Protein AF-0000000080180628 (afdb_homodimer)

Organism: NCBI:txid722731

Secondary structure (DSSP, 8-state):
----EEEEEEEEEETTEEEEEEEEEEE-TT-EEEEE--TTSSHHHHHHHHTTSS--SEEEEEETTEETTTS-HHHHHHHHTTEEEE-TTTT--TTS-HHHHHHHHHHHH----HHHHHHHHHHHHHHTT-TT-TT--GGGS-HHHHHHHHHHHHHTT--SEEEEESTTTT--HHHHHHHHHHHHHHHHHH--EEEEE---HHHHHHS-SEEEEEETTEEEEEEEHHHHHT---HHHHHHHHT-SSSSB-SSSBPPHHHHHHHHHHHHTT-----S----S-PPPP-PPTTSPP-HHHHHHHHHHHHHGGGS-HHHHHHHHHHHHT---S-------/----EEEEEEEEEETTEEEEEEEEEEE-TT-EEEEE--TTSSHHHHHHHHTTSS--SEEEEEETTEETTTS-HHHHHHHHTTEEEE-TTTT--TTS-HHHHHHHHHHHH----HHHHHHHHHHHHHHTT-TT-TT--GGGS-HHHHHHHHHHHHHTT--SEEEEESTTTT--HHHHHHHHHHHHHHHHHH--EEEEE---HHHHHHS-SEEEEEETTEEEEEEEHHHHHT---HHHHHHHHT-SSSSB-SSSBPPHHHHHHHHHHHHTT---S-SS---S-PPPP-PPTTSPP-HHHHHHHHHHHHHGGGS-HHHHHHHHHHHHT-----------

Solvent-accessible surface area (backbone atoms only — not comparable to full-atom values): 34977 Å² total; per-residue (Å²): 107,27,48,40,40,40,36,42,43,30,23,35,60,60,87,90,45,71,41,36,49,58,34,63,52,70,48,58,53,20,24,37,31,32,43,32,40,56,79,88,46,41,62,68,57,51,55,36,38,75,69,63,77,39,83,59,82,40,59,45,40,33,46,84,86,39,44,66,85,75,51,51,72,68,56,44,52,58,54,45,54,34,48,12,58,28,44,53,78,18,73,69,55,67,93,33,30,47,47,54,50,28,36,42,61,51,67,72,73,47,88,69,51,69,70,57,47,49,53,53,41,53,51,34,30,42,72,55,70,42,63,90,47,42,78,41,35,60,85,75,49,53,70,60,52,38,41,32,50,18,42,25,34,22,45,63,70,64,33,23,30,37,39,30,39,30,71,52,61,90,50,31,46,33,39,36,27,48,50,53,47,48,53,44,37,50,33,21,69,53,28,24,11,32,43,36,32,40,55,54,50,65,53,67,53,25,63,42,47,23,38,28,34,37,53,94,32,27,62,75,47,71,44,49,33,61,57,62,53,50,40,81,50,53,60,57,45,16,50,69,31,15,22,44,50,40,51,60,40,70,89,44,72,40,52,72,64,59,35,51,52,44,47,50,39,39,75,69,65,43,67,47,42,44,66,74,54,70,30,37,57,64,74,61,59,62,58,56,88,89,56,53,75,49,63,34,58,57,55,45,50,53,51,49,65,72,46,41,83,79,46,56,68,70,40,38,54,34,42,50,26,45,78,71,67,64,61,70,61,55,45,50,75,80,77,121,107,26,48,40,39,40,35,41,42,30,24,35,62,62,86,91,46,71,41,35,48,58,32,62,52,70,46,57,53,20,24,39,32,32,40,32,40,54,78,88,47,40,62,68,58,52,55,35,35,75,70,62,78,39,82,59,82,41,57,45,40,34,45,86,86,38,44,65,85,76,51,51,71,67,55,44,52,57,55,48,54,33,48,12,58,27,44,54,78,18,75,67,56,67,93,34,29,46,46,54,49,28,36,43,62,50,66,72,73,47,87,70,53,69,70,59,47,49,53,52,40,51,50,35,30,42,73,55,70,42,64,88,46,42,80,42,36,60,86,76,50,52,70,60,51,38,42,33,50,19,44,24,35,23,45,64,71,64,32,24,30,37,39,30,39,30,69,51,60,92,50,30,47,35,40,35,27,48,50,53,46,49,53,44,36,48,33,22,67,53,29,23,12,30,42,35,32,43,55,53,50,65,53,67,52,25,63,41,46,24,37,27,32,36,52,94,30,27,62,76,48,73,43,50,32,62,59,63,54,50,39,82,49,52,58,57,45,15,50,71,30,16,20,44,51,40,51,59,40,68,87,46,71,41,51,71,65,58,34,52,52,44,47,49,39,40,74,70,66,43,66,48,42,46,67,74,51,72,29,38,56,65,72,62,6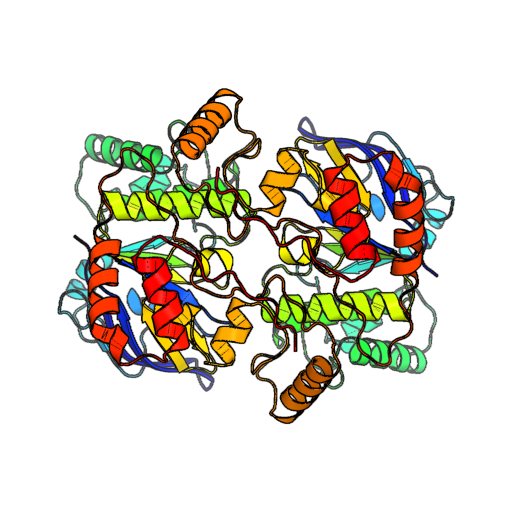0,62,57,56,90,88,55,55,74,50,62,34,59,57,55,45,52,53,52,49,64,71,46,41,85,79,46,57,69,68,40,37,53,31,42,51,27,45,76,69,67,64,60,71,60,55,46,51,75,82,78,120

pLDDT: mean 87.11, std 14.62, range [21.44, 98.49]

Sequence (672 aa):
MGVAIEVNGLTKSFGSSRIWEDVTLDIPQGEVSVLLGPSGTGKSVFLKSLIGLLRPERGSIIIDGTDILECSAKELYEIRTLFGVLFQDGALFGSMNLFDNTAFPLREHTKKKEGEIRDIVMEKLEMVGLGGDEKKFPGEISGGMRKRAGLARALVLDPQIILCDEPDSGLDPVRTAYLSQLILDINAQIDATILIVTHNINIARTVPDNIGMLFRKHLVMFGPREVLLTSDEPVVRQFLNGRRIGPIGMSEEKDEATMAEEQALLDAGHHAGGTEEVEGVPPQITATPGMPERKGVARRQARVREMLHTLPKEAQAAILDDLEGTHKFQSHEFGGMGVAIEVNGLTKSFGSSRIWEDVTLDIPQGEVSVLLGPSGTGKSVFLKSLIGLLRPERGSIIIDGTDILECSAKELYEIRTLFGVLFQDGALFGSMNLFDNTAFPLREHTKKKEGEIRDIVMEKLEMVGLGGDEKKFPGEISGGMRKRAGLARALVLDPQIILCDEPDSGLDPVRTAYLSQLILDINAQIDATILIVTHNINIARTVPDNIGMLFRKHLVMFGPREVLLTSDEPVVRQFLNGRRIGPIGMSEEKDEATMAEEQALLDAGHHAGGTEEVEGVPPQITATPGMPERKGVARRQARVREMLHTLPKEAQAAILDDLEGTHKFQSHEFGG

Radius of gyration: 25.45 Å; Cα contacts (8 Å, |Δi|>4): 1369; chains: 2; bounding box: 55×71×63 Å

Structure (mmCIF, N/CA/C/O backbone):
data_AF-0000000080180628-model_v1
#
loop_
_entity.id
_entity.type
_entity.pdbx_description
1 polymer 'Probable ribonucleotide transport ATP-binding protein mkl'
#
loop_
_atom_site.group_PDB
_atom_site.id
_atom_site.type_symbol
_atom_site.label_atom_id
_atom_site.label_alt_id
_atom_site.label_comp_id
_atom_site.label_asym_id
_atom_site.label_entity_id
_atom_site.label_seq_id
_atom_site.pdbx_PDB_ins_code
_atom_site.Cartn_x
_atom_site.Cartn_y
_atom_site.Cartn_z
_atom_site.occupancy
_atom_site.B_iso_or_equiv
_atom_site.auth_seq_id
_atom_site.auth_comp_id
_atom_site.auth_asym_id
_atom_site.auth_atom_id
_atom_site.pdbx_PDB_model_num
ATOM 1 N N . MET A 1 1 ? 3.029 28.995 13.776 1 80.92 1 MET A N 1
ATOM 2 C CA . MET A 1 1 ? 2.112 28.179 14.567 1 80.92 1 MET A CA 1
ATOM 3 C C . MET A 1 1 ? 0.947 27.689 13.714 1 80.92 1 MET A C 1
ATOM 5 O O . MET A 1 1 ? 0.492 28.394 12.812 1 80.92 1 MET A O 1
ATOM 9 N N . GLY A 1 2 ? 0.592 26.471 13.811 1 85.74 2 GLY A N 1
ATOM 10 C CA . GLY A 1 2 ? -0.47 25.865 13.022 1 85.74 2 GLY A CA 1
ATOM 11 C C . GLY A 1 2 ? -1.831 26.483 13.28 1 85.74 2 GLY A C 1
ATOM 12 O O . GLY A 1 2 ? -1.996 27.264 14.219 1 85.74 2 GLY A O 1
ATOM 13 N N . VAL A 1 3 ? -2.739 26.346 12.365 1 90.37 3 VAL A N 1
ATOM 14 C CA . VAL A 1 3 ? -4.106 26.848 12.456 1 90.37 3 VAL A CA 1
ATOM 15 C C . VAL A 1 3 ? -5.084 25.677 12.505 1 90.37 3 VAL A C 1
ATOM 17 O O . VAL A 1 3 ? -4.86 24.645 11.868 1 90.37 3 VAL A O 1
ATOM 20 N N . ALA A 1 4 ? -6.113 25.903 13.297 1 94.65 4 ALA A N 1
ATOM 21 C CA . ALA A 1 4 ? -7.15 24.878 13.386 1 94.65 4 ALA A CA 1
ATOM 22 C C . ALA A 1 4 ? -8.095 24.949 12.191 1 94.65 4 ALA A C 1
ATOM 24 O O . ALA A 1 4 ? -8.243 26.005 11.57 1 94.65 4 ALA A O 1
ATOM 25 N N . ILE A 1 5 ? -8.666 23.884 11.857 1 97.24 5 ILE A N 1
ATOM 26 C CA . ILE A 1 5 ? -9.688 23.795 10.82 1 97.24 5 ILE A CA 1
ATOM 27 C C . ILE A 1 5 ? -10.991 23.277 11.423 1 97.24 5 ILE A C 1
ATOM 29 O O . ILE A 1 5 ? -11.014 22.214 12.048 1 97.24 5 ILE A O 1
ATOM 33 N N . GLU A 1 6 ? -12.024 24.046 11.261 1 97.69 6 GLU A N 1
ATOM 34 C CA . GLU A 1 6 ? -13.342 23.637 11.74 1 97.69 6 GLU A CA 1
ATOM 35 C C . GLU A 1 6 ? -14.269 23.292 10.579 1 97.69 6 GLU A C 1
ATOM 37 O O . GLU A 1 6 ? -14.506 24.123 9.699 1 97.69 6 GLU A O 1
ATOM 42 N N . VAL A 1 7 ? -14.732 22.104 10.569 1 97.53 7 VAL A N 1
ATOM 43 C CA . VAL A 1 7 ? -15.667 21.633 9.553 1 97.53 7 VAL A CA 1
ATOM 44 C C . VAL A 1 7 ? -17.022 21.339 10.193 1 97.53 7 VAL A C 1
ATOM 46 O O . VAL A 1 7 ? -17.109 20.564 11.148 1 97.53 7 VAL A O 1
ATOM 49 N N . ASN A 1 8 ? -18.082 21.958 9.653 1 97.08 8 ASN A N 1
ATOM 50 C CA . ASN A 1 8 ? -19.406 21.81 10.248 1 97.08 8 ASN A CA 1
ATOM 51 C C . ASN A 1 8 ? -20.439 21.369 9.215 1 97.08 8 ASN A C 1
ATOM 53 O O . ASN A 1 8 ? -20.787 22.133 8.313 1 97.08 8 ASN A O 1
ATOM 57 N N . GLY A 1 9 ? -20.944 20.161 9.393 1 96.71 9 GLY A N 1
ATOM 58 C CA . GLY A 1 9 ? -22.066 19.659 8.616 1 96.71 9 GLY A CA 1
ATOM 59 C C . GLY A 1 9 ? -21.805 19.66 7.122 1 96.71 9 GLY A C 1
ATOM 60 O O . GLY A 1 9 ? -22.661 20.074 6.337 1 96.71 9 GLY A O 1
ATOM 61 N N . LEU A 1 10 ? -20.727 19.29 6.697 1 95.88 10 LEU A N 1
ATOM 62 C CA . LEU A 1 10 ? -20.328 19.37 5.297 1 95.88 10 LEU A CA 1
ATOM 63 C C . LEU A 1 10 ? -20.984 18.262 4.48 1 95.88 10 LEU A C 1
ATOM 65 O O . LEU A 1 10 ? -20.956 17.094 4.876 1 95.88 10 LEU A O 1
ATOM 69 N N . THR A 1 11 ? -21.633 18.616 3.425 1 96.3 11 THR A N 1
ATOM 70 C CA . THR A 1 11 ? -22.268 17.673 2.511 1 96.3 11 THR A CA 1
ATOM 71 C C . THR A 1 11 ? -21.845 17.948 1.071 1 96.3 11 THR A C 1
ATOM 73 O O . THR A 1 11 ? -21.86 19.096 0.622 1 96.3 11 THR A O 1
ATOM 76 N N . LYS A 1 12 ? -21.343 16.947 0.371 1 95.09 12 LYS A N 1
ATOM 77 C CA . LYS A 1 12 ? -20.907 17.076 -1.016 1 95.09 12 LYS A CA 1
ATOM 78 C C . LYS A 1 12 ? -21.492 15.964 -1.882 1 95.09 12 LYS A C 1
ATOM 80 O O . LYS A 1 12 ? -21.559 14.809 -1.457 1 95.09 12 LYS A O 1
ATOM 85 N N . SER A 1 13 ? -21.909 16.298 -3.047 1 92.97 13 SER A N 1
ATOM 86 C CA . SER A 1 13 ? -22.422 15.364 -4.043 1 92.97 13 SER A CA 1
ATOM 87 C C . SER A 1 13 ? -21.89 15.692 -5.434 1 92.97 13 SER A C 1
ATOM 89 O O . SER A 1 13 ? -21.462 16.819 -5.691 1 92.97 13 SER A O 1
ATOM 91 N N . PHE A 1 14 ? -21.718 14.691 -6.262 1 88.73 14 PHE A N 1
ATOM 92 C CA . PHE A 1 14 ? -21.524 14.854 -7.698 1 88.73 14 PHE A CA 1
ATOM 93 C C . PHE A 1 14 ? -22.727 14.324 -8.47 1 88.73 14 PHE A C 1
ATOM 95 O O . PHE A 1 14 ? -22.923 13.111 -8.569 1 88.73 14 PHE A O 1
ATOM 102 N N . GLY A 1 15 ? -23.511 15.23 -9.036 1 85.54 15 GLY A N 1
ATOM 103 C CA . GLY A 1 15 ? -24.781 14.794 -9.594 1 85.54 15 GLY A CA 1
ATOM 104 C C . GLY A 1 15 ? -25.681 14.121 -8.574 1 85.54 15 GLY A C 1
ATOM 105 O O . GLY A 1 15 ? -25.968 14.691 -7.52 1 85.54 15 GLY A O 1
ATOM 106 N N . SER A 1 16 ? -26.028 12.898 -8.909 1 84.05 16 SER A N 1
ATOM 107 C CA . SER A 1 16 ? -26.917 12.164 -8.014 1 84.05 16 SER A CA 1
ATOM 108 C C . SER A 1 16 ? -26.128 11.36 -6.987 1 84.05 16 SER A C 1
ATOM 110 O O . SER A 1 16 ? -26.697 10.845 -6.023 1 84.05 16 SER A O 1
ATOM 112 N N . SER A 1 17 ? -24.843 11.395 -7.075 1 85.7 17 SER A N 1
ATOM 113 C CA . SER A 1 17 ? -24.028 10.569 -6.192 1 85.7 17 SER A CA 1
ATOM 114 C C . SER A 1 17 ? -23.519 11.371 -4.998 1 85.7 17 SER A C 1
ATOM 116 O O . SER A 1 17 ? -22.737 12.309 -5.162 1 85.7 17 SER A O 1
ATOM 118 N N . ARG A 1 18 ? -24.049 11.045 -3.839 1 88.85 18 ARG A N 1
ATOM 119 C CA . ARG A 1 18 ? -23.589 11.665 -2.6 1 88.85 18 ARG A CA 1
ATOM 120 C C . ARG A 1 18 ? -22.231 11.112 -2.183 1 88.85 18 ARG A C 1
ATOM 122 O O . ARG A 1 18 ? -22.032 9.896 -2.152 1 88.85 18 ARG A O 1
ATOM 129 N N . ILE A 1 19 ? -21.261 11.918 -1.966 1 90.46 19 ILE A N 1
ATOM 130 C CA . ILE A 1 19 ? -19.928 11.506 -1.539 1 90.46 19 ILE A CA 1
ATOM 131 C C . ILE A 1 19 ? -19.875 11.432 -0.015 1 90.46 19 ILE A C 1
ATOM 133 O O . ILE A 1 19 ? -19.539 10.388 0.551 1 90.46 19 ILE A O 1
ATOM 137 N N . TRP A 1 20 ? -20.155 12.435 0.746 1 90.73 20 TRP A N 1
ATOM 138 C CA . TRP A 1 20 ? -20.352 12.416 2.192 1 90.73 20 TRP A CA 1
ATOM 139 C C . TRP A 1 20 ? -21.47 13.368 2.602 1 90.73 20 TRP A C 1
ATOM 141 O O . TRP A 1 20 ? -21.829 14.276 1.848 1 90.73 20 TRP A O 1
ATOM 151 N N . GLU A 1 21 ? -22.007 13.057 3.74 1 94.06 21 GLU A N 1
ATOM 152 C CA . GLU A 1 21 ? -23.155 13.768 4.293 1 94.06 21 GLU A CA 1
ATOM 153 C C . GLU A 1 21 ? -22.918 14.149 5.752 1 94.06 21 GLU A C 1
ATOM 155 O O . GLU A 1 21 ? -22.578 13.296 6.574 1 94.06 21 GLU A O 1
ATOM 160 N N . ASP A 1 22 ? -23.055 15.481 5.968 1 95.69 22 ASP A N 1
ATOM 161 C CA . ASP A 1 22 ? -23.089 16.028 7.321 1 95.69 22 ASP A CA 1
ATOM 162 C C . ASP A 1 22 ? -21.82 15.67 8.09 1 95.69 22 ASP A C 1
ATOM 164 O O . ASP A 1 22 ? -21.889 15.135 9.198 1 95.69 22 ASP A O 1
ATOM 168 N N . VAL A 1 23 ? -20.712 15.898 7.479 1 96.5 23 VAL A N 1
ATOM 169 C CA . VAL A 1 23 ? -19.423 15.626 8.106 1 96.5 23 VAL A CA 1
ATOM 170 C C . VAL A 1 23 ? -19.024 16.799 8.999 1 96.5 23 VAL A C 1
ATOM 172 O O . VAL A 1 23 ? -18.95 17.94 8.539 1 96.5 23 VAL A O 1
ATOM 175 N N . THR A 1 24 ? -18.815 16.57 10.296 1 97.51 24 THR A N 1
ATOM 176 C CA . THR A 1 24 ? -18.387 17.573 11.264 1 97.51 24 THR A CA 1
ATOM 177 C C . THR A 1 24 ? -17.145 17.102 12.016 1 97.51 24 THR A C 1
ATOM 179 O O . THR A 1 24 ? -17.12 15.992 12.551 1 97.51 24 THR A O 1
ATOM 182 N N . LEU A 1 25 ? -16.112 17.831 11.947 1 96.6 25 LEU A N 1
ATOM 183 C CA . LEU A 1 25 ? -14.905 17.532 12.71 1 96.6 25 LEU A CA 1
ATOM 184 C C . LEU A 1 25 ? -14.051 18.782 12.889 1 96.6 25 LEU A C 1
ATOM 186 O O . LEU A 1 25 ? -14.216 19.762 12.158 1 96.6 25 LEU A O 1
ATOM 190 N N . ASP A 1 26 ? -13.179 18.766 13.868 1 96.7 26 ASP A N 1
ATOM 191 C CA . ASP A 1 26 ? -12.204 19.82 14.129 1 96.7 26 ASP A CA 1
ATOM 192 C C . ASP A 1 26 ? -10.777 19.28 14.051 1 96.7 26 ASP A C 1
ATOM 194 O O . ASP A 1 26 ? -10.41 18.372 14.799 1 96.7 26 ASP A O 1
ATOM 198 N N . ILE A 1 27 ? -10.046 19.809 13.18 1 97.57 27 ILE A N 1
ATOM 199 C CA . ILE A 1 27 ? -8.627 19.475 13.106 1 97.57 27 ILE A CA 1
ATOM 200 C C . ILE A 1 27 ? -7.832 20.396 14.029 1 97.57 27 ILE A C 1
ATOM 202 O O . ILE A 1 27 ? -7.749 21.603 13.791 1 97.57 27 ILE A O 1
ATOM 206 N N . PRO A 1 28 ? -7.266 19.825 15.05 1 97.08 28 PRO A N 1
ATOM 207 C CA . PRO A 1 28 ? -6.617 20.666 16.059 1 97.08 28 PRO A CA 1
ATOM 208 C C . PRO A 1 28 ? -5.368 21.367 15.529 1 97.08 28 PRO A C 1
ATOM 210 O O . PRO A 1 28 ? -4.61 20.782 14.751 1 97.08 28 PRO A O 1
ATOM 213 N N . GLN A 1 29 ? -5.183 22.523 16.068 1 96.56 29 GLN A N 1
ATOM 214 C CA . GLN A 1 29 ? -4.053 23.364 15.687 1 96.56 29 GLN A CA 1
ATOM 215 C C . GLN A 1 29 ? -2.727 22.703 16.053 1 96.56 29 GLN A C 1
ATOM 217 O O . GLN A 1 29 ? -2.547 22.246 17.184 1 96.56 29 GLN A O 1
ATOM 222 N N . GLY A 1 30 ? -1.862 22.59 15.023 1 97.22 30 GLY A N 1
ATOM 223 C CA . GLY A 1 30 ? -0.484 22.196 15.268 1 97.22 30 GLY A CA 1
ATOM 224 C C . GLY A 1 30 ? -0.317 20.7 15.458 1 97.22 30 GLY A C 1
ATOM 225 O O . GLY A 1 30 ? 0.761 20.233 15.831 1 97.22 30 GLY A O 1
ATOM 226 N N . GLU A 1 31 ? -1.339 19.902 15.217 1 97.81 31 GLU A N 1
ATOM 227 C CA . GLU A 1 31 ? -1.293 18.455 15.401 1 97.81 31 GLU A CA 1
ATOM 228 C C . GLU A 1 31 ? -1.37 17.726 14.062 1 97.81 31 GLU A C 1
ATOM 230 O O . GLU A 1 31 ? -1.755 18.315 13.05 1 97.81 31 GLU A O 1
ATOM 235 N N . VAL A 1 32 ? -0.925 16.491 14.101 1 98.18 32 VAL A N 1
ATOM 236 C CA . VAL A 1 32 ? -0.984 15.635 12.921 1 98.18 32 VAL A CA 1
ATOM 237 C C . VAL A 1 32 ? -2.242 14.772 12.97 1 98.18 32 VAL A C 1
ATOM 239 O O . VAL A 1 32 ? -2.43 13.989 13.905 1 98.18 32 VAL A O 1
ATOM 242 N N . SER A 1 33 ? -3.115 14.96 11.976 1 98.47 33 SER A N 1
ATOM 243 C CA . SER A 1 33 ? -4.339 14.174 11.873 1 98.47 33 SER A CA 1
ATOM 244 C C . SER A 1 33 ? -4.323 13.284 10.635 1 98.47 33 SER A C 1
ATOM 246 O O . SER A 1 33 ? -3.746 13.65 9.609 1 98.47 33 SER A O 1
ATOM 248 N N . VAL A 1 34 ? -4.929 12.125 10.758 1 97.93 34 VAL A N 1
ATOM 249 C CA . VAL A 1 34 ? -5.08 11.212 9.63 1 97.93 34 VAL A CA 1
ATOM 250 C C . VAL A 1 34 ? -6.56 10.923 9.393 1 97.93 34 VAL A C 1
ATOM 252 O O . VAL A 1 34 ? -7.317 10.711 10.343 1 97.93 34 VAL A O 1
ATOM 255 N N . LEU A 1 35 ? -6.967 11.045 8.215 1 96.9 35 LEU A N 1
ATOM 256 C CA . LEU A 1 35 ? -8.293 10.613 7.787 1 96.9 35 LEU A CA 1
ATOM 257 C C . LEU A 1 35 ? -8.212 9.309 7 1 96.9 35 LEU A C 1
ATOM 259 O O . LEU A 1 35 ? -7.652 9.276 5.902 1 96.9 35 LEU A O 1
ATOM 263 N N . LEU A 1 36 ? -8.819 8.276 7.563 1 94.41 36 LEU A N 1
ATOM 264 C CA . LEU A 1 36 ? -8.802 6.931 6.998 1 94.41 36 LEU A CA 1
ATOM 265 C C . LEU A 1 36 ? -10.113 6.625 6.283 1 94.41 36 LEU A C 1
ATOM 267 O O . LEU A 1 36 ? -11.125 7.288 6.522 1 94.41 36 LEU A O 1
ATOM 271 N N . GLY A 1 37 ? -10.075 5.564 5.503 1 89.55 37 GLY A N 1
ATOM 272 C CA . GLY A 1 37 ? -11.257 5.052 4.828 1 89.55 37 GLY A CA 1
ATOM 273 C C . GLY A 1 37 ? -10.931 4.204 3.614 1 89.55 37 GLY A C 1
ATOM 274 O O . GLY A 1 37 ? -9.835 4.302 3.057 1 89.55 37 GLY A O 1
ATOM 275 N N . PRO A 1 38 ? -11.861 3.407 3.254 1 87.24 38 PRO A N 1
ATOM 276 C CA . PRO A 1 38 ? -11.672 2.605 2.043 1 87.24 38 PRO A CA 1
ATOM 277 C C . PRO A 1 38 ? -11.535 3.461 0.785 1 87.24 38 PRO A C 1
ATOM 279 O O . PRO A 1 38 ? -11.831 4.658 0.813 1 87.24 38 PRO A O 1
ATOM 282 N N . SER A 1 39 ? -11.015 2.86 -0.203 1 83.19 39 SER A N 1
ATOM 283 C CA . SER A 1 39 ? -10.921 3.56 -1.48 1 83.19 39 SER A CA 1
ATOM 284 C C . SER A 1 39 ? -12.293 4.015 -1.964 1 83.19 39 SER A C 1
ATOM 286 O O . SER A 1 39 ? -13.281 3.294 -1.814 1 83.19 39 SER A O 1
ATOM 288 N N . GLY A 1 40 ? -12.424 5.227 -2.416 1 80.67 40 GLY A N 1
ATOM 289 C CA . GLY A 1 40 ? -13.659 5.731 -2.996 1 80.67 40 GLY A CA 1
ATOM 290 C C . GLY A 1 40 ? -14.564 6.404 -1.981 1 80.67 40 GLY A C 1
ATOM 291 O O . GLY A 1 40 ? -15.717 6.718 -2.282 1 80.67 40 GLY A O 1
ATOM 292 N N . THR A 1 41 ? -14.083 6.631 -0.816 1 86.43 41 THR A N 1
ATOM 293 C CA . THR A 1 41 ? -14.944 7.198 0.217 1 86.43 41 THR A CA 1
ATOM 294 C C . THR A 1 41 ? -14.899 8.723 0.182 1 86.43 41 THR A C 1
ATOM 296 O O . THR A 1 41 ? -15.534 9.387 1.004 1 86.43 41 THR A O 1
ATOM 299 N N . GLY A 1 42 ? -14.064 9.276 -0.659 1 90.45 42 GLY A N 1
ATOM 300 C CA . GLY A 1 42 ? -14.094 10.718 -0.843 1 90.45 42 GLY A CA 1
ATOM 301 C C . GLY A 1 42 ? -13.003 11.44 -0.074 1 90.45 42 GLY A C 1
ATOM 302 O O . GLY A 1 42 ? -13.088 12.65 0.147 1 90.45 42 GLY A O 1
ATOM 303 N N . LYS A 1 43 ? -12.019 10.809 0.391 1 93.63 43 LYS A N 1
ATOM 304 C CA . LYS A 1 43 ? -10.939 11.412 1.167 1 93.63 43 LYS A CA 1
ATOM 305 C C . LYS A 1 43 ? -10.266 12.539 0.389 1 93.63 43 LYS A C 1
ATOM 307 O O . LYS A 1 43 ? -10.026 13.618 0.933 1 93.63 43 LYS A O 1
ATOM 312 N N . SER A 1 44 ? -9.996 12.296 -0.92 1 91.68 44 SER A N 1
ATOM 313 C CA . SER A 1 44 ? -9.365 13.312 -1.756 1 91.68 44 SER A CA 1
ATOM 314 C C . SER A 1 44 ? -10.312 14.479 -2.018 1 91.68 44 SER A C 1
ATOM 316 O O . SER A 1 44 ? -9.881 15.632 -2.085 1 91.68 44 SER A O 1
ATOM 318 N N . VAL A 1 45 ? -11.58 14.201 -2.164 1 93.42 45 VAL A N 1
ATOM 319 C CA . VAL A 1 45 ? -12.594 15.235 -2.342 1 93.42 45 VAL A CA 1
ATOM 320 C C . VAL A 1 45 ? -12.649 16.124 -1.102 1 93.42 45 VAL A C 1
ATOM 322 O O . VAL A 1 45 ? -12.767 17.347 -1.212 1 93.42 45 VAL A O 1
ATOM 325 N N . PHE A 1 46 ? -12.517 15.508 0.003 1 95.31 46 PHE A N 1
ATOM 326 C CA . PHE A 1 46 ? -12.518 16.246 1.261 1 95.31 46 PHE A CA 1
ATOM 327 C C . PHE A 1 46 ? -11.334 17.202 1.329 1 95.31 46 PHE A C 1
ATOM 329 O O . PHE A 1 46 ? -11.496 18.378 1.663 1 95.31 46 PHE A O 1
ATOM 336 N N . LEU A 1 47 ? -10.147 16.718 0.993 1 94.78 47 LEU A N 1
ATOM 337 C CA . LEU A 1 47 ? -8.945 17.545 1.001 1 94.78 47 LEU A CA 1
ATOM 338 C C . LEU A 1 47 ? -9.095 18.732 0.055 1 94.78 47 LEU A C 1
ATOM 340 O O . LEU A 1 47 ? -8.755 19.862 0.412 1 94.78 47 LEU A O 1
ATOM 344 N N . LYS A 1 48 ? -9.613 18.512 -1.093 1 93.29 48 LYS A N 1
ATOM 345 C CA . LYS A 1 48 ? -9.793 19.562 -2.091 1 93.29 48 LYS A CA 1
ATOM 346 C C . LYS A 1 48 ? -10.81 20.599 -1.622 1 93.29 48 LYS A C 1
ATOM 348 O O . LYS A 1 48 ? -10.705 21.778 -1.965 1 93.29 48 LYS A O 1
ATOM 353 N N . SER A 1 49 ? -11.748 20.152 -0.856 1 94.84 49 SER A N 1
ATOM 354 C CA . SER A 1 49 ? -12.738 21.071 -0.306 1 94.84 49 SER A CA 1
ATOM 355 C C . SER A 1 49 ? -12.117 21.994 0.737 1 94.84 49 SER A C 1
ATOM 357 O O . SER A 1 49 ? -12.507 23.157 0.856 1 94.84 49 SER A O 1
ATOM 359 N N . LEU A 1 50 ? -11.163 21.474 1.469 1 94.79 50 LEU A N 1
ATOM 360 C CA . LEU A 1 50 ? -10.525 22.27 2.511 1 94.79 50 LEU A CA 1
ATOM 361 C C . LEU A 1 50 ? -9.73 23.422 1.905 1 94.79 50 LEU A C 1
ATOM 363 O O . LEU A 1 50 ? -9.586 24.478 2.526 1 94.79 50 LEU A O 1
ATOM 367 N N . ILE A 1 51 ? -9.245 23.22 0.682 1 91.76 51 ILE A N 1
ATOM 368 C CA . ILE A 1 51 ? -8.436 24.265 0.065 1 91.76 51 ILE A CA 1
ATOM 369 C C . ILE A 1 51 ? -9.296 25.083 -0.896 1 91.76 51 ILE A C 1
ATOM 371 O O . ILE A 1 51 ? -8.786 25.949 -1.611 1 91.76 51 ILE A O 1
ATOM 375 N N . GLY A 1 52 ? -10.532 24.742 -1.115 1 90.79 52 GLY A N 1
ATOM 376 C CA . GLY A 1 52 ? -11.474 25.533 -1.891 1 90.79 52 GLY A CA 1
ATOM 377 C C . GLY A 1 52 ? -11.477 25.18 -3.366 1 90.79 52 GLY A C 1
ATOM 378 O O . GLY A 1 52 ? -11.979 25.945 -4.192 1 90.79 52 GLY A O 1
ATOM 379 N N . LEU A 1 53 ? -10.852 24.082 -3.712 1 89.19 53 LEU A N 1
ATOM 380 C CA . LEU A 1 53 ? -10.877 23.632 -5.1 1 89.19 53 LEU A CA 1
ATOM 381 C C . LEU A 1 53 ? -12.232 23.026 -5.451 1 89.19 53 LEU A C 1
ATOM 383 O O . LEU A 1 53 ? -12.626 23.011 -6.619 1 89.19 53 LEU A O 1
ATOM 387 N N . LEU A 1 54 ? -12.922 22.496 -4.457 1 91.57 54 LEU A N 1
ATOM 388 C CA . LEU A 1 54 ? -14.268 21.954 -4.608 1 91.57 54 LEU A CA 1
ATOM 389 C C . LEU A 1 54 ? -15.219 22.568 -3.585 1 91.57 54 LEU A C 1
ATOM 391 O O . LEU A 1 54 ? -14.878 22.686 -2.406 1 91.57 54 LEU A O 1
ATOM 395 N N . ARG A 1 55 ? -16.376 22.962 -4.054 1 92.44 55 ARG A N 1
ATOM 396 C CA . ARG A 1 55 ? -17.328 23.609 -3.158 1 92.44 55 ARG A CA 1
ATOM 397 C C . ARG A 1 55 ? -18.425 22.64 -2.731 1 92.44 55 ARG A C 1
ATOM 399 O O . ARG A 1 55 ? -19.205 22.172 -3.563 1 92.44 55 ARG A O 1
ATOM 406 N N . PRO A 1 56 ? -18.518 22.377 -1.482 1 94.11 56 PRO A N 1
ATOM 407 C CA . PRO A 1 56 ? -19.636 21.574 -0.982 1 94.11 56 PRO A CA 1
ATOM 408 C C . PRO A 1 56 ? -20.974 22.304 -1.075 1 94.11 56 PRO A C 1
ATOM 410 O O . PRO A 1 56 ? -21.007 23.535 -1.143 1 94.11 56 PRO A O 1
ATOM 413 N N . GLU A 1 57 ? -22.074 21.591 -1.06 1 93.47 57 GLU A N 1
ATOM 414 C CA . GLU A 1 57 ? -23.412 22.164 -1.176 1 93.47 57 GLU A CA 1
ATOM 415 C C . GLU A 1 57 ? -23.898 22.708 0.164 1 93.47 57 GLU A C 1
ATOM 417 O O . GLU A 1 57 ? -24.68 23.66 0.207 1 93.47 57 GLU A O 1
ATOM 422 N N . ARG A 1 58 ? -23.48 22.027 1.204 1 94.87 58 ARG A N 1
ATOM 423 C CA . ARG A 1 58 ? -23.923 22.425 2.536 1 94.87 58 ARG A CA 1
ATOM 424 C C . ARG A 1 58 ? -22.768 22.391 3.53 1 94.87 58 ARG A C 1
ATOM 426 O O . ARG A 1 58 ? -21.764 21.714 3.3 1 94.87 58 ARG A O 1
ATOM 433 N N . GLY A 1 59 ? -22.924 23.175 4.555 1 95.99 59 GLY A N 1
ATOM 434 C CA . GLY A 1 59 ? -21.962 23.184 5.646 1 95.99 59 GLY A CA 1
ATOM 435 C C . GLY A 1 59 ? -21.015 24.368 5.598 1 95.99 59 GLY A C 1
ATOM 436 O O . GLY A 1 59 ? -21.263 25.339 4.881 1 95.99 59 GLY A O 1
ATOM 437 N N . SER A 1 60 ? -19.975 24.305 6.448 1 96.8 60 SER A N 1
ATOM 438 C CA . SER A 1 60 ? -19 25.389 6.503 1 96.8 60 SER A CA 1
ATOM 439 C C . SER A 1 60 ? -17.613 24.868 6.867 1 96.8 60 SER A C 1
ATOM 441 O O . SER A 1 60 ? -17.486 23.819 7.503 1 96.8 60 SER A O 1
ATOM 443 N N . ILE A 1 61 ? -16.69 25.501 6.406 1 97.23 61 ILE A N 1
ATOM 444 C CA . ILE A 1 61 ? -15.285 25.294 6.739 1 97.23 61 ILE A CA 1
ATOM 445 C C . ILE A 1 61 ? -14.674 26.604 7.231 1 97.23 61 ILE A C 1
ATOM 447 O O . ILE A 1 61 ? -14.615 27.587 6.488 1 97.23 61 ILE A O 1
ATOM 451 N N . ILE A 1 62 ? -14.276 26.582 8.46 1 97.36 62 ILE A N 1
ATOM 452 C CA . ILE A 1 62 ? -13.714 27.791 9.052 1 97.36 62 ILE A CA 1
ATOM 453 C C . ILE A 1 62 ? -12.213 27.61 9.27 1 97.36 62 ILE A C 1
ATOM 455 O O . ILE A 1 62 ? -11.787 26.671 9.946 1 97.36 62 ILE A O 1
ATOM 459 N N . ILE A 1 63 ? -11.459 28.444 8.734 1 95.63 63 ILE A N 1
ATOM 460 C CA . ILE A 1 63 ? -10.006 28.466 8.865 1 95.63 63 ILE A CA 1
ATOM 461 C C . ILE A 1 63 ? -9.548 29.855 9.306 1 95.63 63 ILE A C 1
ATOM 463 O O . ILE A 1 63 ? -9.812 30.848 8.623 1 95.63 63 ILE A O 1
ATOM 467 N N . ASP A 1 64 ? -8.876 29.871 10.405 1 90.05 64 ASP A N 1
ATOM 468 C CA . ASP A 1 64 ? -8.406 31.142 10.948 1 90.05 64 ASP A CA 1
ATOM 469 C C . ASP A 1 64 ? -9.547 32.151 11.048 1 90.05 64 ASP A C 1
ATOM 471 O O . ASP A 1 64 ? -9.411 33.296 10.609 1 90.05 64 ASP A O 1
ATOM 475 N N . GLY A 1 65 ? -10.702 31.647 11.373 1 90 65 GLY A N 1
ATOM 476 C CA . GLY A 1 65 ? -11.857 32.493 11.627 1 90 65 GLY A CA 1
ATOM 477 C C . GLY A 1 65 ? -12.636 32.833 10.371 1 90 65 GLY A C 1
ATOM 478 O O . GLY A 1 65 ? -13.673 33.497 10.437 1 90 65 GLY A O 1
ATOM 479 N N . THR A 1 66 ? -12.223 32.41 9.243 1 93.9 66 THR A N 1
ATOM 480 C CA . THR A 1 66 ? -12.872 32.733 7.977 1 93.9 66 THR A CA 1
ATOM 481 C C . THR A 1 66 ? -13.59 31.512 7.41 1 93.9 66 THR A C 1
ATOM 483 O O . THR A 1 66 ? -12.997 30.438 7.289 1 93.9 66 THR A O 1
ATOM 486 N N . ASP A 1 67 ? -14.803 31.7 7.078 1 96.23 67 ASP A N 1
ATOM 487 C CA . ASP A 1 67 ? -15.545 30.669 6.36 1 96.23 67 ASP A CA 1
ATOM 488 C C . ASP A 1 67 ? -15.201 30.68 4.872 1 96.23 67 ASP A C 1
ATOM 490 O O . ASP A 1 67 ? -15.622 31.578 4.14 1 96.23 67 ASP A O 1
ATOM 494 N N . ILE A 1 68 ? -14.564 29.65 4.394 1 94.45 68 ILE A N 1
ATOM 495 C CA . ILE A 1 68 ? -13.982 29.69 3.056 1 94.45 68 ILE A CA 1
ATOM 496 C C . ILE A 1 68 ? -15.077 29.49 2.011 1 94.45 68 ILE A C 1
ATOM 498 O O . ILE A 1 68 ? -14.862 29.739 0.823 1 94.45 68 ILE A O 1
ATOM 502 N N . LEU A 1 69 ? -16.259 29.043 2.393 1 93.15 69 LEU A N 1
ATOM 503 C CA . LEU A 1 69 ? -17.347 28.853 1.439 1 93.15 69 LEU A CA 1
ATOM 504 C C . LEU A 1 69 ? -18.118 30.151 1.229 1 93.15 69 LEU A C 1
ATOM 506 O O . LEU A 1 69 ? -18.901 30.267 0.283 1 93.15 69 LEU A O 1
ATOM 510 N N . GLU A 1 70 ? -17.892 31.166 2.066 1 93.51 70 GLU A N 1
ATOM 511 C CA . GLU A 1 70 ? -18.638 32.418 1.988 1 93.51 70 GLU A CA 1
ATOM 512 C C . GLU A 1 70 ? -17.7 33.61 1.818 1 93.51 70 GLU A C 1
ATOM 514 O O . GLU A 1 70 ? -18.154 34.745 1.654 1 93.51 70 GLU A O 1
ATOM 519 N N . CYS A 1 71 ? -16.507 33.379 1.772 1 91.6 71 CYS A N 1
ATOM 520 C CA . CYS A 1 71 ? -15.557 34.486 1.766 1 91.6 71 CYS A CA 1
ATOM 521 C C . CYS A 1 71 ? -15.33 35.002 0.35 1 91.6 71 CYS A C 1
ATOM 523 O O . CYS A 1 71 ? -15.77 34.381 -0.62 1 91.6 71 CYS A O 1
ATOM 525 N N . SER A 1 72 ? -14.718 36.141 0.263 1 93.62 72 SER A N 1
ATOM 526 C CA . SER A 1 72 ? -14.391 36.75 -1.022 1 93.62 72 SER A CA 1
ATOM 527 C C . SER A 1 72 ? -13.221 36.037 -1.691 1 93.62 72 SER A C 1
ATOM 529 O O . SER A 1 72 ? -12.51 35.262 -1.047 1 93.62 72 SER A O 1
ATOM 531 N N . ALA A 1 73 ? -13.062 36.278 -2.911 1 91.59 73 ALA A N 1
ATOM 532 C CA . ALA A 1 73 ? -11.952 35.697 -3.662 1 91.59 73 ALA A CA 1
ATOM 533 C C . ALA A 1 73 ? -10.61 36.116 -3.069 1 91.59 73 ALA A C 1
ATOM 535 O O . ALA A 1 73 ? -9.667 35.322 -3.029 1 91.59 73 ALA A O 1
ATOM 536 N N . LYS A 1 74 ? -10.598 37.332 -2.656 1 93.26 74 LYS A N 1
ATOM 537 C CA . LYS A 1 74 ? -9.374 37.853 -2.055 1 93.26 74 LYS A CA 1
ATOM 538 C C . LYS A 1 74 ? -9.056 37.136 -0.746 1 93.26 74 LYS A C 1
ATOM 540 O O . LYS A 1 74 ? -7.91 36.751 -0.504 1 93.26 74 LYS A O 1
ATOM 545 N N . GLU A 1 75 ? -10.068 36.966 0.052 1 93.05 75 GLU A N 1
ATOM 546 C CA . GLU A 1 75 ? -9.898 36.251 1.313 1 93.05 75 GLU A CA 1
ATOM 547 C C . GLU A 1 75 ? -9.497 34.798 1.074 1 93.05 75 GLU A C 1
ATOM 549 O O . GLU A 1 75 ? -8.644 34.259 1.783 1 93.05 75 GLU A O 1
ATOM 554 N N . LEU A 1 76 ? -10.118 34.224 0.121 1 92.35 76 LEU A N 1
ATOM 555 C CA . LEU A 1 76 ? -9.807 32.84 -0.218 1 92.35 76 LEU A CA 1
ATOM 556 C C .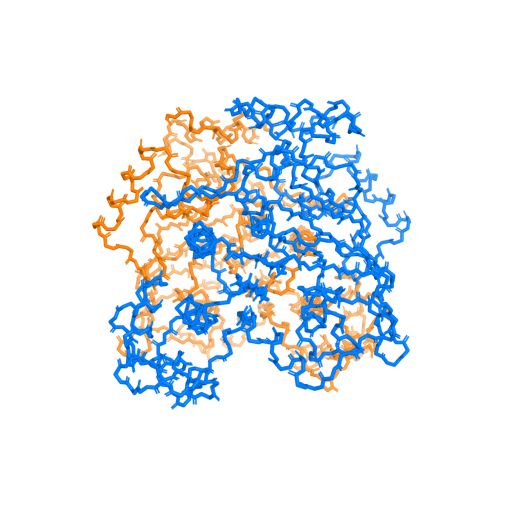 LEU A 1 76 ? -8.356 32.703 -0.669 1 92.35 76 LEU A C 1
ATOM 558 O O . LEU A 1 76 ? -7.683 31.73 -0.323 1 92.35 76 LEU A O 1
ATOM 562 N N . TYR A 1 77 ? -7.947 33.657 -1.414 1 90.75 77 TYR A N 1
ATOM 563 C CA . TYR A 1 77 ? -6.564 33.676 -1.877 1 90.75 77 TYR A CA 1
ATOM 564 C C . TYR A 1 77 ? -5.595 33.725 -0.701 1 90.75 77 TYR A C 1
ATOM 566 O O . TYR A 1 77 ? -4.602 32.994 -0.677 1 90.75 77 TYR A O 1
ATOM 574 N N . GLU A 1 78 ? -5.883 34.53 0.233 1 90.7 78 GLU A N 1
ATOM 575 C CA . GLU A 1 78 ? -5.038 34.662 1.416 1 90.7 78 GLU A CA 1
ATOM 576 C C . GLU A 1 78 ? -5.017 33.369 2.227 1 90.7 78 GLU A C 1
ATOM 578 O O . GLU A 1 78 ? -3.965 32.954 2.717 1 90.7 78 GLU A O 1
ATOM 583 N N . ILE A 1 79 ? -6.152 32.769 2.309 1 91.37 79 ILE A N 1
ATOM 584 C CA . ILE A 1 79 ? -6.262 31.518 3.051 1 91.37 79 ILE A CA 1
ATOM 585 C C . ILE A 1 79 ? -5.445 30.432 2.355 1 91.37 79 ILE A C 1
ATOM 587 O O . ILE A 1 79 ? -4.801 29.612 3.015 1 91.37 79 ILE A O 1
ATOM 591 N N . ARG A 1 80 ? -5.426 30.407 1.067 1 91.56 80 ARG A N 1
ATOM 592 C CA . ARG A 1 80 ? -4.723 29.387 0.296 1 91.56 80 ARG A CA 1
ATOM 593 C C . ARG A 1 80 ? -3.216 29.481 0.509 1 91.56 80 ARG A C 1
ATOM 595 O O . ARG A 1 80 ? -2.505 28.48 0.403 1 91.56 80 ARG A O 1
ATOM 602 N N . THR A 1 81 ? -2.742 30.628 0.846 1 90.88 81 THR A N 1
ATOM 603 C CA . THR A 1 81 ? -1.312 30.805 1.075 1 90.88 81 THR A CA 1
ATOM 604 C C . THR A 1 81 ? -0.893 30.17 2.397 1 90.88 81 THR A C 1
ATOM 606 O O . THR A 1 81 ? 0.297 29.968 2.645 1 90.88 81 THR A O 1
ATOM 609 N N . LEU A 1 82 ? -1.905 29.856 3.221 1 93.73 82 LEU A N 1
ATOM 610 C CA . LEU A 1 82 ? -1.624 29.198 4.492 1 93.73 82 LEU A CA 1
ATOM 611 C C . LEU A 1 82 ? -1.372 27.708 4.29 1 93.73 82 LEU A C 1
ATOM 613 O O . LEU A 1 82 ? -0.865 27.033 5.189 1 93.73 82 LEU A O 1
ATOM 617 N N . PHE A 1 83 ? -1.686 27.267 3.06 1 95.86 83 PHE A N 1
ATOM 618 C CA . PHE A 1 83 ? -1.658 25.826 2.838 1 95.86 83 PHE A CA 1
ATOM 619 C C . PHE A 1 83 ? -0.404 25.421 2.072 1 95.86 83 PHE A C 1
ATOM 621 O O . PHE A 1 83 ? 0.033 26.132 1.165 1 95.86 83 PHE A O 1
ATOM 628 N N . GLY A 1 84 ? 0.202 24.313 2.51 1 96.23 84 GLY A N 1
ATOM 629 C CA . GLY A 1 84 ? 1.049 23.466 1.685 1 96.23 84 GLY A CA 1
ATOM 630 C C . GLY A 1 84 ? 0.42 22.123 1.367 1 96.23 84 GLY A C 1
ATOM 631 O O . GLY A 1 84 ? -0.104 21.45 2.258 1 96.23 84 GLY A O 1
ATOM 632 N N . VAL A 1 85 ? 0.478 21.76 0.09 1 95.76 85 VAL A N 1
ATOM 633 C CA . VAL A 1 85 ? -0.219 20.535 -0.287 1 95.76 85 VAL A CA 1
ATOM 634 C C . VAL A 1 85 ? 0.756 19.573 -0.963 1 95.76 85 VAL A C 1
ATOM 636 O O . VAL A 1 85 ? 1.462 19.952 -1.9 1 95.76 85 VAL A O 1
ATOM 639 N N . LEU A 1 86 ? 0.809 18.39 -0.428 1 96.13 86 LEU A N 1
ATOM 640 C CA . LEU A 1 86 ? 1.484 17.28 -1.091 1 96.13 86 LEU A CA 1
ATOM 641 C C . LEU A 1 86 ? 0.479 16.378 -1.8 1 96.13 86 LEU A C 1
ATOM 643 O O . LEU A 1 86 ? -0.295 15.672 -1.151 1 96.13 86 LEU A O 1
ATOM 647 N N . PHE A 1 87 ? 0.579 16.333 -3.075 1 91.69 87 PHE A N 1
ATOM 648 C CA . PHE A 1 87 ? -0.329 15.515 -3.871 1 91.69 87 PHE A CA 1
ATOM 649 C C . PHE A 1 87 ? 0.195 14.089 -3.995 1 91.69 87 PHE A C 1
ATOM 651 O O . PHE A 1 87 ? 1.375 13.833 -3.748 1 91.69 87 PHE A O 1
ATOM 658 N N . GLN A 1 88 ? -0.621 13.153 -4.388 1 86.59 88 GLN A N 1
ATOM 659 C CA . GLN A 1 88 ? -0.347 11.721 -4.442 1 86.59 88 GLN A CA 1
ATOM 660 C C . GLN A 1 88 ? 0.884 11.428 -5.295 1 86.59 88 GLN A C 1
ATOM 662 O O . GLN A 1 88 ? 1.737 10.626 -4.909 1 86.59 88 GLN A O 1
ATOM 667 N N . ASP A 1 89 ? 1.123 11.971 -6.4 1 84.26 89 ASP A N 1
ATOM 668 C CA . ASP A 1 89 ? 2.269 11.702 -7.262 1 84.26 89 ASP A CA 1
ATOM 669 C C . ASP A 1 89 ? 3.293 12.832 -7.183 1 84.26 89 ASP A C 1
ATOM 671 O O . ASP A 1 89 ? 4.198 12.916 -8.016 1 84.26 89 ASP A O 1
ATOM 675 N N . GLY A 1 90 ? 3.132 13.602 -6.162 1 86.12 90 GLY A N 1
ATOM 676 C CA . GLY A 1 90 ? 3.991 14.769 -6.033 1 86.12 90 GLY A CA 1
ATOM 677 C C . GLY A 1 90 ? 3.583 15.914 -6.941 1 86.12 90 GLY A C 1
ATOM 678 O O . GLY A 1 90 ? 3.782 17.082 -6.603 1 86.12 90 GLY A O 1
ATOM 679 N N . ALA A 1 91 ? 3.006 15.499 -8.059 1 88.92 91 ALA A N 1
ATOM 680 C CA . ALA A 1 91 ? 2.478 16.455 -9.029 1 88.92 91 ALA A CA 1
ATOM 681 C C . ALA A 1 91 ? 3.53 17.495 -9.403 1 88.92 91 ALA A C 1
ATOM 683 O O . ALA A 1 91 ? 3.253 18.696 -9.401 1 88.92 91 ALA A O 1
ATOM 684 N N . LEU A 1 92 ? 4.759 17.07 -9.652 1 94.2 92 LEU A N 1
ATOM 685 C CA . LEU A 1 92 ? 5.832 17.961 -10.079 1 94.2 92 LEU A CA 1
ATOM 686 C C . LEU A 1 92 ? 5.715 18.28 -11.566 1 94.2 92 LEU A C 1
ATOM 688 O O . LEU A 1 92 ? 5.242 17.451 -12.347 1 94.2 92 LEU A O 1
ATOM 692 N N . PHE A 1 93 ? 6.141 19.497 -11.86 1 93.92 93 PHE A N 1
ATOM 693 C CA . PHE A 1 93 ? 6.24 19.844 -13.273 1 93.92 93 PHE A CA 1
ATOM 694 C C . PHE A 1 93 ? 7.399 19.106 -13.932 1 93.92 93 PHE A C 1
ATOM 696 O O . PHE A 1 93 ? 8.561 19.328 -13.585 1 93.92 93 PHE A O 1
ATOM 703 N N . GLY A 1 94 ? 7.147 18.306 -14.88 1 92.39 94 GLY A N 1
ATOM 704 C CA . GLY A 1 94 ? 8.154 17.475 -15.522 1 92.39 94 GLY A CA 1
ATOM 705 C C . GLY A 1 94 ? 9.18 18.276 -16.3 1 92.39 94 GLY A C 1
ATOM 706 O O . GLY A 1 94 ? 10.294 17.804 -16.537 1 92.39 94 GLY A O 1
ATOM 707 N N . SER A 1 95 ? 8.839 19.51 -16.726 1 93.79 95 SER A N 1
ATOM 708 C CA . SER A 1 95 ? 9.696 20.332 -17.575 1 93.79 95 SER A CA 1
ATOM 709 C C . SER A 1 95 ? 10.626 21.206 -16.74 1 93.79 95 SER A C 1
ATOM 711 O O . SER A 1 95 ? 11.416 21.979 -17.285 1 93.79 95 SER A O 1
ATOM 713 N N . MET A 1 96 ? 10.504 21.102 -15.442 1 96.17 96 MET A N 1
ATOM 714 C CA . MET A 1 96 ? 11.324 21.893 -14.528 1 96.17 96 MET A CA 1
ATOM 715 C C . MET A 1 96 ? 12.151 20.989 -13.62 1 96.17 96 MET A C 1
ATOM 717 O O . MET A 1 96 ? 11.733 19.877 -13.295 1 96.17 96 MET A O 1
ATOM 721 N N . ASN A 1 97 ? 13.266 21.496 -13.312 1 97.45 97 ASN A N 1
ATOM 722 C CA . ASN A 1 97 ? 14.063 20.752 -12.342 1 97.45 97 ASN A CA 1
ATOM 723 C C . ASN A 1 97 ? 13.524 20.925 -10.924 1 97.45 97 ASN A C 1
ATOM 725 O O . ASN A 1 97 ? 12.544 21.64 -10.711 1 97.45 97 ASN A O 1
ATOM 729 N N . LEU A 1 98 ? 14.137 20.263 -10.006 1 97.65 98 LEU A N 1
ATOM 730 C CA . LEU A 1 98 ? 13.64 20.256 -8.635 1 97.65 98 LEU A CA 1
ATOM 731 C C . LEU A 1 98 ? 13.705 21.652 -8.025 1 97.65 98 LEU A C 1
ATOM 733 O O . LEU A 1 98 ? 12.808 22.051 -7.279 1 97.65 98 LEU A O 1
ATOM 737 N N . PHE A 1 99 ? 14.764 22.428 -8.361 1 98.08 99 PHE A N 1
ATOM 738 C CA . PHE A 1 99 ? 14.879 23.793 -7.863 1 98.08 99 PHE A CA 1
ATOM 739 C C . PHE A 1 99 ? 13.716 24.648 -8.351 1 98.08 99 PHE A C 1
ATOM 741 O O . PHE A 1 99 ? 13.041 25.301 -7.553 1 98.08 99 PHE A O 1
ATOM 748 N N . ASP A 1 100 ? 13.471 24.614 -9.574 1 98.03 100 ASP A N 1
ATOM 749 C CA . ASP A 1 100 ? 12.442 25.457 -10.175 1 98.03 100 ASP A CA 1
ATOM 750 C C . ASP A 1 100 ? 11.048 25.031 -9.721 1 98.03 100 ASP A C 1
ATOM 752 O O . ASP A 1 100 ? 10.167 25.872 -9.531 1 98.03 100 ASP A O 1
ATOM 756 N N . ASN A 1 101 ? 10.844 23.735 -9.634 1 97.86 101 ASN A N 1
ATOM 757 C CA . ASN A 1 101 ? 9.584 23.238 -9.093 1 97.86 101 ASN A CA 1
ATOM 758 C C . ASN A 1 101 ? 9.296 23.823 -7.713 1 97.86 101 ASN A C 1
ATOM 760 O O . ASN A 1 101 ? 8.183 24.28 -7.448 1 97.86 101 ASN A O 1
ATOM 764 N N . THR A 1 102 ? 10.319 23.806 -6.864 1 97.56 102 THR A N 1
ATOM 765 C CA . THR A 1 102 ? 10.185 24.241 -5.478 1 97.56 102 THR A CA 1
ATOM 766 C C . THR A 1 102 ? 10.076 25.761 -5.396 1 97.56 102 THR A C 1
ATOM 768 O O . THR A 1 102 ? 9.393 26.293 -4.519 1 97.56 102 THR A O 1
ATOM 771 N N . ALA A 1 103 ? 10.681 26.47 -6.347 1 97.97 103 ALA A N 1
ATOM 772 C CA . ALA A 1 103 ? 10.706 27.931 -6.355 1 97.97 103 ALA A CA 1
ATOM 773 C C . ALA A 1 103 ? 9.402 28.499 -6.907 1 97.97 103 ALA A C 1
ATOM 775 O O . ALA A 1 103 ? 9.092 29.675 -6.698 1 97.97 103 ALA A O 1
ATOM 776 N N . PHE A 1 104 ? 8.685 27.72 -7.559 1 96.25 104 PHE A N 1
ATOM 777 C CA . PHE A 1 104 ? 7.543 28.158 -8.352 1 96.25 104 PHE A CA 1
ATOM 778 C C . PHE A 1 104 ? 6.561 28.949 -7.496 1 96.25 104 PHE A C 1
ATOM 780 O O . PHE A 1 104 ? 6.157 30.053 -7.865 1 96.25 104 PHE A O 1
ATOM 787 N N . PRO A 1 105 ? 6.155 28.401 -6.295 1 95.24 105 PRO A N 1
ATOM 788 C CA . PRO A 1 105 ? 5.195 29.152 -5.484 1 95.24 105 PRO A CA 1
ATOM 789 C C . PRO A 1 105 ? 5.743 30.497 -5.015 1 95.24 105 PRO A C 1
ATOM 791 O O . PRO A 1 105 ? 4.992 31.47 -4.903 1 95.24 105 PRO A O 1
ATOM 794 N N . LEU A 1 106 ? 7.033 30.572 -4.716 1 96.63 106 LEU A N 1
ATOM 795 C CA . LEU A 1 106 ? 7.639 31.827 -4.284 1 96.63 106 LEU A CA 1
ATOM 796 C C . LEU A 1 106 ? 7.604 32.862 -5.404 1 96.63 106 LEU A C 1
ATOM 798 O O . LEU A 1 106 ? 7.257 34.022 -5.171 1 96.63 106 LEU A O 1
ATOM 802 N N . ARG A 1 107 ? 7.91 32.385 -6.602 1 95.9 107 ARG A N 1
ATOM 803 C CA . ARG A 1 107 ? 7.941 33.276 -7.757 1 95.9 107 ARG A CA 1
ATOM 804 C C . ARG A 1 107 ? 6.541 33.766 -8.109 1 95.9 107 ARG A C 1
ATOM 806 O O . ARG A 1 107 ? 6.369 34.903 -8.554 1 95.9 107 ARG A O 1
ATOM 813 N N . GLU A 1 108 ? 5.566 32.969 -7.808 1 91.81 108 GLU A N 1
ATOM 814 C CA . GLU A 1 108 ? 4.193 33.284 -8.191 1 91.81 108 GLU A CA 1
ATOM 815 C C . GLU A 1 108 ? 3.5 34.123 -7.121 1 91.81 108 GLU A C 1
ATOM 817 O O . GLU A 1 108 ? 2.649 34.958 -7.435 1 91.81 108 GLU A O 1
ATOM 822 N N . HIS A 1 109 ? 3.883 33.957 -5.88 1 91.25 109 HIS A N 1
ATOM 823 C CA . HIS A 1 109 ? 3.04 34.509 -4.826 1 91.25 109 HIS A CA 1
ATOM 824 C C . HIS A 1 109 ? 3.8 35.533 -3.99 1 91.25 109 HIS A C 1
ATOM 826 O O . HIS A 1 109 ? 3.235 36.138 -3.077 1 91.25 109 HIS A O 1
ATOM 832 N N . THR A 1 110 ? 5.073 35.68 -4.258 1 92.59 110 THR A N 1
ATOM 833 C CA . THR A 1 110 ? 5.852 36.651 -3.498 1 92.59 110 THR A CA 1
ATOM 834 C C . THR A 1 110 ? 6.648 37.556 -4.433 1 92.59 110 THR A C 1
ATOM 836 O O . THR A 1 110 ? 6.732 37.296 -5.635 1 92.59 110 THR A O 1
ATOM 839 N N . LYS A 1 111 ? 7.18 38.641 -3.881 1 94.33 111 LYS A N 1
ATOM 840 C CA . LYS A 1 111 ? 8.026 39.567 -4.629 1 94.33 111 LYS A CA 1
ATOM 841 C C . LYS A 1 111 ? 9.483 39.458 -4.188 1 94.33 111 LYS A C 1
ATOM 843 O O . LYS A 1 111 ? 10.229 40.438 -4.246 1 94.33 111 LYS A O 1
ATOM 848 N N . LYS A 1 112 ? 9.788 38.357 -3.758 1 95.74 112 LYS A N 1
ATOM 849 C CA . LYS A 1 112 ? 11.152 38.141 -3.284 1 95.74 112 LYS A CA 1
ATOM 850 C C . LYS A 1 112 ? 12.141 38.129 -4.446 1 95.74 112 LYS A C 1
ATOM 852 O O . LYS A 1 112 ? 11.797 37.723 -5.558 1 95.74 112 LYS A O 1
ATOM 857 N N . LYS A 1 113 ? 13.375 38.552 -4.22 1 96.86 113 LYS A N 1
ATOM 858 C CA . LYS A 1 113 ? 14.446 38.51 -5.211 1 96.86 113 LYS A CA 1
ATOM 859 C C . LYS A 1 113 ? 14.963 37.087 -5.4 1 96.86 113 LYS A C 1
ATOM 861 O O . LYS A 1 113 ? 14.853 36.255 -4.497 1 96.86 113 LYS A O 1
ATOM 866 N N . GLU A 1 114 ? 15.539 36.833 -6.475 1 96.85 114 GLU A N 1
ATOM 867 C CA . GLU A 1 114 ? 15.992 35.492 -6.831 1 96.85 114 GLU A CA 1
ATOM 868 C C . GLU A 1 114 ? 17.01 34.967 -5.823 1 96.85 114 GLU A C 1
ATOM 870 O O . GLU A 1 114 ? 17.057 33.766 -5.549 1 96.85 114 GLU A O 1
ATOM 875 N N . GLY A 1 115 ? 17.828 35.82 -5.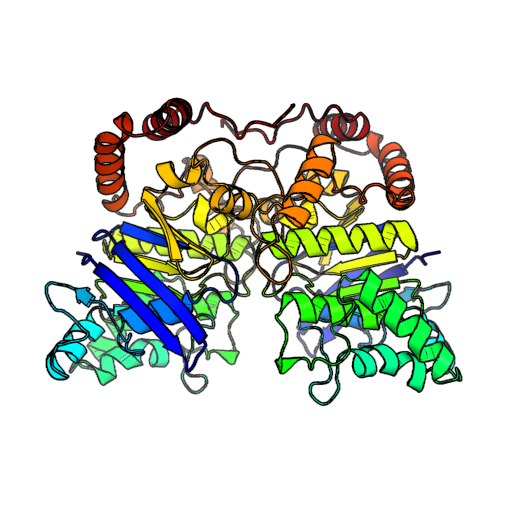305 1 97.14 115 GLY A N 1
ATOM 876 C CA . GLY A 1 115 ? 18.772 35.4 -4.281 1 97.14 115 GLY A CA 1
ATOM 877 C C . GLY A 1 115 ? 18.098 34.867 -3.031 1 97.14 115 GLY A C 1
ATOM 878 O O . GLY A 1 115 ? 18.51 33.84 -2.488 1 97.14 115 GLY A O 1
ATOM 879 N N . GLU A 1 116 ? 17.112 35.597 -2.614 1 97.45 116 GLU A N 1
ATOM 880 C CA . GLU A 1 116 ? 16.336 35.167 -1.455 1 97.45 116 GLU A CA 1
ATOM 881 C C . GLU A 1 116 ? 15.591 33.866 -1.741 1 97.45 116 GLU A C 1
ATOM 883 O O . GLU A 1 116 ? 15.53 32.979 -0.887 1 97.45 116 GLU A O 1
ATOM 888 N N . ILE A 1 117 ? 15.036 33.807 -2.896 1 97.73 117 ILE A N 1
ATOM 889 C CA . ILE A 1 117 ? 14.317 32.609 -3.317 1 97.73 117 ILE A CA 1
ATOM 890 C C . ILE A 1 117 ? 15.256 31.405 -3.283 1 97.73 117 ILE A C 1
ATOM 892 O O . ILE A 1 117 ? 14.889 30.338 -2.785 1 97.73 117 ILE A O 1
ATOM 896 N N . ARG A 1 118 ? 16.441 31.578 -3.77 1 97.68 118 ARG A N 1
ATOM 897 C CA . ARG A 1 118 ? 17.424 30.5 -3.785 1 97.68 118 ARG A CA 1
ATOM 898 C C . ARG A 1 118 ? 17.715 30.004 -2.373 1 97.68 118 ARG A C 1
ATOM 900 O O . ARG A 1 118 ? 17.76 28.796 -2.131 1 97.68 118 ARG A O 1
ATOM 907 N N . ASP A 1 119 ? 17.861 30.88 -1.514 1 97.87 119 ASP A N 1
ATOM 908 C CA . ASP A 1 119 ? 18.176 30.515 -0.137 1 97.87 119 ASP A CA 1
ATOM 909 C C . ASP A 1 119 ? 17.048 29.696 0.486 1 97.87 119 ASP A C 1
ATOM 911 O O . ASP A 1 119 ? 17.297 28.666 1.117 1 97.87 119 ASP A O 1
ATOM 915 N N . ILE A 1 120 ? 15.837 30.151 0.335 1 97.49 120 ILE A N 1
ATOM 916 C CA . ILE A 1 120 ? 14.675 29.48 0.905 1 97.49 120 ILE A CA 1
ATOM 917 C C . ILE A 1 120 ? 14.532 28.087 0.295 1 97.49 120 ILE A C 1
ATOM 919 O O . ILE A 1 120 ? 14.348 27.103 1.015 1 97.49 120 ILE A O 1
ATOM 923 N N . VAL A 1 121 ? 14.657 28.023 -1.037 1 97.98 121 VAL A N 1
ATOM 924 C CA . VAL A 1 121 ? 14.478 26.77 -1.763 1 97.98 121 VAL A CA 1
ATOM 925 C C . VAL A 1 121 ? 15.537 25.761 -1.323 1 97.98 121 VAL A C 1
ATOM 927 O O . VAL A 1 121 ? 15.221 24.602 -1.043 1 97.98 121 VAL A O 1
ATOM 930 N N . MET A 1 122 ? 16.766 26.201 -1.245 1 97.7 122 MET A N 1
ATOM 931 C CA . MET A 1 122 ? 17.853 25.305 -0.862 1 97.7 122 MET A CA 1
ATOM 932 C C . MET A 1 122 ? 17.665 24.801 0.565 1 97.7 122 MET A C 1
ATOM 934 O O . MET A 1 122 ? 17.941 23.636 0.858 1 97.7 122 MET A O 1
ATOM 938 N N . GLU A 1 123 ? 17.222 25.629 1.377 1 96.87 123 GLU A N 1
ATOM 939 C CA . GLU A 1 123 ? 16.941 25.239 2.755 1 96.87 123 GLU A CA 1
ATOM 940 C C . GLU A 1 123 ? 15.881 24.143 2.813 1 96.87 123 GLU A C 1
ATOM 942 O O . GLU A 1 123 ? 16.044 23.152 3.528 1 96.87 123 GLU A O 1
ATOM 947 N N . LYS A 1 124 ? 14.792 24.316 2.077 1 97.08 124 LYS A N 1
ATOM 948 C CA . LYS A 1 124 ? 13.698 23.35 2.109 1 97.08 124 LYS A CA 1
ATOM 949 C C . LYS A 1 124 ? 14.108 22.033 1.456 1 97.08 124 LYS A C 1
ATOM 951 O O . LYS A 1 124 ? 13.722 20.958 1.92 1 97.08 124 LYS A O 1
ATOM 956 N N . LEU A 1 125 ? 14.891 22.12 0.389 1 96.68 125 LEU A N 1
ATOM 957 C CA . LEU A 1 125 ? 15.385 20.903 -0.246 1 96.68 125 LEU A CA 1
ATOM 958 C C . LEU A 1 125 ? 16.282 20.119 0.706 1 96.68 125 LEU A C 1
ATOM 960 O O . LEU A 1 125 ? 16.206 18.889 0.766 1 96.68 125 LEU A O 1
ATOM 964 N N . GLU A 1 126 ? 17.049 20.8 1.449 1 94.63 126 GLU A N 1
ATOM 965 C CA . GLU A 1 126 ? 17.893 20.156 2.451 1 94.63 126 GLU A CA 1
ATOM 966 C C . GLU A 1 126 ? 17.053 19.529 3.56 1 94.63 126 GLU A C 1
ATOM 968 O O . GLU A 1 126 ? 17.351 18.428 4.025 1 94.63 126 GLU A O 1
ATOM 973 N N . MET A 1 127 ? 16.036 20.172 3.93 1 91.84 127 MET A N 1
ATOM 974 C CA . MET A 1 127 ? 15.147 19.715 4.994 1 91.84 127 MET A CA 1
ATOM 975 C C . MET A 1 127 ? 14.517 18.373 4.636 1 91.84 127 MET A C 1
ATOM 977 O O . MET A 1 127 ? 14.285 17.538 5.513 1 91.84 127 MET A O 1
ATOM 981 N N . VAL A 1 128 ? 14.269 18.195 3.337 1 93.43 128 VAL A N 1
ATOM 982 C CA . VAL A 1 128 ? 13.608 16.957 2.937 1 93.43 128 VAL A CA 1
ATOM 983 C C . VAL A 1 128 ? 14.647 15.951 2.446 1 93.43 128 VAL A C 1
ATOM 985 O O . VAL A 1 128 ? 14.297 14.927 1.856 1 93.43 128 VAL A O 1
ATOM 988 N N . GLY A 1 129 ? 15.94 16.243 2.531 1 89.92 129 GLY A N 1
ATOM 989 C CA . GLY A 1 129 ? 17.016 15.319 2.21 1 89.92 129 GLY A CA 1
ATOM 990 C C . GLY A 1 129 ? 17.362 15.296 0.733 1 89.92 129 GLY A C 1
ATOM 991 O O . GLY A 1 129 ? 17.826 14.278 0.215 1 89.92 129 GLY A O 1
ATOM 992 N N . LEU A 1 130 ? 17.101 16.381 0.034 1 92.99 130 LEU A N 1
ATOM 993 C CA . LEU A 1 130 ? 17.359 16.42 -1.401 1 92.99 130 LEU A CA 1
ATOM 994 C C . LEU A 1 130 ? 18.443 17.441 -1.731 1 92.99 130 LEU A C 1
ATOM 996 O O . LEU A 1 130 ? 18.52 17.928 -2.861 1 92.99 130 LEU A O 1
ATOM 1000 N N . GLY A 1 131 ? 19.233 17.776 -0.707 1 92.08 131 GLY A N 1
ATOM 1001 C CA . GLY A 1 131 ? 20.364 18.647 -0.978 1 92.08 131 GLY A CA 1
ATOM 1002 C C . GLY A 1 131 ? 21.306 18.093 -2.031 1 92.08 131 GLY A C 1
ATOM 1003 O O . GLY A 1 131 ? 21.705 16.928 -1.963 1 92.08 131 GLY A O 1
ATOM 1004 N N . GLY A 1 132 ? 21.615 18.848 -3.026 1 91.85 132 GLY A N 1
ATOM 1005 C CA . GLY A 1 132 ? 22.516 18.397 -4.075 1 91.85 132 GLY A CA 1
ATOM 1006 C C . GLY A 1 132 ? 21.791 17.856 -5.292 1 91.85 132 GLY A C 1
ATOM 1007 O O . GLY A 1 132 ? 22.41 17.593 -6.325 1 91.85 132 GLY A O 1
ATOM 1008 N N . ASP A 1 133 ? 20.551 17.745 -5.189 1 93.49 133 ASP A N 1
ATOM 1009 C CA . ASP A 1 133 ? 19.777 17.17 -6.285 1 93.49 133 ASP A CA 1
ATOM 1010 C C . ASP A 1 133 ? 18.92 18.233 -6.969 1 93.49 133 ASP A C 1
ATOM 1012 O O . ASP A 1 133 ? 17.992 17.906 -7.712 1 93.49 133 ASP A O 1
ATOM 1016 N N . GLU A 1 134 ? 19.18 19.432 -6.691 1 95.18 134 GLU A N 1
ATOM 1017 C CA . GLU A 1 134 ? 18.301 20.521 -7.106 1 95.18 134 GLU A CA 1
ATOM 1018 C C . GLU A 1 134 ? 18.209 20.608 -8.626 1 95.18 134 GLU A C 1
ATOM 1020 O O . GLU A 1 134 ? 17.211 21.09 -9.167 1 95.18 134 GLU A O 1
ATOM 1025 N N . LYS A 1 135 ? 19.193 20.077 -9.329 1 96.27 135 LYS A N 1
ATOM 1026 C CA . LYS A 1 135 ? 19.234 20.225 -10.781 1 96.27 135 LYS A CA 1
ATOM 1027 C C . LYS A 1 135 ? 18.563 19.042 -11.473 1 96.27 135 LYS A C 1
ATOM 1029 O O . LYS A 1 135 ? 18.329 19.075 -12.683 1 96.27 135 LYS A O 1
ATOM 1034 N N . LYS A 1 136 ? 18.184 18.067 -10.763 1 95.98 136 LYS A N 1
ATOM 1035 C CA . LYS A 1 136 ? 17.557 16.885 -11.346 1 95.98 136 LYS A CA 1
ATOM 1036 C C . LYS A 1 136 ? 16.116 17.173 -11.758 1 95.98 136 LYS A C 1
ATOM 1038 O O . LYS A 1 136 ? 15.457 18.033 -11.169 1 95.98 136 LYS A O 1
ATOM 1043 N N . PHE A 1 137 ? 15.675 16.44 -12.728 1 95.69 137 PHE A N 1
ATOM 1044 C CA . PHE A 1 137 ? 14.295 16.524 -13.189 1 95.69 137 PHE A CA 1
ATOM 1045 C C . PHE A 1 137 ? 13.457 15.398 -12.595 1 95.69 137 PHE A C 1
ATOM 1047 O O . PHE A 1 137 ? 13.992 14.359 -12.203 1 95.69 137 PHE A O 1
ATOM 1054 N N . PRO A 1 138 ? 12.148 15.558 -12.537 1 93.16 138 PRO A N 1
ATOM 1055 C CA . PRO A 1 138 ? 11.268 14.542 -11.956 1 93.16 138 PRO A CA 1
ATOM 1056 C C . PRO A 1 138 ? 11.41 13.181 -12.633 1 93.16 138 PRO A C 1
ATOM 1058 O O . PRO A 1 138 ? 11.26 12.144 -11.981 1 93.16 138 PRO A O 1
ATOM 1061 N N . GLY A 1 139 ? 11.71 13.193 -13.859 1 89.83 139 GLY A N 1
ATOM 1062 C CA . GLY A 1 139 ? 11.877 11.941 -14.57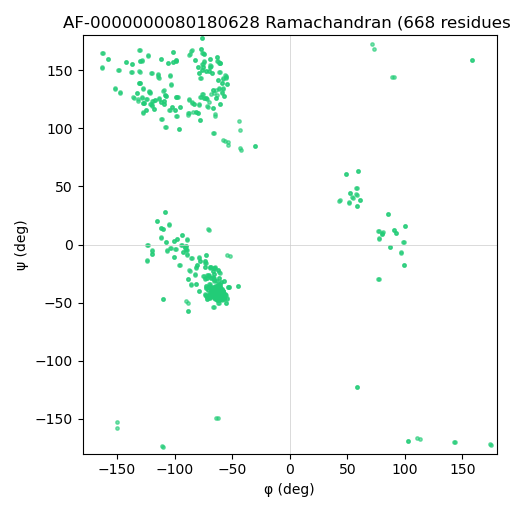9 1 89.83 139 GLY A CA 1
ATOM 1063 C C . GLY A 1 139 ? 13.152 11.206 -14.21 1 89.83 139 GLY A C 1
ATOM 1064 O O . GLY A 1 139 ? 13.301 10.02 -14.515 1 89.83 139 GLY A O 1
ATOM 1065 N N . GLU A 1 140 ? 14.052 11.816 -13.458 1 90.69 140 GLU A N 1
ATOM 1066 C CA . GLU A 1 140 ? 15.369 11.265 -13.153 1 90.69 140 GLU A CA 1
ATOM 1067 C C . GLU A 1 140 ? 15.447 10.791 -11.704 1 90.69 140 GLU A C 1
ATOM 1069 O O . GLU A 1 140 ? 16.51 10.377 -11.238 1 90.69 140 GLU A O 1
ATOM 1074 N N . ILE A 1 141 ? 14.38 10.909 -11.051 1 87.88 141 ILE A N 1
ATOM 1075 C CA . ILE A 1 141 ? 14.456 10.607 -9.626 1 87.88 141 ILE A CA 1
ATOM 1076 C C . ILE A 1 141 ? 13.447 9.515 -9.275 1 87.88 141 ILE A C 1
ATOM 1078 O O . ILE A 1 141 ? 12.514 9.255 -10.039 1 87.88 141 ILE A O 1
ATOM 1082 N N . SER A 1 142 ? 13.639 8.89 -8.13 1 83.76 142 SER A N 1
ATOM 1083 C CA . SER A 1 142 ? 12.769 7.816 -7.661 1 83.76 142 SER A CA 1
ATOM 1084 C C . SER A 1 142 ? 11.444 8.365 -7.141 1 83.76 142 SER A C 1
ATOM 1086 O O . SER A 1 142 ? 11.303 9.574 -6.941 1 83.76 142 SER A O 1
ATOM 1088 N N . GLY A 1 143 ? 10.482 7.501 -6.99 1 83.53 143 GLY A N 1
ATOM 1089 C CA . GLY A 1 143 ? 9.193 7.887 -6.438 1 83.53 143 GLY A CA 1
ATOM 1090 C C . GLY A 1 143 ? 9.299 8.539 -5.073 1 83.53 143 GLY A C 1
ATOM 1091 O O . GLY A 1 143 ? 8.619 9.53 -4.798 1 83.53 143 GLY A O 1
ATOM 1092 N N . GLY A 1 144 ? 10.146 7.987 -4.221 1 86.89 144 GLY A N 1
ATOM 1093 C CA . GLY A 1 144 ? 10.359 8.564 -2.903 1 86.89 144 GLY A CA 1
ATOM 1094 C C . GLY A 1 144 ? 10.941 9.964 -2.951 1 86.89 144 GLY A C 1
ATOM 1095 O O . GLY A 1 144 ? 10.535 10.837 -2.181 1 86.89 144 GLY A O 1
ATOM 1096 N N . MET A 1 145 ? 11.854 10.156 -3.849 1 90.23 145 MET A N 1
ATOM 1097 C CA . MET A 1 145 ? 12.446 11.48 -4.019 1 90.23 145 MET A CA 1
ATOM 1098 C C . MET A 1 145 ? 11.414 12.475 -4.537 1 90.23 145 MET A C 1
ATOM 1100 O O . MET A 1 145 ? 11.41 13.639 -4.133 1 90.23 145 MET A O 1
ATOM 1104 N N . ARG A 1 146 ? 10.605 11.997 -5.383 1 92.58 146 ARG A N 1
ATOM 1105 C CA . ARG A 1 146 ? 9.563 12.853 -5.939 1 92.58 146 ARG A CA 1
ATOM 1106 C C . ARG A 1 146 ? 8.621 13.349 -4.847 1 92.58 146 ARG A C 1
ATOM 1108 O O . ARG A 1 146 ? 8.207 14.511 -4.858 1 92.58 146 ARG A O 1
ATOM 1115 N N . LYS A 1 147 ? 8.267 12.462 -3.931 1 93.68 147 LYS A N 1
ATOM 1116 C CA . LYS A 1 147 ? 7.405 12.842 -2.817 1 93.68 147 LYS A CA 1
ATOM 1117 C C . LYS A 1 147 ? 8.086 13.873 -1.921 1 93.68 147 LYS A C 1
ATOM 1119 O O . LYS A 1 147 ? 7.447 14.819 -1.457 1 93.68 147 LYS A O 1
ATOM 1124 N N . ARG A 1 148 ? 9.305 13.703 -1.724 1 94.35 148 ARG A N 1
ATOM 1125 C CA . ARG A 1 148 ? 10.057 14.639 -0.894 1 94.35 148 ARG A CA 1
ATOM 1126 C C . ARG A 1 148 ? 10.163 16.004 -1.567 1 94.35 148 ARG A C 1
ATOM 1128 O O . ARG A 1 148 ? 10.04 17.038 -0.907 1 94.35 148 ARG A O 1
ATOM 1135 N N . ALA A 1 149 ? 10.402 15.947 -2.858 1 95.71 149 ALA A N 1
ATOM 1136 C CA . ALA A 1 149 ? 10.44 17.201 -3.607 1 95.71 149 ALA A CA 1
ATOM 1137 C C . ALA A 1 149 ? 9.095 17.92 -3.54 1 95.71 149 ALA A C 1
ATOM 1139 O O . ALA A 1 149 ? 9.045 19.144 -3.4 1 95.71 149 ALA A O 1
ATOM 1140 N N . GLY A 1 150 ? 8.046 17.124 -3.688 1 96.46 150 GLY A N 1
ATOM 1141 C CA . GLY A 1 150 ? 6.717 17.692 -3.526 1 96.46 150 GLY A CA 1
ATOM 1142 C C . GLY A 1 150 ? 6.502 18.327 -2.166 1 96.46 150 GLY A C 1
ATOM 1143 O O . GLY A 1 150 ? 5.856 19.372 -2.058 1 96.46 150 GLY A O 1
ATOM 1144 N N . LEU A 1 151 ? 7.022 17.68 -1.155 1 96.55 151 LEU A N 1
ATOM 1145 C CA . LEU A 1 151 ? 6.924 18.215 0.199 1 96.55 151 LEU A CA 1
ATOM 1146 C C . LEU A 1 151 ? 7.709 19.516 0.328 1 96.55 151 LEU A C 1
ATOM 1148 O O . LEU A 1 151 ? 7.238 20.471 0.95 1 96.55 151 LEU A O 1
ATOM 1152 N N . ALA A 1 152 ? 8.882 19.584 -0.255 1 97.27 152 ALA A N 1
ATOM 1153 C CA . ALA A 1 152 ? 9.668 20.815 -0.243 1 97.27 152 ALA A CA 1
ATOM 1154 C C . ALA A 1 152 ? 8.884 21.973 -0.855 1 97.27 152 ALA A C 1
ATOM 1156 O O . ALA A 1 152 ? 8.86 23.075 -0.303 1 97.27 152 ALA A O 1
ATOM 1157 N N . ARG A 1 153 ? 8.309 21.707 -1.944 1 97.35 153 ARG A N 1
ATOM 1158 C CA . ARG A 1 153 ? 7.505 22.726 -2.612 1 97.35 153 ARG A CA 1
ATOM 1159 C C . ARG A 1 153 ? 6.348 23.177 -1.726 1 97.35 153 ARG A C 1
ATOM 1161 O O . ARG A 1 153 ? 6.015 24.363 -1.688 1 97.35 153 ARG A O 1
ATOM 1168 N N . ALA A 1 154 ? 5.754 22.225 -1.032 1 96.48 154 ALA A N 1
ATOM 1169 C CA . ALA A 1 154 ? 4.639 22.526 -0.138 1 96.48 154 ALA A CA 1
ATOM 1170 C C . ALA A 1 154 ? 5.094 23.393 1.033 1 96.48 154 ALA A C 1
ATOM 1172 O O . ALA A 1 154 ? 4.292 24.118 1.626 1 96.48 154 ALA A O 1
ATOM 1173 N N . LEU A 1 155 ? 6.366 23.432 1.347 1 97.17 155 LEU A N 1
ATOM 1174 C CA . LEU A 1 155 ? 6.871 24.038 2.574 1 97.17 155 LEU A CA 1
ATOM 1175 C C . LEU A 1 155 ? 7.436 25.428 2.3 1 97.17 155 LEU A C 1
ATOM 1177 O O . LEU A 1 155 ? 7.669 26.202 3.231 1 97.17 155 LEU A O 1
ATOM 1181 N N . VAL A 1 156 ? 7.616 25.845 1.101 1 96 156 VAL A N 1
ATOM 1182 C CA . VAL A 1 156 ? 8.452 26.99 0.752 1 96 156 VAL A CA 1
ATOM 1183 C C . VAL A 1 156 ? 7.765 28.283 1.187 1 96 156 VAL A C 1
ATOM 1185 O O . VAL A 1 156 ? 8.43 29.291 1.439 1 96 156 VAL A O 1
ATOM 1188 N N . LEU A 1 157 ? 6.466 28.285 1.285 1 94.39 157 LEU A N 1
ATOM 1189 C CA . LEU A 1 157 ? 5.756 29.498 1.675 1 94.39 157 LEU A CA 1
ATOM 1190 C C . LEU A 1 157 ? 5.514 29.527 3.18 1 94.39 157 LEU A C 1
ATOM 1192 O O . LEU A 1 157 ? 4.711 30.325 3.669 1 94.39 157 LEU A O 1
ATOM 1196 N N . ASP A 1 158 ? 6.127 28.554 3.879 1 94.17 158 ASP A N 1
ATOM 1197 C CA . ASP A 1 158 ? 5.978 28.459 5.328 1 94.17 158 ASP A CA 1
ATOM 1198 C C . ASP A 1 158 ? 4.511 28.29 5.719 1 94.17 158 ASP A C 1
ATOM 1200 O O . ASP A 1 158 ? 3.966 29.103 6.469 1 94.17 158 ASP A O 1
ATOM 1204 N N . PRO A 1 159 ? 3.964 27.225 5.309 1 96.48 159 PRO A N 1
ATOM 1205 C CA . PRO A 1 159 ? 2.533 27 5.528 1 96.48 159 PRO A CA 1
ATOM 1206 C C . PRO A 1 159 ? 2.19 26.774 6.999 1 96.48 159 PRO A C 1
ATOM 1208 O O . PRO A 1 159 ? 3.038 26.324 7.772 1 96.48 159 PRO A O 1
ATOM 1211 N N . GLN A 1 160 ? 0.951 27.117 7.358 1 97.47 160 GLN A N 1
ATOM 1212 C CA . GLN A 1 160 ? 0.428 26.841 8.692 1 97.47 160 GLN A CA 1
ATOM 1213 C C . GLN A 1 160 ? -0.369 25.54 8.712 1 97.47 160 GLN A C 1
ATOM 1215 O O . GLN A 1 160 ? -0.642 24.989 9.781 1 97.47 160 GLN A O 1
ATOM 1220 N N . ILE A 1 161 ? -0.754 25.113 7.523 1 97.92 161 ILE A N 1
ATOM 1221 C CA . ILE A 1 161 ? -1.478 23.861 7.336 1 97.92 161 ILE A CA 1
ATOM 1222 C C . ILE A 1 161 ? -0.846 23.064 6.197 1 97.92 161 ILE A C 1
ATOM 1224 O O . ILE A 1 161 ? -0.57 23.612 5.127 1 97.92 161 ILE A O 1
ATOM 1228 N N . ILE A 1 162 ? -0.569 21.828 6.431 1 97.87 162 ILE A N 1
ATOM 1229 C CA . ILE A 1 162 ? -0.035 20.948 5.398 1 97.87 162 ILE A CA 1
ATOM 1230 C C . ILE A 1 162 ? -1.016 19.808 5.135 1 97.87 162 ILE A C 1
ATOM 1232 O O . ILE A 1 162 ? -1.431 19.111 6.064 1 97.87 162 ILE A O 1
ATOM 1236 N N . LEU A 1 163 ? -1.42 19.66 3.899 1 97.84 163 LEU A N 1
ATOM 1237 C CA . LEU A 1 163 ? -2.299 18.574 3.478 1 97.84 163 LEU A CA 1
ATOM 1238 C C . LEU A 1 163 ? -1.533 17.543 2.657 1 97.84 163 LEU A C 1
ATOM 1240 O O . LEU A 1 163 ? -0.829 17.897 1.708 1 97.84 163 LEU A O 1
ATOM 1244 N N . CYS A 1 164 ? -1.637 16.301 3.032 1 97.46 164 CYS A N 1
ATOM 1245 C CA . CYS A 1 164 ? -0.975 15.215 2.317 1 97.46 164 CYS A CA 1
ATOM 1246 C C . CYS A 1 164 ? -1.994 14.234 1.751 1 97.46 164 CYS A C 1
ATOM 1248 O O . CYS A 1 164 ? -2.691 13.552 2.505 1 97.46 164 CYS A O 1
ATOM 1250 N N . ASP A 1 165 ? -2.034 14.128 0.502 1 95.64 165 ASP A N 1
ATOM 1251 C CA . ASP A 1 165 ? -2.94 13.205 -0.175 1 95.64 165 ASP A CA 1
ATOM 1252 C C . ASP A 1 165 ? -2.233 11.896 -0.52 1 95.64 165 ASP A C 1
ATOM 1254 O O . ASP A 1 165 ? -1.542 11.807 -1.537 1 95.64 165 ASP A O 1
ATOM 1258 N N . GLU A 1 166 ? -2.439 10.901 0.287 1 93.89 166 GLU A N 1
ATOM 1259 C CA . GLU A 1 166 ? -1.851 9.574 0.126 1 93.89 166 GLU A CA 1
ATOM 1260 C C . GLU A 1 166 ? -0.348 9.663 -0.123 1 93.89 166 GLU A C 1
ATOM 1262 O O . GLU A 1 166 ? 0.155 9.128 -1.114 1 93.89 166 GLU A O 1
ATOM 1267 N N . PRO A 1 167 ? 0.34 10.194 0.78 1 94.15 167 PRO A N 1
ATOM 1268 C CA . PRO A 1 167 ? 1.771 10.437 0.583 1 94.15 167 PRO A CA 1
ATOM 1269 C C . PRO A 1 167 ? 2.575 9.146 0.444 1 94.15 167 PRO A C 1
ATOM 1271 O O . PRO A 1 167 ? 3.693 9.165 -0.077 1 94.15 167 PRO A O 1
ATOM 1274 N N . ASP A 1 168 ? 2.059 8.064 0.875 1 90.7 168 ASP A N 1
ATOM 1275 C CA . ASP A 1 168 ? 2.796 6.804 0.871 1 90.7 168 ASP A CA 1
ATOM 1276 C C . ASP A 1 168 ? 2.498 5.998 -0.391 1 90.7 168 ASP A C 1
ATOM 1278 O O . ASP A 1 168 ? 3.078 4.932 -0.604 1 90.7 168 ASP A O 1
ATOM 1282 N N . SER A 1 169 ? 1.68 6.493 -1.253 1 87.84 169 SER A N 1
ATOM 1283 C CA . SER A 1 169 ? 1.322 5.764 -2.465 1 87.84 169 SER A CA 1
ATOM 1284 C C . SER A 1 169 ? 2.556 5.447 -3.304 1 87.84 169 SER A C 1
ATOM 1286 O O . SER A 1 169 ? 3.388 6.323 -3.549 1 87.84 169 SER A O 1
ATOM 1288 N N . GLY A 1 170 ? 2.645 4.152 -3.699 1 83.17 170 GLY A N 1
ATOM 1289 C CA . GLY A 1 170 ? 3.741 3.744 -4.563 1 83.17 170 GLY A CA 1
ATOM 1290 C C . GLY A 1 170 ? 5.053 3.572 -3.822 1 83.17 170 GLY A C 1
ATOM 1291 O O . GLY A 1 170 ? 6.093 3.326 -4.437 1 83.17 170 GLY A O 1
ATOM 1292 N N . LEU A 1 171 ? 5.019 3.697 -2.538 1 89.26 171 LEU A N 1
ATOM 1293 C CA . LEU A 1 171 ? 6.24 3.554 -1.752 1 89.26 171 LEU A CA 1
ATOM 1294 C C . LEU A 1 171 ? 6.28 2.199 -1.053 1 89.26 171 LEU A C 1
ATOM 1296 O O . LEU A 1 171 ? 5.24 1.67 -0.655 1 89.26 171 LEU A O 1
ATOM 1300 N N . ASP A 1 172 ? 7.491 1.675 -0.947 1 89.88 172 ASP A N 1
ATOM 1301 C CA . ASP A 1 172 ? 7.674 0.461 -0.157 1 89.88 172 ASP A CA 1
ATOM 1302 C C . ASP A 1 172 ? 7.659 0.772 1.338 1 89.88 172 ASP A C 1
ATOM 1304 O O . ASP A 1 172 ? 7.715 1.938 1.736 1 89.88 172 ASP A O 1
ATOM 1308 N N . PRO A 1 173 ? 7.58 -0.213 2.197 1 88.62 173 PRO A N 1
ATOM 1309 C CA . PRO A 1 173 ? 7.393 0.004 3.633 1 88.62 173 PRO A CA 1
ATOM 1310 C C . PRO A 1 173 ? 8.544 0.783 4.267 1 88.62 173 PRO A C 1
ATOM 1312 O O . PRO A 1 173 ? 8.326 1.567 5.194 1 88.62 173 PRO A O 1
ATOM 1315 N N . VAL A 1 174 ? 9.73 0.581 3.83 1 88.9 174 VAL A N 1
ATOM 1316 C CA . VAL A 1 174 ? 10.885 1.26 4.408 1 88.9 174 VAL A CA 1
ATOM 1317 C C . VAL A 1 174 ? 10.841 2.745 4.055 1 88.9 174 VAL A C 1
ATOM 1319 O O . VAL A 1 174 ? 11.016 3.602 4.925 1 88.9 174 VAL A O 1
ATOM 1322 N N . ARG A 1 175 ? 10.56 3.057 2.845 1 89.24 175 ARG A N 1
ATOM 1323 C CA . ARG A 1 175 ? 10.459 4.446 2.41 1 89.24 175 ARG A CA 1
ATOM 1324 C C . ARG A 1 175 ? 9.271 5.141 3.068 1 89.24 175 ARG A C 1
ATOM 1326 O O . ARG A 1 175 ? 9.333 6.334 3.371 1 89.24 175 ARG A O 1
ATOM 1333 N N . THR A 1 176 ? 8.237 4.417 3.221 1 90.79 176 THR A N 1
ATOM 1334 C CA . THR A 1 176 ? 7.089 4.95 3.947 1 90.79 176 THR A CA 1
ATOM 1335 C C . THR A 1 176 ? 7.487 5.361 5.361 1 90.79 176 THR A C 1
ATOM 1337 O O . THR A 1 176 ? 7.07 6.413 5.849 1 90.79 176 THR A O 1
ATOM 1340 N N . ALA A 1 177 ? 8.267 4.537 5.981 1 89.79 177 ALA A N 1
ATOM 1341 C CA . ALA A 1 177 ? 8.732 4.842 7.331 1 89.79 177 ALA A CA 1
ATOM 1342 C C . ALA A 1 177 ? 9.581 6.11 7.345 1 89.79 177 ALA A C 1
ATOM 1344 O O . ALA A 1 177 ? 9.462 6.935 8.253 1 89.79 177 ALA A O 1
ATOM 1345 N N . TYR A 1 178 ? 10.381 6.269 6.334 1 89.36 178 TYR A N 1
ATOM 1346 C CA . TYR A 1 178 ? 11.204 7.467 6.223 1 89.36 178 TYR A CA 1
ATOM 1347 C C . TYR A 1 178 ? 10.339 8.708 6.037 1 89.36 178 TYR A C 1
ATOM 1349 O O . TYR A 1 178 ? 10.592 9.747 6.651 1 89.36 178 TYR A O 1
ATOM 1357 N N . LEU A 1 179 ? 9.437 8.584 5.189 1 91.67 179 LEU A N 1
ATOM 1358 C CA . LEU A 1 179 ? 8.549 9.714 4.94 1 91.67 179 LEU A CA 1
ATOM 1359 C C . LEU A 1 179 ? 7.762 10.075 6.195 1 91.67 179 LEU A C 1
ATOM 1361 O O . LEU A 1 179 ? 7.567 11.255 6.493 1 91.67 179 LEU A O 1
ATOM 1365 N N . SER A 1 180 ? 7.267 9.094 6.92 1 93.86 180 SER A N 1
ATOM 1366 C CA . SER A 1 180 ? 6.556 9.311 8.175 1 93.86 180 SER A CA 1
ATOM 1367 C C . SER A 1 180 ? 7.418 10.074 9.175 1 93.86 180 SER A C 1
ATOM 1369 O O . SER A 1 180 ? 6.952 11.023 9.807 1 93.86 180 SER A O 1
ATOM 1371 N N . GLN A 1 181 ? 8.664 9.668 9.244 1 92.65 181 GLN A N 1
ATOM 1372 C CA . GLN A 1 181 ? 9.607 10.354 10.121 1 92.65 181 GLN A CA 1
ATOM 1373 C C . GLN A 1 181 ? 9.781 11.813 9.707 1 92.65 181 GLN A C 1
ATOM 1375 O O . GLN A 1 181 ? 9.788 12.708 10.555 1 92.65 181 GLN A O 1
ATOM 1380 N N . LEU A 1 182 ? 9.923 11.928 8.456 1 93.03 182 LEU A N 1
ATOM 1381 C CA . LEU A 1 182 ? 10.121 13.273 7.925 1 93.03 182 LEU A CA 1
ATOM 1382 C C . LEU A 1 182 ? 8.935 14.17 8.263 1 93.03 182 LEU A C 1
ATOM 1384 O O . LEU A 1 182 ? 9.118 15.32 8.671 1 93.03 182 LEU A O 1
ATOM 1388 N N . ILE A 1 183 ? 7.758 13.731 8.11 1 95.2 183 ILE A N 1
ATOM 1389 C CA . ILE A 1 183 ? 6.549 14.496 8.397 1 95.2 183 ILE A CA 1
ATOM 1390 C C . ILE A 1 183 ? 6.526 14.89 9.872 1 95.2 183 ILE A C 1
ATOM 1392 O O . ILE A 1 183 ? 6.207 16.033 10.21 1 95.2 183 ILE A O 1
ATOM 1396 N N . LEU A 1 184 ? 6.891 14.023 10.742 1 95.74 184 LEU A N 1
ATOM 1397 C CA . LEU A 1 184 ? 6.897 14.314 12.171 1 95.74 184 LEU A CA 1
ATOM 1398 C C . LEU A 1 184 ? 7.981 15.331 12.514 1 95.74 184 LEU A C 1
ATOM 1400 O O . LEU A 1 184 ? 7.773 16.204 13.359 1 95.74 184 LEU A O 1
ATOM 1404 N N . ASP A 1 185 ? 9.125 15.13 11.887 1 94.72 185 ASP A N 1
ATOM 1405 C CA . ASP A 1 185 ? 10.2 16.094 12.099 1 94.72 185 ASP A CA 1
ATOM 1406 C C . ASP A 1 185 ? 9.777 17.494 11.66 1 94.72 185 ASP A C 1
ATOM 1408 O O . ASP A 1 185 ? 10.084 18.481 12.332 1 94.72 185 ASP A O 1
ATOM 1412 N N . ILE A 1 186 ? 9.123 17.525 10.572 1 95.08 186 ILE A N 1
ATOM 1413 C CA . ILE A 1 186 ? 8.635 18.804 10.069 1 95.08 186 ILE A CA 1
ATOM 1414 C C . ILE A 1 186 ? 7.628 19.395 11.054 1 95.08 186 ILE A C 1
ATOM 1416 O O . ILE A 1 186 ? 7.683 20.586 11.368 1 95.08 186 ILE A O 1
ATOM 1420 N N . ASN A 1 187 ? 6.695 18.608 11.542 1 96.61 187 ASN A N 1
ATOM 1421 C CA . ASN A 1 187 ? 5.73 19.074 12.533 1 96.61 187 ASN A CA 1
ATOM 1422 C C . ASN A 1 187 ? 6.423 19.592 13.79 1 96.61 187 ASN A C 1
ATOM 1424 O O . ASN A 1 187 ? 6.004 20.598 14.365 1 96.61 187 ASN A O 1
ATOM 1428 N N . ALA A 1 188 ? 7.454 18.914 14.2 1 95.49 188 ALA A N 1
ATOM 1429 C CA . ALA A 1 188 ? 8.211 19.34 15.374 1 95.49 188 ALA A CA 1
ATOM 1430 C C . ALA A 1 188 ? 8.873 20.695 15.139 1 95.49 188 ALA A C 1
ATOM 1432 O O . ALA A 1 188 ? 8.91 21.538 16.038 1 95.49 188 ALA A O 1
ATOM 1433 N N . GLN A 1 189 ? 9.307 20.888 13.969 1 94.26 189 GLN A N 1
ATOM 1434 C CA . GLN A 1 189 ? 10.082 22.08 13.641 1 94.26 189 GLN A CA 1
ATOM 1435 C C . GLN A 1 189 ? 9.174 23.292 13.453 1 94.26 189 GLN A C 1
ATOM 1437 O O . GLN A 1 189 ? 9.498 24.393 13.903 1 94.26 189 GLN A O 1
ATOM 1442 N N . ILE A 1 190 ? 8.051 23.106 12.831 1 94.11 190 ILE A N 1
ATOM 1443 C CA . ILE A 1 190 ? 7.339 24.315 12.433 1 94.11 190 ILE A CA 1
ATOM 1444 C C . ILE A 1 190 ? 5.965 24.347 13.099 1 94.11 190 ILE A C 1
ATOM 1446 O O . ILE A 1 190 ? 5.232 25.332 12.979 1 94.11 190 ILE A O 1
ATOM 1450 N N . ASP A 1 191 ? 5.546 23.285 13.771 1 96.64 191 ASP A N 1
ATOM 1451 C CA . ASP A 1 191 ? 4.309 23.198 14.541 1 96.64 191 ASP A CA 1
ATOM 1452 C C . ASP A 1 191 ? 3.093 23.479 13.661 1 96.64 191 ASP A C 1
ATOM 1454 O O . ASP A 1 191 ? 2.129 24.104 14.108 1 96.64 191 ASP A O 1
ATOM 1458 N N . ALA A 1 192 ? 3.22 23.07 12.419 1 96.97 192 ALA A N 1
ATOM 1459 C CA . ALA A 1 192 ? 2.112 23.229 11.48 1 96.97 192 ALA A CA 1
ATOM 1460 C C . ALA A 1 192 ? 1.024 22.189 11.734 1 96.97 192 ALA A C 1
ATOM 1462 O O . ALA A 1 192 ? 1.303 21.104 12.25 1 96.97 192 ALA A O 1
ATOM 1463 N N . THR A 1 193 ? -0.254 22.583 11.409 1 98.26 193 THR A N 1
ATOM 1464 C CA . THR A 1 193 ? -1.348 21.619 11.371 1 98.26 193 THR A CA 1
ATOM 1465 C C . THR A 1 193 ? -1.223 20.706 10.156 1 98.26 193 THR A C 1
ATOM 1467 O O . THR A 1 193 ? -1.051 21.18 9.031 1 98.26 193 THR A O 1
ATOM 1470 N N . ILE A 1 194 ? -1.238 19.378 10.385 1 98.19 194 ILE A N 1
ATOM 1471 C CA . ILE A 1 194 ? -1.044 18.455 9.273 1 98.19 194 ILE A CA 1
ATOM 1472 C C . ILE A 1 194 ? -2.242 17.514 9.168 1 98.19 194 ILE A C 1
ATOM 1474 O O . ILE A 1 194 ? -2.714 16.986 10.178 1 98.19 194 ILE A O 1
ATOM 1478 N N . LEU A 1 195 ? -2.768 17.371 7.978 1 98.37 195 LEU A N 1
ATOM 1479 C CA . LEU A 1 195 ? -3.801 16.384 7.684 1 98.37 195 LEU A CA 1
ATOM 1480 C C . LEU A 1 195 ? -3.338 15.421 6.596 1 98.37 195 LEU A C 1
ATOM 1482 O O . LEU A 1 195 ? -2.972 15.847 5.498 1 98.37 195 LEU A O 1
ATOM 1486 N N . ILE A 1 196 ? -3.314 14.152 6.929 1 98.02 196 ILE A N 1
ATOM 1487 C CA . ILE A 1 196 ? -2.928 13.102 5.992 1 98.02 196 ILE A CA 1
ATOM 1488 C C . ILE A 1 196 ? -4.144 12.243 5.652 1 98.02 196 ILE A C 1
ATOM 1490 O O . ILE A 1 196 ? -4.835 11.752 6.547 1 98.02 196 ILE A O 1
ATOM 1494 N N . VAL A 1 197 ? -4.449 12.158 4.424 1 96.78 197 VAL A N 1
ATOM 1495 C CA . VAL A 1 197 ? -5.46 11.202 3.985 1 96.78 197 VAL A CA 1
ATOM 1496 C C . VAL A 1 197 ? -4.783 9.949 3.435 1 96.78 197 VAL A C 1
ATOM 1498 O O . VAL A 1 197 ? -3.912 10.037 2.566 1 96.78 197 VAL A O 1
ATOM 1501 N N . THR A 1 198 ? -5.171 8.814 3.938 1 94.22 198 THR A N 1
ATOM 1502 C CA . THR A 1 198 ? -4.504 7.584 3.524 1 94.22 198 THR A CA 1
ATOM 1503 C C . THR A 1 198 ? -5.347 6.364 3.884 1 94.22 198 THR A C 1
ATOM 1505 O O . THR A 1 198 ? -6.319 6.475 4.635 1 94.22 198 THR A O 1
ATOM 1508 N N . HIS A 1 199 ? -5.048 5.264 3.338 1 92.1 199 HIS A N 1
ATOM 1509 C CA . HIS A 1 199 ? -5.609 3.982 3.749 1 92.1 199 HIS A CA 1
ATOM 1510 C C . HIS A 1 199 ? -4.545 3.092 4.382 1 92.1 199 HIS A C 1
ATOM 1512 O O . HIS A 1 199 ? -4.805 1.925 4.683 1 92.1 199 HIS A O 1
ATOM 1518 N N . ASN A 1 200 ? -3.403 3.628 4.566 1 91.02 200 ASN A N 1
ATOM 1519 C CA . ASN A 1 200 ? -2.283 2.864 5.106 1 91.02 200 ASN A CA 1
ATOM 1520 C C . ASN A 1 200 ? -2.389 2.709 6.62 1 91.02 200 ASN A C 1
ATOM 1522 O O . ASN A 1 200 ? -2.253 3.685 7.36 1 91.02 200 ASN A O 1
ATOM 1526 N N . ILE A 1 201 ? -2.443 1.525 7.057 1 88.05 201 ILE A N 1
ATOM 1527 C CA . ILE A 1 201 ? -2.682 1.225 8.464 1 88.05 201 ILE A CA 1
ATOM 1528 C C . ILE A 1 201 ? -1.433 1.551 9.281 1 88.05 201 ILE A C 1
ATOM 1530 O O . ILE A 1 201 ? -1.531 2.011 10.421 1 88.05 201 ILE A O 1
ATOM 1534 N N . ASN A 1 202 ? -0.304 1.321 8.715 1 86.81 202 ASN A N 1
ATOM 1535 C CA . ASN A 1 202 ? 0.931 1.587 9.445 1 86.81 202 ASN A CA 1
ATOM 1536 C C . ASN A 1 202 ? 1.074 3.069 9.783 1 86.81 202 ASN A C 1
ATOM 1538 O O . ASN A 1 202 ? 1.477 3.42 10.893 1 86.81 202 ASN A O 1
ATOM 1542 N N . ILE A 1 203 ? 0.751 3.858 8.826 1 92.53 203 ILE A N 1
ATOM 1543 C CA . ILE A 1 203 ? 0.781 5.295 9.081 1 92.53 203 ILE A CA 1
ATOM 1544 C C . ILE A 1 203 ? -0.237 5.649 10.161 1 92.53 203 ILE A C 1
ATOM 1546 O O . ILE A 1 203 ? 0.084 6.358 11.118 1 92.53 203 ILE A O 1
ATOM 1550 N N . ALA A 1 204 ? -1.382 5.132 10.056 1 92.85 204 ALA A N 1
ATOM 1551 C CA . ALA A 1 204 ? -2.464 5.443 10.986 1 92.85 204 ALA A CA 1
ATOM 1552 C C . ALA A 1 204 ? -2.1 5.027 12.409 1 92.85 204 ALA A C 1
ATOM 1554 O O . ALA A 1 204 ? -2.502 5.68 13.375 1 92.85 204 ALA A O 1
ATOM 1555 N N . ARG A 1 205 ? -1.307 4.054 12.513 1 90.01 205 ARG A N 1
ATOM 1556 C CA . ARG A 1 205 ? -0.991 3.498 13.825 1 90.01 205 ARG A CA 1
ATOM 1557 C C . ARG A 1 205 ? 0.179 4.236 14.466 1 90.01 205 ARG A C 1
ATOM 1559 O O . ARG A 1 205 ? 0.29 4.289 15.692 1 90.01 205 ARG A O 1
ATOM 1566 N N . THR A 1 206 ? 1.007 4.899 13.687 1 90.53 206 THR A N 1
ATOM 1567 C CA . THR A 1 206 ? 2.287 5.29 14.266 1 90.53 206 THR A CA 1
ATOM 1568 C C . THR A 1 206 ? 2.491 6.799 14.16 1 90.53 206 THR A C 1
ATOM 1570 O O . THR A 1 206 ? 3.311 7.372 14.88 1 90.53 206 THR A O 1
ATOM 1573 N N . VAL A 1 207 ? 1.732 7.47 13.392 1 94.54 207 VAL A N 1
ATOM 1574 C CA . VAL A 1 207 ? 2.128 8.83 13.044 1 94.54 207 VAL A CA 1
ATOM 1575 C C . VAL A 1 207 ? 1.194 9.83 13.724 1 94.54 207 VAL A C 1
ATOM 1577 O O . VAL A 1 207 ? 1.652 10.774 14.372 1 94.54 207 VAL A O 1
ATOM 1580 N N . PRO A 1 208 ? -0.066 9.641 13.678 1 97.07 208 PRO A N 1
ATOM 1581 C CA . PRO A 1 208 ? -0.966 10.766 13.942 1 97.07 208 PRO A CA 1
ATOM 1582 C C . PRO A 1 208 ? -1.18 11.012 15.434 1 97.07 208 PRO A C 1
ATOM 1584 O O . PRO A 1 208 ? -0.938 10.12 16.251 1 97.07 208 PRO A O 1
ATOM 1587 N N . ASP A 1 209 ? -1.584 12.202 15.721 1 97.46 209 ASP A N 1
ATOM 1588 C CA . ASP A 1 209 ? -2.16 12.586 17.006 1 97.46 209 ASP A CA 1
ATOM 1589 C C . ASP A 1 209 ? -3.662 12.313 17.038 1 97.46 209 ASP A C 1
ATOM 1591 O O . ASP A 1 209 ? -4.222 12.015 18.095 1 97.46 209 ASP A O 1
ATOM 1595 N N . ASN A 1 210 ? -4.287 12.482 15.923 1 97.77 210 ASN A N 1
ATOM 1596 C CA . ASN A 1 210 ? -5.72 12.261 15.756 1 97.77 210 ASN A CA 1
ATOM 1597 C C . ASN A 1 210 ? -6.014 11.384 14.542 1 97.77 210 ASN A C 1
ATOM 1599 O O . ASN A 1 210 ? -5.291 11.433 13.546 1 97.77 210 ASN A O 1
ATOM 1603 N N . ILE A 1 211 ? -7.079 10.636 14.666 1 97.18 211 ILE A N 1
ATOM 1604 C CA . ILE A 1 211 ? -7.508 9.767 13.575 1 97.18 211 ILE A CA 1
ATOM 1605 C C . ILE A 1 211 ? -8.996 9.979 13.302 1 97.18 211 ILE A C 1
ATOM 1607 O O . ILE A 1 211 ? -9.782 10.173 14.231 1 97.18 211 ILE A O 1
ATOM 1611 N N . GLY A 1 212 ? -9.348 10.015 12.084 1 96.69 212 GLY A N 1
ATOM 1612 C CA . GLY A 1 212 ? -10.725 9.953 11.621 1 96.69 212 GLY A CA 1
ATOM 1613 C C . GLY A 1 212 ? -10.952 8.885 10.568 1 96.69 212 GLY A C 1
ATOM 1614 O O . GLY A 1 212 ? -10.01 8.452 9.902 1 96.69 212 GLY A O 1
ATOM 1615 N N . MET A 1 213 ? -12.226 8.479 10.466 1 95.18 213 MET A N 1
ATOM 1616 C CA . MET A 1 213 ? -12.562 7.465 9.471 1 95.18 213 MET A CA 1
ATOM 1617 C C . MET A 1 213 ? -13.829 7.846 8.712 1 95.18 213 MET A C 1
ATOM 1619 O O . MET A 1 213 ? -14.853 8.159 9.321 1 95.18 213 MET A O 1
ATOM 1623 N N . LEU A 1 214 ? -13.677 7.851 7.454 1 94.2 214 LEU A N 1
ATOM 1624 C CA . LEU A 1 214 ? -14.825 8.038 6.573 1 94.2 214 LEU A CA 1
ATOM 1625 C C . LEU A 1 214 ? -15.348 6.697 6.07 1 94.2 214 LEU A C 1
ATOM 1627 O O . LEU A 1 214 ? -14.578 5.873 5.571 1 94.2 214 LEU A O 1
ATOM 1631 N N . PHE A 1 215 ? -16.635 6.482 6.261 1 90.72 215 PHE A N 1
ATOM 1632 C CA . PHE A 1 215 ? -17.277 5.254 5.808 1 90.72 215 PHE A CA 1
ATOM 1633 C C . PHE A 1 215 ? -18.748 5.497 5.492 1 90.72 215 PHE A C 1
ATOM 1635 O O . PHE A 1 215 ? -19.445 6.18 6.246 1 90.72 215 PHE A O 1
ATOM 1642 N N . ARG A 1 216 ? -19.225 5.013 4.403 1 88.1 216 ARG A N 1
ATOM 1643 C CA . ARG A 1 216 ? -20.619 5.101 3.979 1 88.1 216 ARG A CA 1
ATOM 1644 C C . ARG A 1 216 ? -21.101 6.548 3.977 1 88.1 216 ARG A C 1
ATOM 1646 O O . ARG A 1 216 ? -22.146 6.86 4.55 1 88.1 216 ARG A O 1
ATOM 1653 N N . LYS A 1 217 ? -20.279 7.38 3.542 1 90.92 217 LYS A N 1
ATOM 1654 C CA . LYS A 1 217 ? -20.601 8.777 3.266 1 90.92 217 LYS A CA 1
ATOM 1655 C C . LYS A 1 217 ? -20.682 9.588 4.555 1 90.92 217 LYS A C 1
ATOM 1657 O O . LYS A 1 217 ? -21.148 10.73 4.549 1 90.92 217 LYS A O 1
ATOM 1662 N N . HIS A 1 218 ? -20.224 8.949 5.611 1 93.72 218 HIS A N 1
ATOM 1663 C CA . HIS A 1 218 ? -20.241 9.645 6.892 1 93.72 218 HIS A CA 1
ATOM 1664 C C . HIS A 1 218 ? -18.884 9.563 7.582 1 93.72 218 HIS A C 1
ATOM 1666 O O . HIS A 1 218 ? -18.078 8.682 7.273 1 93.72 218 HIS A O 1
ATOM 1672 N N . LEU A 1 219 ? -18.714 10.484 8.426 1 95.59 219 LEU A N 1
ATOM 1673 C CA . LEU A 1 219 ? -17.605 10.378 9.368 1 95.59 219 LEU A CA 1
ATOM 1674 C C . LEU A 1 219 ? -17.971 9.471 10.538 1 95.59 219 LEU A C 1
ATOM 1676 O O . LEU A 1 219 ? -18.818 9.825 11.361 1 95.59 219 LEU A O 1
ATOM 1680 N N . VAL A 1 220 ? -17.323 8.364 10.636 1 94 220 VAL A N 1
ATOM 1681 C CA . VAL A 1 220 ? -17.642 7.383 11.668 1 94 220 VAL A CA 1
ATOM 1682 C C . VAL A 1 220 ? -17.19 7.902 13.031 1 94 220 VAL A C 1
ATOM 1684 O O . VAL A 1 220 ? -17.922 7.793 14.018 1 94 220 VAL A O 1
ATOM 1687 N N . MET A 1 221 ? -15.967 8.384 13.01 1 93.61 221 MET A N 1
ATOM 1688 C CA . MET A 1 221 ? -15.381 8.916 14.237 1 93.61 221 MET A CA 1
ATOM 1689 C C . MET A 1 221 ? -14.167 9.785 13.928 1 93.61 221 MET A C 1
ATOM 1691 O O . MET A 1 221 ? -13.537 9.63 12.88 1 93.61 221 MET A O 1
ATOM 1695 N N . PHE A 1 222 ? -13.94 10.718 14.821 1 95.66 222 PHE A N 1
ATOM 1696 C CA . PHE A 1 222 ? -12.738 11.543 14.788 1 95.66 222 PHE A CA 1
ATOM 1697 C C . PHE A 1 222 ? -12.3 11.918 16.199 1 95.66 222 PHE A C 1
ATOM 1699 O O . PHE A 1 222 ? -13.126 12.3 17.031 1 95.66 222 PHE A O 1
ATOM 1706 N N . GLY A 1 223 ? -11.04 11.747 16.538 1 94.77 223 GLY A N 1
ATOM 1707 C CA . GLY A 1 223 ? -10.529 12.094 17.854 1 94.77 223 GLY A CA 1
ATOM 1708 C C . GLY A 1 223 ? -9.083 11.683 18.061 1 94.77 223 GLY A C 1
ATOM 1709 O O . GLY A 1 223 ? -8.395 11.312 17.107 1 94.77 223 GLY A O 1
ATOM 1710 N N . PRO A 1 224 ? -8.67 11.836 19.278 1 95.19 224 PRO A N 1
ATOM 1711 C CA . PRO A 1 224 ? -7.295 11.433 19.584 1 95.19 224 PRO A CA 1
ATOM 1712 C C . PRO A 1 224 ? -7.007 9.983 19.201 1 95.19 224 PRO A C 1
ATOM 1714 O O . PRO A 1 224 ? -7.886 9.125 19.311 1 95.19 224 PRO A O 1
ATOM 1717 N N . ARG A 1 225 ? -5.838 9.726 18.737 1 94.93 225 ARG A N 1
ATOM 1718 C CA . ARG A 1 225 ? -5.45 8.421 18.211 1 94.93 225 ARG A CA 1
ATOM 1719 C C . ARG A 1 225 ? -5.738 7.316 19.222 1 94.93 225 ARG A C 1
ATOM 1721 O O . ARG A 1 225 ? -6.172 6.224 18.849 1 94.93 225 ARG A O 1
ATOM 1728 N N . GLU A 1 226 ? -5.554 7.57 20.541 1 92.34 226 GLU A N 1
ATOM 1729 C CA . GLU A 1 226 ? -5.766 6.555 21.569 1 92.34 226 GLU A CA 1
ATOM 1730 C C . GLU A 1 226 ? -7.208 6.056 21.563 1 92.34 226 GLU A C 1
ATOM 1732 O O . GLU A 1 226 ? -7.458 4.86 21.732 1 92.34 226 GLU A O 1
ATOM 1737 N N . VAL A 1 227 ? -8.069 6.937 21.316 1 90.08 227 VAL A N 1
ATOM 1738 C CA . VAL A 1 227 ? -9.495 6.632 21.355 1 90.08 227 VAL A CA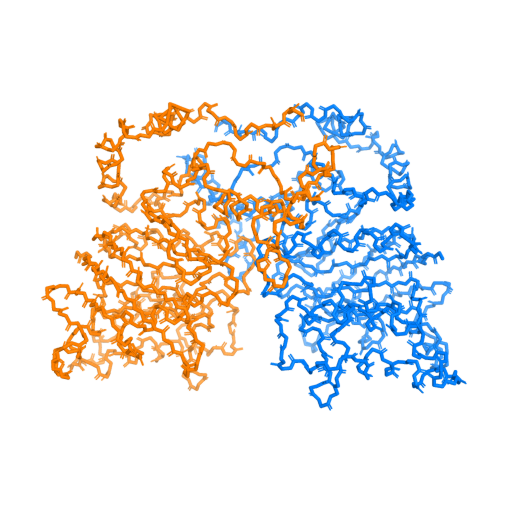 1
ATOM 1739 C C . VAL A 1 227 ? -9.866 5.745 20.169 1 90.08 227 VAL A C 1
ATOM 1741 O O . VAL A 1 227 ? -10.572 4.746 20.329 1 90.08 227 VAL A O 1
ATOM 1744 N N . LEU A 1 228 ? -9.381 6.036 18.986 1 91.34 228 LEU A N 1
ATOM 1745 C CA . LEU A 1 228 ? -9.711 5.259 17.797 1 91.34 228 LEU A CA 1
ATOM 1746 C C . LEU A 1 228 ? -9.008 3.906 17.819 1 91.34 228 LEU A C 1
ATOM 1748 O O . LEU A 1 228 ? -9.579 2.898 17.399 1 91.34 228 LEU A O 1
ATOM 1752 N N . LEU A 1 229 ? -7.811 3.925 18.3 1 90.7 229 LEU A N 1
ATOM 1753 C CA . LEU A 1 229 ? -7.016 2.702 18.297 1 90.7 229 LEU A CA 1
ATOM 1754 C C . LEU A 1 229 ? -7.578 1.687 19.288 1 90.7 229 LEU A C 1
ATOM 1756 O O . LEU A 1 229 ? -7.278 0.494 19.198 1 90.7 229 LEU A O 1
ATOM 1760 N N . THR A 1 230 ? -8.369 2.151 20.236 1 87.86 230 THR A N 1
ATOM 1761 C CA . THR A 1 230 ? -8.973 1.26 21.221 1 87.86 230 THR A CA 1
ATOM 1762 C C . THR A 1 230 ? -10.483 1.178 21.022 1 87.86 230 THR A C 1
ATOM 1764 O O . THR A 1 230 ? -11.206 0.699 21.898 1 87.86 230 THR A O 1
ATOM 1767 N N . SER A 1 231 ? -10.947 1.636 19.9 1 88.07 231 SER A N 1
ATOM 1768 C CA . SER A 1 231 ? -12.381 1.723 19.642 1 88.07 231 SER A CA 1
ATOM 1769 C C . SER A 1 231 ? -12.986 0.342 19.414 1 88.07 231 SER A C 1
ATOM 1771 O O . SER A 1 231 ? -12.366 -0.517 18.783 1 88.07 231 SER A O 1
ATOM 1773 N N . ASP A 1 232 ? -14.232 0.272 19.801 1 86.33 232 ASP A N 1
ATOM 1774 C CA . ASP A 1 232 ? -14.984 -0.954 19.549 1 86.33 232 ASP A CA 1
ATOM 1775 C C . ASP A 1 232 ? -15.892 -0.8 18.331 1 86.33 232 ASP A C 1
ATOM 1777 O O . ASP A 1 232 ? -16.669 -1.703 18.011 1 86.33 232 ASP A O 1
ATOM 1781 N N . GLU A 1 233 ? -15.758 0.332 17.768 1 88.69 233 GLU A N 1
ATOM 1782 C CA . GLU A 1 233 ? -16.528 0.522 16.542 1 88.69 233 GLU A CA 1
ATOM 1783 C C . GLU A 1 233 ? -16.134 -0.499 15.479 1 88.69 233 GLU A C 1
ATOM 1785 O O . GLU A 1 233 ? -14.978 -0.544 15.052 1 88.69 233 GLU A O 1
ATOM 1790 N N . PRO A 1 234 ? -17.039 -1.322 14.991 1 88.06 234 PRO A N 1
ATOM 1791 C CA . PRO A 1 234 ? -16.722 -2.462 14.127 1 88.06 234 PRO A CA 1
ATOM 1792 C C . PRO A 1 234 ? -15.957 -2.055 12.87 1 88.06 234 PRO A C 1
ATOM 1794 O O . PRO A 1 234 ? -14.997 -2.726 12.482 1 88.06 234 PRO A O 1
ATOM 1797 N N . VAL A 1 235 ? -16.399 -1.002 12.245 1 89.72 235 VAL A N 1
ATOM 1798 C CA . VAL A 1 235 ? -15.769 -0.592 10.994 1 89.72 235 VAL A CA 1
ATOM 1799 C C . VAL A 1 235 ? -14.336 -0.139 11.262 1 89.72 235 VAL A C 1
ATOM 1801 O O . VAL A 1 235 ? -13.433 -0.412 10.467 1 89.72 235 VAL A O 1
ATOM 1804 N N . VAL A 1 236 ? -14.082 0.515 12.365 1 90.74 236 VAL A N 1
ATOM 1805 C CA . VAL A 1 236 ? -12.755 0.998 12.729 1 90.74 236 VAL A CA 1
ATOM 1806 C C . VAL A 1 236 ? -11.84 -0.185 13.038 1 90.74 236 VAL A C 1
ATOM 1808 O O . VAL A 1 236 ? -10.73 -0.274 12.509 1 90.74 236 VAL A O 1
ATOM 1811 N N . ARG A 1 237 ? -12.357 -1.097 13.759 1 88.38 237 ARG A N 1
ATOM 1812 C CA . ARG A 1 237 ? -11.589 -2.282 14.129 1 88.38 237 ARG A CA 1
ATOM 1813 C C . ARG A 1 237 ? -11.237 -3.112 12.899 1 88.38 237 ARG A C 1
ATOM 1815 O O . ARG A 1 237 ? -10.105 -3.582 12.763 1 88.38 237 ARG A O 1
ATOM 1822 N N . GLN A 1 238 ? -12.211 -3.256 12.103 1 88.2 238 GLN A N 1
ATOM 1823 C CA . GLN A 1 238 ? -12.002 -4.026 10.882 1 88.2 238 GLN A CA 1
ATOM 1824 C C . GLN A 1 238 ? -10.894 -3.414 10.029 1 88.2 238 GLN A C 1
ATOM 1826 O O . GLN A 1 238 ? -9.993 -4.121 9.572 1 88.2 238 GLN A O 1
ATOM 1831 N N . PHE A 1 239 ? -10.982 -2.153 9.863 1 89.49 239 PHE A N 1
ATOM 1832 C CA . PHE A 1 239 ? -10.054 -1.465 8.974 1 89.49 239 PHE A CA 1
ATOM 1833 C C . PHE A 1 239 ? -8.648 -1.454 9.561 1 89.49 239 PHE A C 1
ATOM 1835 O O . PHE A 1 239 ? -7.681 -1.794 8.876 1 89.49 239 PHE A O 1
ATOM 1842 N N . LEU A 1 240 ? -8.519 -1.134 10.792 1 88.47 240 LEU A N 1
ATOM 1843 C CA . LEU A 1 240 ? -7.221 -0.977 11.44 1 88.47 240 LEU A CA 1
ATOM 1844 C C . LEU A 1 240 ? -6.512 -2.321 11.57 1 88.47 240 LEU A C 1
ATOM 1846 O O . LEU A 1 240 ? -5.287 -2.372 11.7 1 88.47 240 LEU A O 1
ATOM 1850 N N . ASN A 1 241 ? -7.309 -3.353 11.478 1 85.23 241 ASN A N 1
ATOM 1851 C CA . ASN A 1 241 ? -6.707 -4.677 11.587 1 85.23 241 ASN A CA 1
ATOM 1852 C C . ASN A 1 241 ? -6.652 -5.38 10.233 1 85.23 241 ASN A C 1
ATOM 1854 O O . ASN A 1 241 ? -6.111 -6.482 10.123 1 85.23 241 ASN A O 1
ATOM 1858 N N . GLY A 1 242 ? -7.236 -4.745 9.247 1 83.98 242 GLY A N 1
ATOM 1859 C CA . GLY A 1 242 ? -7.22 -5.309 7.907 1 83.98 242 GLY A CA 1
ATOM 1860 C C . GLY A 1 242 ? -7.897 -6.664 7.822 1 83.98 242 GLY A C 1
ATOM 1861 O O . GLY A 1 242 ? -7.401 -7.571 7.15 1 83.98 242 GLY A O 1
ATOM 1862 N N . ARG A 1 243 ? -8.903 -6.83 8.489 1 81.63 243 ARG A N 1
ATOM 1863 C CA . ARG A 1 243 ? -9.607 -8.108 8.527 1 81.63 243 ARG A CA 1
ATOM 1864 C C . ARG A 1 243 ? -10.806 -8.101 7.585 1 81.63 243 ARG A C 1
ATOM 1866 O O . ARG A 1 243 ? -11.331 -7.037 7.248 1 81.63 243 ARG A O 1
ATOM 1873 N N . ARG A 1 244 ? -11.193 -9.29 7.258 1 79.22 244 ARG A N 1
ATOM 1874 C CA . ARG A 1 244 ? -12.353 -9.424 6.383 1 79.22 244 ARG A CA 1
ATOM 1875 C C . ARG A 1 244 ? -13.652 -9.304 7.173 1 79.22 244 ARG A C 1
ATOM 1877 O O . ARG A 1 244 ? -14.698 -8.973 6.611 1 79.22 244 ARG A O 1
ATOM 1884 N N . ILE A 1 245 ? -13.48 -9.502 8.414 1 76.8 245 ILE A N 1
ATOM 1885 C CA . ILE A 1 245 ? -14.681 -9.566 9.24 1 76.8 245 ILE A CA 1
ATOM 1886 C C . ILE A 1 245 ? -15.099 -8.157 9.653 1 76.8 245 ILE A C 1
ATOM 1888 O O . ILE A 1 245 ? -14.34 -7.447 10.317 1 76.8 245 ILE A O 1
ATOM 1892 N N . GLY A 1 246 ? -16.296 -7.749 9.315 1 77.59 246 GLY A N 1
ATOM 1893 C CA . GLY A 1 246 ? -16.823 -6.428 9.616 1 77.59 246 GLY A CA 1
ATOM 1894 C C . GLY A 1 246 ? -17.705 -5.872 8.514 1 77.59 246 GLY A C 1
ATOM 1895 O O . GLY A 1 246 ? -18.101 -6.601 7.601 1 77.59 246 GLY A O 1
ATOM 1896 N N . PRO A 1 247 ? -18.027 -4.658 8.626 1 79.8 247 PRO A N 1
ATOM 1897 C CA . PRO A 1 247 ? -19.008 -4.048 7.725 1 79.8 247 PRO A CA 1
ATOM 1898 C C . PRO A 1 247 ? -18.453 -3.812 6.322 1 79.8 247 PRO A C 1
ATOM 1900 O O . PRO A 1 247 ? -19.221 -3.625 5.374 1 79.8 247 PRO A O 1
ATOM 1903 N N . ILE A 1 248 ? -17.153 -3.79 6.138 1 79.28 248 ILE A N 1
ATOM 1904 C CA . ILE A 1 248 ? -16.55 -3.501 4.841 1 79.28 248 ILE A CA 1
ATOM 1905 C C . ILE A 1 248 ? -16.406 -4.794 4.04 1 79.28 248 ILE A C 1
ATOM 1907 O O . ILE A 1 248 ? -15.893 -5.793 4.549 1 79.28 248 ILE A O 1
ATOM 1911 N N . GLY A 1 249 ? -16.96 -4.777 2.885 1 74.53 249 GLY A N 1
ATOM 1912 C CA . GLY A 1 249 ? -16.839 -5.931 2.008 1 74.53 249 GLY A CA 1
ATOM 1913 C C . GLY A 1 249 ? -15.961 -5.672 0.798 1 74.53 249 GLY A C 1
ATOM 1914 O O . GLY A 1 249 ? -15.291 -4.64 0.72 1 74.53 249 GLY A O 1
ATOM 1915 N N . MET A 1 250 ? -15.885 -6.58 -0.094 1 69.28 250 MET A N 1
ATOM 1916 C CA . MET A 1 250 ? -15.06 -6.464 -1.293 1 69.28 250 MET A CA 1
ATOM 1917 C C . MET A 1 250 ? -15.577 -5.357 -2.205 1 69.28 250 MET A C 1
ATOM 1919 O O . MET A 1 250 ? -14.79 -4.629 -2.812 1 69.28 250 MET A O 1
ATOM 1923 N N . SER A 1 251 ? -16.731 -5.327 -2.584 1 60.48 251 SER A N 1
ATOM 1924 C CA . SER A 1 251 ? -17.271 -4.31 -3.48 1 60.48 251 SER A CA 1
ATOM 1925 C C . SER A 1 251 ? -17.785 -3.104 -2.701 1 60.48 251 SER A C 1
ATOM 1927 O O . SER A 1 251 ? -17.708 -1.97 -3.179 1 60.48 251 SER A O 1
ATOM 1929 N N . GLU A 1 252 ? -18.496 -3.356 -1.828 1 62.1 252 GLU A N 1
ATOM 1930 C CA . GLU A 1 252 ? -19.118 -2.308 -1.024 1 62.1 252 GLU A CA 1
ATOM 1931 C C . GLU A 1 252 ? -19.374 -2.787 0.402 1 62.1 252 GLU A C 1
ATOM 1933 O O . GLU A 1 252 ? -18.682 -3.679 0.897 1 62.1 252 GLU A O 1
ATOM 1938 N N . GLU A 1 253 ? -20.306 -2.204 0.909 1 59.65 253 GLU A N 1
ATOM 1939 C CA . GLU A 1 253 ? -20.769 -2.603 2.235 1 59.65 253 GLU A CA 1
ATOM 1940 C C . GLU A 1 253 ? -21.409 -3.988 2.202 1 59.65 253 GLU A C 1
ATOM 1942 O O . GLU A 1 253 ? -22.023 -4.37 1.204 1 59.65 253 GLU A O 1
ATOM 1947 N N . LYS A 1 254 ? -20.871 -4.789 3.197 1 64.71 254 LYS A N 1
ATOM 1948 C CA . LYS A 1 254 ? -21.482 -6.106 3.353 1 64.71 254 LYS A CA 1
ATOM 1949 C C . LYS A 1 254 ? -22.918 -5.989 3.857 1 64.71 254 LYS A C 1
ATOM 1951 O O . LYS A 1 254 ? -23.243 -5.074 4.616 1 64.71 254 LYS A O 1
ATOM 1956 N N . ASP A 1 255 ? -23.723 -6.71 3.187 1 55.53 255 ASP A N 1
ATOM 1957 C CA . ASP A 1 255 ? -25.034 -6.841 3.815 1 55.53 255 ASP A CA 1
ATOM 1958 C C . ASP A 1 255 ? -24.949 -7.664 5.098 1 55.53 255 ASP A C 1
ATOM 1960 O O . ASP A 1 255 ? -23.925 -8.294 5.371 1 55.53 255 ASP A O 1
ATOM 1964 N N . GLU A 1 256 ? -25.868 -7.397 5.953 1 48.89 256 GLU A N 1
ATOM 1965 C CA . GLU A 1 256 ? -25.925 -8.049 7.258 1 48.89 256 GLU A CA 1
ATOM 1966 C C . GLU A 1 256 ? -25.684 -9.551 7.136 1 48.89 256 GLU A C 1
ATOM 1968 O O . GLU A 1 256 ? -25.038 -10.153 7.996 1 48.89 256 GLU A O 1
ATOM 1973 N N . ALA A 1 257 ? -26.18 -10.143 6.02 1 46.05 257 ALA A N 1
ATOM 1974 C CA . ALA A 1 257 ? -26.068 -11.589 5.849 1 46.05 257 ALA A CA 1
ATOM 1975 C C . ALA A 1 257 ? -24.621 -12.001 5.598 1 46.05 257 ALA A C 1
ATOM 1977 O O . ALA A 1 257 ? -24.138 -12.979 6.176 1 46.05 257 ALA A O 1
ATOM 1978 N N . THR A 1 258 ? -23.963 -11.288 4.775 1 57.49 258 THR A N 1
ATOM 1979 C CA . THR A 1 258 ? -22.563 -11.568 4.478 1 57.49 258 THR A CA 1
ATOM 1980 C C . THR A 1 258 ? -21.7 -11.392 5.724 1 57.49 258 THR A C 1
ATOM 1982 O O . THR A 1 258 ? -20.8 -12.195 5.981 1 57.49 258 THR A O 1
ATOM 1985 N N . MET A 1 259 ? -22.142 -10.512 6.499 1 55.67 259 MET A N 1
ATOM 1986 C CA . MET A 1 259 ? -21.419 -10.258 7.742 1 55.67 259 MET A CA 1
ATOM 1987 C C . MET A 1 259 ? -21.601 -11.412 8.722 1 55.67 259 MET A C 1
ATOM 1989 O O . MET A 1 259 ? -20.653 -11.809 9.402 1 55.67 259 MET A O 1
ATOM 1993 N N . ALA A 1 260 ? -22.846 -11.836 8.821 1 52.17 260 ALA A N 1
ATOM 1994 C CA . ALA A 1 260 ? -23.162 -12.945 9.717 1 52.17 260 ALA A CA 1
ATOM 1995 C C . ALA A 1 260 ? -22.424 -14.214 9.299 1 52.17 260 ALA A C 1
ATOM 1997 O O . ALA A 1 260 ? -21.927 -14.959 10.148 1 52.17 260 ALA A O 1
ATOM 1998 N N . GLU A 1 261 ? -22.297 -14.43 7.974 1 54.99 261 GLU A N 1
ATOM 1999 C CA . GLU A 1 261 ? -21.603 -15.61 7.467 1 54.99 261 GLU A CA 1
ATOM 2000 C C . GLU A 1 261 ? -20.11 -15.547 7.777 1 54.99 261 GLU A C 1
ATOM 2002 O O . GLU A 1 261 ? -19.507 -16.553 8.158 1 54.99 261 GLU A O 1
ATOM 2007 N N . GLU A 1 262 ? -19.591 -14.408 7.693 1 64.08 262 GLU A N 1
ATOM 2008 C CA . GLU A 1 262 ? -18.167 -14.229 7.962 1 64.08 262 GLU A CA 1
ATOM 2009 C C . GLU A 1 262 ? -17.861 -14.399 9.447 1 64.08 262 GLU A C 1
ATOM 2011 O O . GLU A 1 262 ? -16.842 -14.99 9.813 1 64.08 262 GLU A O 1
ATOM 2016 N N . GLN A 1 263 ? -18.821 -13.853 10.217 1 56.92 263 GLN A N 1
ATOM 2017 C CA . GLN A 1 263 ? -18.671 -14.028 11.657 1 56.92 263 GLN A CA 1
ATOM 2018 C C . GLN A 1 263 ? -18.758 -15.501 12.045 1 56.92 263 GLN A C 1
ATOM 2020 O O . GLN A 1 263 ? -18.015 -15.964 12.914 1 56.92 263 GLN A O 1
ATOM 2025 N N . ALA A 1 264 ? -19.636 -16.176 11.324 1 56.91 264 ALA A N 1
ATOM 2026 C CA . ALA A 1 264 ? -19.782 -17.605 11.588 1 56.91 264 ALA A CA 1
ATOM 2027 C C . ALA A 1 264 ? -18.499 -18.36 11.254 1 56.91 264 ALA A C 1
ATOM 2029 O O . ALA A 1 264 ? -18.112 -19.287 11.969 1 56.91 264 ALA A O 1
ATOM 2030 N N . LEU A 1 265 ? -17.892 -17.92 10.288 1 60.33 265 LEU A N 1
ATOM 2031 C CA . 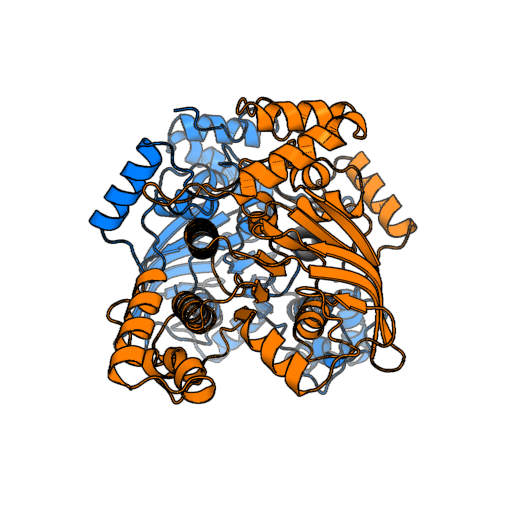LEU A 1 265 ? -16.642 -18.56 9.893 1 60.33 265 LEU A CA 1
ATOM 2032 C C . LEU A 1 265 ? -15.543 -18.283 10.914 1 60.33 265 LEU A C 1
ATOM 2034 O O . LEU A 1 265 ? -14.736 -19.165 11.218 1 60.33 265 LEU A O 1
ATOM 2038 N N . LEU A 1 266 ? -15.571 -17.123 11.435 1 56.96 266 LEU A N 1
ATOM 2039 C CA . LEU A 1 266 ? -14.621 -16.764 12.482 1 56.96 266 LEU A CA 1
ATOM 2040 C C . LEU A 1 266 ? -14.851 -17.602 13.735 1 56.96 266 LEU A C 1
ATOM 2042 O O . LEU A 1 266 ? -13.896 -18.077 14.354 1 56.96 266 LEU A O 1
ATOM 2046 N N . ASP A 1 267 ? -16.129 -17.602 13.976 1 54.58 267 ASP A N 1
ATOM 2047 C CA . ASP A 1 267 ? -16.491 -18.375 15.16 1 54.58 267 ASP A CA 1
ATOM 2048 C C . ASP A 1 267 ? -16.086 -19.839 15.006 1 54.58 267 ASP A C 1
ATOM 2050 O O . ASP A 1 267 ? -15.827 -20.525 15.997 1 54.58 267 ASP A O 1
ATOM 2054 N N . ALA A 1 268 ? -16.002 -20.171 13.716 1 53.77 268 ALA A N 1
ATOM 2055 C CA . ALA A 1 268 ? -15.621 -21.553 13.439 1 53.77 268 ALA A CA 1
ATOM 2056 C C . ALA A 1 268 ? -14.104 -21.694 13.343 1 53.77 268 ALA A C 1
ATOM 2058 O O . ALA A 1 268 ? -13.596 -22.746 12.946 1 53.77 268 ALA A O 1
ATOM 2059 N N . GLY A 1 269 ? -13.381 -20.568 13.609 1 53.12 269 GLY A N 1
ATOM 2060 C CA . GLY A 1 269 ? -11.932 -20.642 13.713 1 53.12 269 GLY A CA 1
ATOM 2061 C C . GLY A 1 269 ? -11.22 -20.199 12.448 1 53.12 269 GLY A C 1
ATOM 2062 O O . GLY A 1 269 ? -10.003 -20.355 12.328 1 53.12 269 GLY A O 1
ATOM 2063 N N . HIS A 1 270 ? -11.996 -19.82 11.604 1 58.53 270 HIS A N 1
ATOM 2064 C CA . HIS A 1 270 ? -11.378 -19.417 10.346 1 58.53 270 HIS A CA 1
ATOM 2065 C C . HIS A 1 270 ? -10.725 -18.044 10.468 1 58.53 270 HIS A C 1
ATOM 2067 O O . HIS A 1 270 ? -11.32 -17.116 11.02 1 58.53 270 HIS A O 1
ATOM 2073 N N . HIS A 1 271 ? -9.48 -18 10.038 1 57.07 271 HIS A N 1
ATOM 2074 C CA . HIS A 1 271 ? -8.683 -16.784 10.147 1 57.07 271 HIS A CA 1
ATOM 2075 C C . HIS A 1 271 ? -9.234 -15.681 9.25 1 57.07 271 HIS A C 1
ATOM 2077 O O . HIS A 1 271 ? -9.583 -15.932 8.094 1 57.07 271 HIS A O 1
ATOM 2083 N N . ALA A 1 272 ? -9.633 -14.668 9.799 1 52.65 272 ALA A N 1
ATOM 2084 C CA . ALA A 1 272 ? -10.258 -13.533 9.124 1 52.65 272 ALA A CA 1
ATOM 2085 C C . ALA A 1 272 ? -9.238 -12.758 8.296 1 52.65 272 ALA A C 1
ATOM 2087 O O . ALA A 1 272 ? -9.575 -11.753 7.666 1 52.65 272 ALA A O 1
ATOM 2088 N N . GLY A 1 273 ? -8.188 -13.416 8.161 1 54.59 273 GLY A N 1
ATOM 2089 C CA . GLY A 1 273 ? -7.177 -12.627 7.476 1 54.59 273 GLY A CA 1
ATOM 2090 C C . GLY A 1 273 ? -6.608 -11.512 8.332 1 54.59 273 GLY A C 1
ATOM 2091 O O . GLY A 1 273 ? -6.96 -11.382 9.506 1 54.59 273 GLY A O 1
ATOM 2092 N N . GLY A 1 274 ? -5.669 -10.834 7.975 1 55.24 274 GLY A N 1
ATOM 2093 C CA . GLY A 1 274 ? -5.07 -9.718 8.689 1 55.24 274 GLY A CA 1
ATOM 2094 C C . GLY A 1 274 ? -3.97 -10.143 9.644 1 55.24 274 GLY A C 1
ATOM 2095 O O . GLY A 1 274 ? -3.773 -11.336 9.881 1 55.24 274 GLY A O 1
ATOM 2096 N N . THR A 1 275 ? -3.028 -9.287 9.697 1 50.43 275 THR A N 1
ATOM 2097 C CA . THR A 1 275 ? -1.937 -9.613 10.61 1 50.43 275 THR A CA 1
ATOM 2098 C C . THR A 1 275 ? -2.44 -9.69 12.048 1 50.43 275 THR A C 1
ATOM 2100 O O . THR A 1 275 ? -3.641 -9.565 12.299 1 50.43 275 THR A O 1
ATOM 2103 N N . GLU A 1 276 ? -1.544 -9.341 13.056 1 50.7 276 GLU A N 1
ATOM 2104 C CA . GLU A 1 276 ? -1.679 -9.352 14.509 1 50.7 276 GLU A CA 1
ATOM 2105 C C . GLU A 1 276 ? -2.731 -8.348 14.973 1 50.7 276 GLU A C 1
ATOM 2107 O O . GLU A 1 276 ? -2.845 -7.257 14.412 1 50.7 276 GLU A O 1
ATOM 2112 N N . GLU A 1 277 ? -3.88 -8.934 15.493 1 53.54 277 GLU A N 1
ATOM 2113 C CA . GLU A 1 277 ? -4.767 -7.975 16.145 1 53.54 277 GLU A CA 1
ATOM 2114 C C . GLU A 1 277 ? -3.98 -7.003 17.021 1 53.54 277 GLU A C 1
ATOM 2116 O O . GLU A 1 277 ? -3.201 -7.424 17.878 1 53.54 277 GLU A O 1
ATOM 2121 N N . VAL A 1 278 ? -3.689 -5.847 16.573 1 52.76 278 VAL A N 1
ATOM 2122 C CA . VAL A 1 278 ? -3.057 -4.821 17.395 1 52.76 278 VAL A CA 1
ATOM 2123 C C . VAL A 1 278 ? -3.926 -4.53 18.617 1 52.76 278 VAL A C 1
ATOM 2125 O O . VAL A 1 278 ? -5.068 -4.082 18.482 1 52.76 278 VAL A O 1
ATOM 2128 N N . GLU A 1 279 ? -3.621 -5.333 19.733 1 60.48 279 GLU A N 1
ATOM 2129 C CA . GLU A 1 279 ? -4.25 -4.953 20.995 1 60.48 279 GLU A CA 1
ATOM 2130 C C . GLU A 1 279 ? -3.45 -3.864 21.704 1 60.48 279 GLU A C 1
ATOM 2132 O O . GLU A 1 279 ? -2.235 -3.987 21.869 1 60.48 279 GLU A O 1
ATOM 2137 N N . GLY A 1 280 ? -4.027 -2.67 21.823 1 71.31 280 GLY A N 1
ATOM 2138 C CA . GLY A 1 280 ? -3.438 -1.537 22.52 1 71.31 280 GLY A CA 1
ATOM 2139 C C . GLY A 1 280 ? -3.081 -0.388 21.596 1 71.31 280 GLY A C 1
ATOM 2140 O O . GLY A 1 280 ? -3.631 -0.274 20.498 1 71.31 280 GLY A O 1
ATOM 2141 N N . VAL A 1 281 ? -2.317 0.486 22.213 1 81.59 281 VAL A N 1
ATOM 2142 C CA . VAL A 1 281 ? -1.923 1.69 21.488 1 81.59 281 VAL A CA 1
ATOM 2143 C C . VAL A 1 281 ? -0.447 1.604 21.107 1 81.59 281 VAL A C 1
ATOM 2145 O O . VAL A 1 281 ? 0.43 1.738 21.963 1 81.59 281 VAL A O 1
ATOM 2148 N N . PRO A 1 282 ? -0.171 1.276 19.86 1 83.55 282 PRO A N 1
ATOM 2149 C CA . PRO A 1 282 ? 1.233 1.286 19.444 1 83.55 282 PRO A CA 1
ATOM 2150 C C . PRO A 1 282 ? 1.91 2.634 19.681 1 83.55 282 PRO A C 1
ATOM 2152 O O . PRO A 1 282 ? 1.262 3.68 19.582 1 83.55 282 PRO A O 1
ATOM 2155 N N . PRO A 1 283 ? 3.17 2.531 20.007 1 85.55 283 PRO A N 1
ATOM 2156 C CA . PRO A 1 283 ? 3.873 3.799 20.217 1 85.55 283 PRO A CA 1
ATOM 2157 C C . PRO A 1 283 ? 3.915 4.666 18.96 1 85.55 283 PRO A C 1
ATOM 2159 O O . PRO A 1 283 ? 4.059 4.145 17.851 1 85.55 283 PRO A O 1
ATOM 2162 N N . GLN A 1 284 ? 3.766 5.898 19.207 1 89.97 284 GLN A N 1
ATOM 2163 C CA . GLN A 1 284 ? 3.905 6.866 18.124 1 89.97 284 GLN A CA 1
ATOM 2164 C C . GLN A 1 284 ? 5.374 7.111 17.791 1 89.97 284 GLN A C 1
ATOM 2166 O O . GLN A 1 284 ? 6.222 7.144 18.686 1 89.97 284 GLN A O 1
ATOM 2171 N N . ILE A 1 285 ? 5.664 7.3 16.537 1 89.17 285 ILE A N 1
ATOM 2172 C CA . ILE A 1 285 ? 6.998 7.723 16.126 1 89.17 285 ILE A CA 1
ATOM 2173 C C . ILE A 1 285 ? 7.342 9.058 16.78 1 89.17 285 ILE A C 1
ATOM 2175 O O . ILE A 1 285 ? 6.491 9.946 16.879 1 89.17 285 ILE A O 1
ATOM 2179 N N . THR A 1 286 ? 8.544 9.186 17.216 1 90.44 286 THR A N 1
ATOM 2180 C CA . THR A 1 286 ? 9 10.428 17.831 1 90.44 286 THR A CA 1
ATOM 2181 C C . THR A 1 286 ? 9.911 11.199 16.881 1 90.44 286 THR A C 1
ATOM 2183 O O . THR A 1 286 ? 10.51 10.615 15.975 1 90.44 286 THR A O 1
ATOM 2186 N N . ALA A 1 287 ? 9.961 12.431 17.114 1 90.53 287 ALA A N 1
ATOM 2187 C CA . ALA A 1 287 ? 10.843 13.269 16.306 1 90.53 287 ALA A CA 1
ATOM 2188 C C . ALA A 1 287 ? 12.299 12.836 16.455 1 90.53 287 ALA A C 1
ATOM 2190 O O . ALA A 1 287 ? 12.699 12.335 17.509 1 90.53 287 ALA A O 1
ATOM 2191 N N . THR A 1 288 ? 13.07 13 15.41 1 88.08 288 THR A N 1
ATOM 2192 C CA . THR A 1 288 ? 14.492 12.677 15.417 1 88.08 288 THR A CA 1
ATOM 2193 C C . THR A 1 288 ? 15.218 13.454 16.512 1 88.08 288 THR A C 1
ATOM 2195 O O . THR A 1 288 ? 14.904 14.619 16.765 1 88.08 288 THR A O 1
ATOM 2198 N N . PRO A 1 289 ? 16.177 12.821 17.139 1 85.27 289 PRO A N 1
ATOM 2199 C CA . PRO A 1 289 ? 16.938 13.547 18.159 1 85.27 289 PRO A CA 1
ATOM 2200 C C . PRO A 1 289 ? 17.534 14.851 17.634 1 85.27 289 PRO A C 1
ATOM 2202 O O . PRO A 1 289 ? 18.054 14.89 16.515 1 85.27 289 PRO A O 1
ATOM 2205 N N . GLY A 1 290 ? 17.449 15.845 18.432 1 86.63 290 GLY A N 1
ATOM 2206 C CA . GLY A 1 290 ? 17.933 17.152 18.015 1 86.63 290 GLY A CA 1
ATOM 2207 C C . GLY A 1 290 ? 16.828 18.072 17.533 1 86.63 290 GLY A C 1
ATOM 2208 O O . GLY A 1 290 ? 17.007 19.29 17.478 1 86.63 290 GLY A O 1
ATOM 2209 N N . MET A 1 291 ? 15.754 17.494 17.228 1 88.5 291 MET A N 1
ATOM 2210 C CA . MET A 1 291 ? 14.593 18.287 16.835 1 88.5 291 MET A CA 1
ATOM 2211 C C . MET A 1 291 ? 13.94 18.935 18.051 1 88.5 291 MET A C 1
ATOM 2213 O O . MET A 1 291 ? 14.097 18.455 19.175 1 88.5 291 MET A O 1
ATOM 2217 N N . PRO A 1 292 ? 13.245 20.011 17.822 1 92.07 292 PRO A N 1
ATOM 2218 C CA . PRO A 1 292 ? 12.44 20.569 18.911 1 92.07 292 PRO A CA 1
ATOM 2219 C C . PRO A 1 292 ? 11.369 19.601 19.408 1 92.07 292 PRO A C 1
ATOM 2221 O O . PRO A 1 292 ? 11.009 18.656 18.701 1 92.07 292 PRO A O 1
ATOM 2224 N N . GLU A 1 293 ? 10.999 19.817 20.587 1 92.91 293 GLU A N 1
ATOM 2225 C CA . GLU A 1 293 ? 9.905 19.018 21.131 1 92.91 293 GLU A CA 1
ATOM 2226 C C . GLU A 1 293 ? 8.621 19.225 20.333 1 92.91 293 GLU A C 1
ATOM 2228 O O . GLU A 1 293 ? 8.266 20.357 20 1 92.91 293 GLU A O 1
ATOM 2233 N N . ARG A 1 294 ? 8.013 18.176 20.047 1 94.22 294 ARG A N 1
ATOM 2234 C CA . ARG A 1 294 ? 6.754 18.26 19.314 1 94.22 294 ARG A CA 1
ATOM 2235 C C . ARG A 1 294 ? 5.609 18.664 20.236 1 94.22 294 ARG A C 1
ATOM 2237 O O . ARG A 1 294 ? 5.083 17.834 20.981 1 94.22 294 ARG A O 1
ATOM 2244 N N . LYS A 1 295 ? 5.123 19.818 20.151 1 95.34 295 LYS A N 1
ATOM 2245 C CA . LYS A 1 295 ? 4.115 20.394 21.036 1 95.34 295 LYS A CA 1
ATOM 2246 C C . LYS A 1 295 ? 2.755 19.736 20.823 1 95.34 295 LYS A C 1
ATOM 2248 O O . LYS A 1 295 ? 1.937 19.677 21.743 1 95.34 295 LYS A O 1
ATOM 2253 N N . GLY A 1 296 ? 2.531 19.216 19.627 1 93.91 296 GLY A N 1
ATOM 2254 C CA . GLY A 1 296 ? 1.275 18.552 19.317 1 93.91 296 GLY A CA 1
ATOM 2255 C C . GLY A 1 296 ? 0.995 17.358 20.21 1 93.91 296 GLY A C 1
ATOM 2256 O O . GLY A 1 296 ? -0.158 17.091 20.555 1 93.91 296 GLY A O 1
ATOM 2257 N N . VAL A 1 297 ? 2.001 16.671 20.631 1 93.68 297 VAL A N 1
ATOM 2258 C CA . VAL A 1 297 ? 1.863 15.496 21.486 1 93.68 297 VAL A CA 1
ATOM 2259 C C . VAL A 1 297 ? 1.305 15.909 22.846 1 93.68 297 VAL A C 1
ATOM 2261 O O . VAL A 1 297 ? 0.389 15.269 23.369 1 93.68 297 VAL A O 1
ATOM 2264 N N . ALA A 1 298 ? 1.84 16.979 23.352 1 93.75 298 ALA A N 1
ATOM 2265 C CA . ALA A 1 298 ? 1.385 17.476 24.648 1 93.75 298 ALA A CA 1
ATOM 2266 C C . ALA A 1 298 ? -0.074 17.919 24.584 1 93.75 298 ALA A C 1
ATOM 2268 O O . ALA A 1 298 ? -0.856 17.639 25.496 1 93.75 298 ALA A O 1
ATOM 2269 N N . ARG A 1 299 ? -0.418 18.625 23.563 1 95.51 299 ARG A N 1
ATOM 2270 C CA . ARG A 1 299 ? -1.791 19.086 23.386 1 95.51 299 ARG A CA 1
ATOM 2271 C C . ARG A 1 299 ? -2.761 17.91 23.328 1 95.51 299 ARG A C 1
ATOM 2273 O O . ARG A 1 299 ? -3.801 17.923 23.99 1 95.51 299 ARG A O 1
ATOM 2280 N N . ARG A 1 300 ? -2.414 16.922 22.56 1 94.64 300 ARG A N 1
ATOM 2281 C CA . ARG A 1 300 ? -3.252 15.733 22.444 1 94.64 300 ARG A CA 1
ATOM 2282 C C . ARG A 1 300 ? -3.391 15.027 23.788 1 94.64 300 ARG A C 1
ATOM 2284 O O . ARG A 1 300 ? -4.495 14.65 24.186 1 94.64 300 ARG A O 1
ATOM 2291 N N . GLN A 1 301 ? -2.279 14.828 24.46 1 93.12 301 GLN A N 1
ATOM 2292 C CA . GLN A 1 301 ? -2.302 14.126 25.739 1 93.12 301 GLN A CA 1
ATOM 2293 C C . GLN A 1 301 ? -3.198 14.844 26.745 1 93.12 301 GLN A C 1
ATOM 2295 O O . GLN A 1 301 ? -3.908 14.202 27.521 1 93.12 301 GLN A O 1
ATOM 2300 N N . ALA A 1 302 ? -3.147 16.121 26.714 1 93.9 302 ALA A N 1
ATOM 2301 C CA . ALA A 1 302 ? -4.018 16.907 27.584 1 93.9 302 ALA A CA 1
ATOM 2302 C C . ALA A 1 302 ? -5.488 16.653 27.263 1 93.9 302 ALA A C 1
ATOM 2304 O O . ALA A 1 302 ? -6.306 16.477 28.168 1 93.9 302 ALA A O 1
ATOM 2305 N N . ARG A 1 303 ? -5.819 16.578 26.019 1 93.45 303 ARG A N 1
ATOM 2306 C CA . ARG A 1 303 ? -7.194 16.326 25.599 1 93.45 303 ARG A CA 1
ATOM 2307 C C . ARG A 1 303 ? -7.634 14.917 25.982 1 93.45 303 ARG A C 1
ATOM 2309 O O . ARG A 1 303 ? -8.771 14.711 26.411 1 93.45 303 ARG A O 1
ATOM 2316 N N . VAL A 1 304 ? -6.748 13.959 25.783 1 92.93 304 VAL A N 1
ATOM 2317 C CA . VAL A 1 304 ? -7.041 12.57 26.12 1 92.93 304 VAL A CA 1
ATOM 2318 C C . VAL A 1 304 ? -7.315 12.449 27.618 1 92.93 304 VAL A C 1
ATOM 2320 O O . VAL A 1 304 ? -8.252 11.762 28.03 1 92.93 304 VAL A O 1
ATOM 2323 N N . ARG A 1 305 ? -6.541 13.113 28.424 1 92.37 305 ARG A N 1
ATOM 2324 C CA . ARG A 1 305 ? -6.724 13.081 29.872 1 92.37 305 ARG A CA 1
ATOM 2325 C C . ARG A 1 305 ? -8.084 13.647 30.265 1 92.37 305 ARG A C 1
ATOM 2327 O O . ARG A 1 305 ? -8.731 13.14 31.183 1 92.37 305 ARG A O 1
ATOM 2334 N N . GLU A 1 306 ? -8.459 14.605 29.51 1 91.6 306 GLU A N 1
ATOM 2335 C CA . GLU A 1 306 ? -9.734 15.252 29.804 1 91.6 306 GLU A CA 1
ATOM 2336 C C . GLU A 1 306 ? -10.908 14.342 29.454 1 91.6 306 GLU A C 1
ATOM 2338 O O . GLU A 1 306 ? -11.958 14.399 30.097 1 91.6 306 GLU A O 1
ATOM 2343 N N . MET A 1 307 ? -10.705 13.489 28.489 1 90.35 307 MET A N 1
ATOM 2344 C CA . MET A 1 307 ? -11.838 12.695 28.023 1 90.35 307 MET A CA 1
ATOM 2345 C C . MET A 1 307 ? -11.758 11.268 28.554 1 90.35 307 MET A C 1
ATOM 2347 O O . MET A 1 307 ? -12.628 10.444 28.266 1 90.35 307 MET A O 1
ATOM 2351 N N . LEU A 1 308 ? -10.764 10.919 29.243 1 89.29 308 LEU A N 1
ATOM 2352 C CA . LEU A 1 308 ? -10.482 9.559 29.691 1 89.29 308 LEU A CA 1
ATOM 2353 C C . LEU A 1 308 ? -11.683 8.968 30.421 1 89.29 308 LEU A C 1
ATOM 2355 O O . LEU A 1 308 ? -12.02 7.798 30.225 1 89.29 308 LEU A O 1
ATOM 2359 N N . HIS A 1 309 ? -12.365 9.757 31.15 1 87.28 309 HIS A N 1
ATOM 2360 C CA . HIS A 1 309 ? -13.455 9.283 31.996 1 87.28 309 HIS A CA 1
ATOM 2361 C C . HIS A 1 309 ? -14.673 8.902 31.162 1 87.28 309 HIS A C 1
ATOM 2363 O O . HIS A 1 309 ? -15.555 8.182 31.636 1 87.28 309 HIS A O 1
ATOM 2369 N N . THR A 1 310 ? -14.666 9.356 29.907 1 86.83 310 THR A N 1
ATOM 2370 C CA . THR A 1 310 ? -15.822 9.093 29.057 1 86.83 310 THR A CA 1
ATOM 2371 C C . THR A 1 310 ? -15.637 7.793 28.28 1 86.83 310 THR A C 1
ATOM 2373 O O . THR A 1 310 ? -16.564 7.323 27.618 1 86.83 310 THR A O 1
ATOM 2376 N N . LEU A 1 311 ? -14.493 7.116 28.396 1 86.49 311 LEU A N 1
ATOM 2377 C CA . LEU A 1 311 ? -14.158 5.954 27.581 1 86.49 311 LEU A CA 1
ATOM 2378 C C . LEU A 1 311 ? -14.369 4.662 28.363 1 86.49 311 LEU A C 1
ATOM 2380 O O . LEU A 1 311 ? -14.378 4.672 29.596 1 86.49 311 LEU A O 1
ATOM 2384 N N . PRO A 1 312 ? -14.558 3.601 27.6 1 82.92 312 PRO A N 1
ATOM 2385 C CA . PRO A 1 312 ? -14.682 2.311 28.282 1 82.92 312 PRO A CA 1
ATOM 2386 C C . PRO A 1 312 ? -13.438 1.947 29.088 1 82.92 312 PRO A C 1
ATOM 2388 O O . PRO A 1 312 ? -12.335 2.393 28.763 1 82.92 312 PRO A O 1
ATOM 2391 N N . LYS A 1 313 ? -13.674 1.101 30.079 1 83.64 313 LYS A N 1
ATOM 2392 C CA . LYS A 1 313 ? -12.618 0.764 31.029 1 83.64 313 LYS A CA 1
ATOM 2393 C C . LYS A 1 313 ? -11.417 0.144 30.319 1 83.64 313 LYS A C 1
ATOM 2395 O O . LYS A 1 313 ? -10.27 0.465 30.634 1 83.64 313 LYS A O 1
ATOM 2400 N N . GLU A 1 314 ? -11.699 -0.704 29.453 1 77.78 314 GLU A N 1
ATOM 2401 C CA . GLU A 1 314 ? -10.605 -1.359 28.742 1 77.78 314 GLU A CA 1
ATOM 2402 C C . GLU A 1 314 ? -9.782 -0.351 27.946 1 77.78 314 GLU A C 1
ATOM 2404 O O . GLU A 1 314 ? -8.553 -0.438 27.905 1 77.78 314 GLU A O 1
ATOM 2409 N N . ALA A 1 315 ? -10.488 0.536 27.408 1 82.87 315 ALA A N 1
ATOM 2410 C CA . ALA A 1 315 ? -9.813 1.594 26.662 1 82.87 315 ALA A CA 1
ATOM 2411 C C . ALA A 1 315 ? -8.998 2.488 27.592 1 82.87 315 ALA A C 1
ATOM 2413 O O . ALA A 1 315 ? -7.875 2.876 27.264 1 82.87 315 ALA A O 1
ATOM 2414 N N . GLN A 1 316 ? -9.586 2.792 28.716 1 87.02 316 GLN A N 1
ATOM 2415 C CA . GLN A 1 316 ? -8.877 3.613 29.691 1 87.02 316 GLN A CA 1
ATOM 2416 C C . GLN A 1 316 ? -7.554 2.968 30.096 1 87.02 316 GLN A C 1
ATOM 2418 O O . GLN A 1 316 ? -6.517 3.633 30.124 1 87.02 316 GLN A O 1
ATOM 2423 N N . ALA A 1 317 ? -7.661 1.67 30.346 1 82.55 317 ALA A N 1
ATOM 2424 C CA . ALA A 1 317 ? -6.47 0.946 30.782 1 82.55 317 ALA A CA 1
ATOM 2425 C C . ALA A 1 317 ? -5.386 0.975 29.708 1 82.55 317 ALA A C 1
ATOM 2427 O O . ALA A 1 317 ? -4.215 1.224 30.006 1 82.55 317 ALA A O 1
ATOM 2428 N N . ALA A 1 318 ? -5.773 0.758 28.543 1 81.6 318 ALA A N 1
ATOM 2429 C CA . ALA A 1 318 ? -4.83 0.748 27.428 1 81.6 318 ALA A CA 1
ATOM 2430 C C . ALA A 1 318 ? -4.221 2.131 27.212 1 81.6 318 ALA A C 1
ATOM 2432 O O . ALA A 1 318 ? -3.024 2.254 26.942 1 81.6 318 ALA A O 1
ATOM 2433 N N . ILE A 1 319 ? -5.014 3.086 27.401 1 84.48 319 ILE A N 1
ATOM 2434 C CA . ILE A 1 319 ? -4.595 4.461 27.156 1 84.48 319 ILE A CA 1
ATOM 2435 C C . ILE A 1 319 ? -3.646 4.916 28.263 1 84.48 319 ILE A C 1
ATOM 2437 O O . ILE A 1 319 ? -2.629 5.558 27.992 1 84.48 319 ILE A O 1
ATOM 2441 N N . LEU A 1 320 ? -4.009 4.569 29.468 1 84.38 320 LEU A N 1
ATOM 2442 C CA . LEU A 1 320 ? -3.157 4.934 30.595 1 84.38 320 LEU A CA 1
ATOM 2443 C C . LEU A 1 320 ? -1.79 4.268 30.481 1 84.38 320 LEU A C 1
ATOM 2445 O O . LEU A 1 320 ? -0.768 4.88 30.796 1 84.38 320 LEU A O 1
ATOM 2449 N N . ASP A 1 321 ? -1.806 3.098 29.981 1 80.1 321 ASP A N 1
ATOM 2450 C CA . ASP A 1 321 ? -0.552 2.391 29.743 1 80.1 321 ASP A CA 1
ATOM 2451 C C . ASP A 1 321 ? 0.314 3.134 28.728 1 80.1 321 ASP A C 1
ATOM 2453 O O . ASP A 1 321 ? 1.533 3.222 28.889 1 80.1 321 ASP A O 1
ATOM 2457 N N . ASP A 1 322 ? -0.254 3.67 27.802 1 78.58 322 ASP A N 1
ATOM 2458 C CA . ASP A 1 322 ? 0.447 4.42 26.764 1 78.58 322 ASP A CA 1
ATOM 2459 C C . ASP A 1 322 ? 0.954 5.757 27.3 1 78.58 322 ASP A C 1
ATOM 2461 O O . ASP A 1 322 ? 2.108 6.127 27.07 1 78.58 322 ASP A O 1
ATOM 2465 N N . LEU A 1 323 ? 0.098 6.409 28.034 1 82.89 323 LEU A N 1
ATOM 2466 C CA . LEU A 1 323 ? 0.437 7.733 28.544 1 82.89 323 LEU A CA 1
ATOM 2467 C C . LEU A 1 323 ? 1.586 7.651 29.545 1 82.89 323 LEU A C 1
ATOM 2469 O O . LEU A 1 323 ? 2.394 8.577 29.646 1 82.89 323 LEU A O 1
ATOM 2473 N N . GLU A 1 324 ? 1.607 6.429 30.213 1 74.98 324 GLU A N 1
ATOM 2474 C CA . GLU A 1 324 ? 2.639 6.254 31.231 1 74.98 324 GLU A CA 1
ATOM 2475 C C . GLU A 1 324 ? 3.915 5.674 30.628 1 74.98 324 GLU A C 1
ATOM 2477 O O . GLU A 1 324 ? 4.95 5.612 31.295 1 74.98 324 GLU A O 1
ATOM 2482 N N . GLY A 1 325 ? 3.824 5.27 29.358 1 70.12 325 GLY A N 1
ATOM 2483 C CA . GLY A 1 325 ? 5.007 4.784 28.666 1 70.12 325 GLY A CA 1
ATOM 2484 C C . GLY A 1 325 ? 5.344 3.344 29.002 1 70.12 325 GLY A C 1
ATOM 2485 O O . GLY A 1 325 ? 6.462 2.888 28.752 1 70.12 325 GLY A O 1
ATOM 2486 N N . THR A 1 326 ? 4.355 2.672 29.732 1 57.5 326 THR A N 1
ATOM 2487 C CA . THR A 1 326 ? 4.638 1.311 30.176 1 57.5 326 THR A CA 1
ATOM 2488 C C . THR A 1 326 ? 4.368 0.31 29.055 1 57.5 326 THR A C 1
ATOM 2490 O O . THR A 1 326 ? 5.025 -0.729 28.973 1 57.5 326 THR A O 1
ATOM 2493 N N . HIS A 1 327 ? 3.495 0.653 28.128 1 54.79 327 HIS A N 1
ATOM 2494 C CA . HIS A 1 327 ? 3.109 -0.108 26.945 1 54.79 327 HIS A CA 1
ATOM 2495 C C . HIS A 1 327 ? 2.928 -1.586 27.275 1 54.79 327 HIS A C 1
ATOM 2497 O O . HIS A 1 327 ? 3.425 -2.453 26.553 1 54.79 327 HIS A O 1
ATOM 2503 N N . LYS A 1 328 ? 2.321 -1.988 28.568 1 50.61 328 LYS A N 1
ATOM 2504 C CA . LYS A 1 328 ? 2.047 -3.338 29.053 1 50.61 328 LYS A CA 1
ATOM 2505 C C . LYS A 1 328 ? 1.035 -4.049 28.159 1 50.61 328 LYS A C 1
ATOM 2507 O O . LYS A 1 328 ? 1.014 -5.28 28.092 1 50.61 328 LYS A O 1
ATOM 2512 N N . PHE A 1 329 ? -0.043 -3.445 27.761 1 44.32 329 PHE A N 1
ATOM 2513 C CA . PHE A 1 329 ? -1.099 -4.092 26.992 1 44.32 329 PHE A CA 1
ATOM 2514 C C . PHE A 1 329 ? -0.593 -4.504 25.616 1 44.32 329 PHE A C 1
ATOM 2516 O O . PHE A 1 329 ? -0.011 -3.692 24.893 1 44.32 329 PHE A O 1
ATOM 2523 N N . GLN A 1 330 ? -0.212 -5.67 25.531 1 42.57 330 GLN A N 1
ATOM 2524 C CA . GLN A 1 330 ? 0.278 -6.355 24.339 1 42.57 330 GLN A CA 1
ATOM 2525 C C . GLN A 1 330 ? -0.849 -6.591 23.338 1 42.57 330 GLN A C 1
ATOM 2527 O O . GLN A 1 330 ? -2.016 -6.693 23.721 1 42.57 330 GLN A O 1
ATOM 2532 N N . SER A 1 331 ? -0.791 -6.12 22.072 1 38.74 331 SER A N 1
ATOM 2533 C CA . SER A 1 331 ? -1.74 -6.559 21.054 1 38.74 331 SER A CA 1
ATOM 2534 C C . SER A 1 331 ? -2.212 -7.985 21.317 1 38.74 331 SER A C 1
ATOM 2536 O O . SER A 1 331 ? -1.401 -8.911 21.384 1 38.74 331 SER A O 1
ATOM 2538 N N . HIS A 1 332 ? -3.145 -8.272 22.088 1 31.48 332 HIS A N 1
ATOM 2539 C CA . HIS A 1 332 ? -3.648 -9.563 22.543 1 31.48 332 HIS A CA 1
ATOM 2540 C C . HIS A 1 332 ? -4.19 -10.385 21.378 1 31.48 332 HIS A C 1
ATOM 2542 O O . HIS A 1 332 ? -4.677 -9.826 20.392 1 31.48 332 HIS A O 1
ATOM 2548 N N . GLU A 1 333 ? -3.762 -11.657 21.222 1 29.52 333 GLU A N 1
ATOM 2549 C CA . GLU A 1 333 ? -4.23 -12.844 20.512 1 29.52 333 GLU A CA 1
ATOM 2550 C C . GLU A 1 333 ? -5.675 -13.172 20.878 1 29.52 333 GLU A C 1
ATOM 2552 O O . GLU A 1 333 ? -6.02 -13.245 22.06 1 29.52 333 GLU A O 1
ATOM 2557 N N . PHE A 1 334 ? -6.73 -12.684 20.341 1 26.38 334 PHE A N 1
ATOM 2558 C CA . PHE A 1 334 ? -7.999 -13.343 20.628 1 26.38 334 PHE A CA 1
ATOM 2559 C C . PHE A 1 334 ? -7.844 -14.859 20.584 1 26.38 334 PHE A C 1
ATOM 2561 O O . PHE A 1 334 ? -7.528 -15.425 19.535 1 26.38 334 PHE A O 1
ATOM 2568 N N . GLY A 1 335 ? -7.349 -15.448 21.679 1 23.2 335 GLY A N 1
ATOM 2569 C CA . GLY A 1 335 ? -7.558 -16.86 21.958 1 23.2 335 GLY A CA 1
ATOM 2570 C C . GLY A 1 335 ? -9.022 -17.257 21.964 1 23.2 335 GLY A C 1
ATOM 2571 O O . GLY A 1 335 ? -9.356 -18.413 22.229 1 23.2 335 GLY A O 1
ATOM 2572 N N . GLY A 1 336 ? -10.104 -16.374 21.909 1 21.56 336 GLY A N 1
ATOM 2573 C CA . GLY A 1 336 ? -11.293 -17.184 22.118 1 21.56 336 GLY A CA 1
ATOM 2574 C C . GLY A 1 336 ? -11.642 -18.051 20.924 1 21.56 336 GLY A C 1
ATOM 2575 O O . GLY A 1 336 ? -11.243 -17.753 19.796 1 21.56 336 GLY A O 1
ATOM 2576 N N . MET B 1 1 ? -2.613 -29.957 -11.783 1 80.93 1 MET B N 1
ATOM 2577 C CA . MET B 1 1 ? -1.51 -29.907 -10.829 1 80.93 1 MET B CA 1
ATOM 2578 C C . MET B 1 1 ? -0.483 -28.857 -11.238 1 80.93 1 MET B C 1
ATOM 2580 O O . MET B 1 1 ? -0.252 -28.64 -12.429 1 80.93 1 MET B O 1
ATOM 2584 N N . GLY B 1 2 ? -0.027 -28.064 -10.352 1 85.67 2 GLY B N 1
ATOM 2585 C CA . GLY B 1 2 ? 0.919 -26.993 -10.619 1 85.67 2 GLY B CA 1
ATOM 2586 C C . GLY B 1 2 ? 2.253 -27.491 -11.142 1 85.67 2 GLY B C 1
ATOM 2587 O O . GLY B 1 2 ? 2.528 -28.692 -11.111 1 85.67 2 GLY B O 1
ATOM 2588 N N . VAL B 1 3 ? 2.983 -26.664 -11.804 1 90.4 3 VAL B N 1
ATOM 2589 C CA . VAL B 1 3 ? 4.301 -26.963 -12.354 1 90.4 3 VAL B CA 1
ATOM 2590 C C . VAL B 1 3 ? 5.36 -26.122 -11.644 1 90.4 3 VAL B C 1
ATOM 2592 O O . VAL B 1 3 ? 5.104 -24.974 -11.273 1 90.4 3 VAL B O 1
ATOM 2595 N N . ALA B 1 4 ? 6.505 -26.768 -11.482 1 94.72 4 ALA B N 1
ATOM 2596 C CA . ALA B 1 4 ? 7.617 -26.053 -10.861 1 94.72 4 ALA B CA 1
ATOM 2597 C C . ALA B 1 4 ? 8.318 -25.148 -11.87 1 94.72 4 ALA B C 1
ATOM 2599 O O . ALA B 1 4 ? 8.264 -25.395 -13.077 1 94.72 4 ALA B O 1
ATOM 2600 N N . ILE B 1 5 ? 8.895 -24.139 -11.414 1 97.27 5 ILE B N 1
ATOM 2601 C CA . ILE B 1 5 ? 9.717 -23.239 -12.215 1 97.27 5 ILE B CA 1
ATOM 2602 C C . ILE B 1 5 ? 11.146 -23.229 -11.678 1 97.27 5 ILE B C 1
ATOM 2604 O O . ILE B 1 5 ? 11.369 -22.969 -10.493 1 97.27 5 ILE B O 1
ATOM 2608 N N . GLU B 1 6 ? 12.063 -23.541 -12.538 1 97.74 6 GLU B N 1
ATOM 2609 C CA . GLU B 1 6 ? 13.474 -23.512 -12.165 1 97.74 6 GLU B CA 1
ATOM 2610 C C . GLU B 1 6 ? 14.2 -22.352 -12.84 1 97.74 6 GLU B C 1
ATOM 2612 O O . GLU B 1 6 ? 14.209 -22.249 -14.069 1 97.74 6 GLU B O 1
ATOM 2617 N N . VAL B 1 7 ? 14.746 -21.51 -12.063 1 97.58 7 VAL B N 1
ATOM 2618 C CA . VAL B 1 7 ? 15.516 -20.37 -12.552 1 97.58 7 VAL B CA 1
ATOM 2619 C C . VAL B 1 7 ? 16.984 -20.534 -12.166 1 97.58 7 VAL B C 1
ATOM 2621 O O . VAL B 1 7 ? 17.307 -20.709 -10.989 1 97.58 7 VAL B O 1
ATOM 2624 N N . ASN B 1 8 ? 17.879 -20.463 -13.16 1 97.14 8 ASN B N 1
ATOM 2625 C CA . ASN B 1 8 ? 19.297 -20.694 -12.906 1 97.14 8 ASN B CA 1
ATOM 2626 C C . ASN B 1 8 ? 20.156 -19.554 -13.444 1 97.14 8 ASN B C 1
ATOM 2628 O O . ASN B 1 8 ? 20.27 -19.377 -14.659 1 97.14 8 ASN B O 1
ATOM 2632 N N . GLY B 1 9 ? 20.779 -18.838 -12.534 1 96.79 9 GLY B N 1
ATOM 2633 C CA . GLY B 1 9 ? 21.78 -17.84 -12.876 1 96.79 9 GLY B CA 1
ATOM 2634 C C . GLY B 1 9 ? 21.256 -16.764 -13.808 1 96.79 9 GLY B C 1
ATOM 2635 O O . GLY B 1 9 ? 21.921 -16.398 -14.779 1 96.79 9 GLY B O 1
ATOM 2636 N N . LEU B 1 10 ? 20.153 -16.281 -13.611 1 96.02 10 LEU B N 1
ATOM 2637 C CA . LEU B 1 10 ? 19.504 -15.337 -14.515 1 96.02 10 LEU B CA 1
ATOM 2638 C C . LEU B 1 10 ? 20.088 -13.938 -14.352 1 96.02 10 LEU B C 1
ATOM 2640 O O . LEU B 1 10 ? 20.225 -13.445 -13.23 1 96.02 10 LEU B O 1
ATOM 2644 N N . THR B 1 11 ? 20.504 -13.345 -15.426 1 96.45 11 THR B N 1
ATOM 2645 C CA . THR B 1 11 ? 21.033 -11.986 -15.444 1 96.45 11 THR B CA 1
ATOM 2646 C C . THR B 1 11 ? 20.332 -11.147 -16.509 1 96.45 11 THR B C 1
ATOM 2648 O O . THR B 1 11 ? 20.167 -11.592 -17.648 1 96.45 11 THR B O 1
ATOM 2651 N N . LYS B 1 12 ? 19.799 -10.007 -16.144 1 95.24 12 LYS B N 1
ATOM 2652 C CA . LYS B 1 12 ? 19.107 -9.109 -17.065 1 95.24 12 LYS B CA 1
ATOM 2653 C C . LYS B 1 12 ? 19.612 -7.677 -16.92 1 95.24 12 LYS B C 1
ATOM 2655 O O . LYS B 1 12 ? 19.849 -7.206 -15.806 1 95.24 12 LYS B O 1
ATOM 2660 N N . SER B 1 13 ? 19.787 -7.006 -17.997 1 93.19 13 SER B N 1
ATOM 2661 C CA . SER B 1 13 ? 20.183 -5.603 -18.057 1 93.19 13 SER B CA 1
ATOM 2662 C C . SER B 1 13 ? 19.381 -4.847 -19.111 1 93.19 13 SER B C 1
ATOM 2664 O O . SER B 1 13 ? 18.827 -5.453 -20.03 1 93.19 13 SER B O 1
ATOM 2666 N N . PHE B 1 14 ? 19.128 -3.586 -18.892 1 89.11 14 PHE B N 1
ATOM 2667 C CA . PHE B 1 14 ? 18.665 -2.657 -19.916 1 89.11 14 PHE B CA 1
ATOM 2668 C C . PHE B 1 14 ? 19.747 -1.639 -20.252 1 89.11 14 PHE B C 1
ATOM 2670 O O . PHE B 1 14 ? 20.021 -0.733 -19.463 1 89.11 14 PHE B O 1
ATOM 2677 N N . GLY B 1 15 ? 20.353 -1.763 -21.419 1 86.15 15 GLY B N 1
ATOM 2678 C CA . GLY B 1 15 ? 21.534 -0.961 -21.695 1 86.15 15 GLY B CA 1
ATOM 2679 C C . GLY B 1 15 ? 22.655 -1.185 -20.698 1 86.15 15 GLY B C 1
ATOM 2680 O O . GLY B 1 15 ? 23.078 -2.322 -20.477 1 86.15 15 GLY B O 1
ATOM 2681 N N . SER B 1 16 ? 23.037 -0.089 -20.082 1 84.59 16 SER B N 1
ATOM 2682 C CA . SER B 1 16 ? 24.129 -0.183 -19.119 1 84.59 16 SER B CA 1
ATOM 2683 C C . SER B 1 16 ? 23.605 -0.453 -17.713 1 84.59 16 SER B C 1
ATOM 2685 O O . SER B 1 16 ? 24.379 -0.759 -16.804 1 84.59 16 SER B O 1
ATOM 2687 N N . SER B 1 17 ? 22.32 -0.522 -17.571 1 86.11 17 SER B N 1
ATOM 2688 C CA . SER B 1 17 ? 21.744 -0.674 -16.238 1 86.11 17 SER B CA 1
ATOM 2689 C C . SER B 1 17 ? 21.396 -2.131 -15.95 1 86.11 17 SER B C 1
ATOM 2691 O O . SER B 1 17 ? 20.519 -2.705 -16.599 1 86.11 17 SER B O 1
ATOM 2693 N N . ARG B 1 18 ? 22.147 -2.708 -15.047 1 89.28 18 ARG B N 1
ATOM 2694 C CA . ARG B 1 18 ? 21.872 -4.071 -14.605 1 89.28 18 ARG B CA 1
ATOM 2695 C C . ARG B 1 18 ? 20.659 -4.113 -13.682 1 89.28 18 ARG B C 1
ATOM 2697 O O . ARG B 1 18 ? 20.565 -3.329 -12.735 1 89.28 18 ARG B O 1
ATOM 2704 N N . ILE B 1 19 ? 19.689 -4.902 -13.962 1 90.8 19 ILE B N 1
ATOM 2705 C CA . ILE B 1 19 ? 18.494 -5.045 -13.137 1 90.8 19 ILE B CA 1
ATOM 2706 C C . ILE B 1 19 ? 18.729 -6.113 -12.071 1 90.8 19 ILE B C 1
ATOM 2708 O O . ILE B 1 19 ? 18.588 -5.846 -10.875 1 90.8 19 ILE B O 1
ATOM 2712 N N . TRP B 1 20 ? 19.059 -7.326 -12.354 1 91.23 20 TRP B N 1
ATOM 2713 C CA . TRP B 1 20 ? 19.519 -8.357 -11.429 1 91.23 20 TRP B CA 1
ATOM 2714 C C . TRP B 1 20 ? 20.602 -9.219 -12.07 1 91.23 20 TRP B C 1
ATOM 2716 O O . TRP B 1 20 ? 20.734 -9.25 -13.295 1 91.23 20 TRP B O 1
ATOM 2726 N N . GLU B 1 21 ? 21.369 -9.813 -11.203 1 94.43 21 GLU B N 1
ATOM 2727 C CA . GLU B 1 21 ? 22.531 -10.612 -11.581 1 94.43 21 GLU B CA 1
ATOM 2728 C C . GLU B 1 21 ? 22.532 -11.958 -10.861 1 94.43 21 GLU B C 1
ATOM 2730 O O . GLU B 1 21 ? 22.411 -12.013 -9.636 1 94.43 21 GLU B O 1
ATOM 2735 N N . ASP B 1 22 ? 22.606 -13.004 -11.728 1 95.88 22 ASP B N 1
ATOM 2736 C CA . ASP B 1 22 ? 22.842 -14.363 -11.249 1 95.88 22 ASP B CA 1
ATOM 2737 C C . ASP B 1 22 ? 21.767 -14.788 -10.252 1 95.88 22 ASP B C 1
ATOM 2739 O O . ASP B 1 22 ? 22.08 -15.234 -9.146 1 95.88 22 ASP B O 1
ATOM 2743 N N . VAL B 1 23 ? 20.546 -14.582 -10.613 1 96.68 23 VAL B N 1
ATOM 2744 C CA . VAL B 1 23 ? 19.418 -14.963 -9.769 1 96.68 23 VAL B CA 1
ATOM 2745 C C . VAL B 1 23 ? 19.096 -16.441 -9.973 1 96.68 23 VAL B C 1
ATOM 2747 O O . VAL B 1 23 ? 18.846 -16.879 -11.098 1 96.68 23 VAL B O 1
ATOM 2750 N N . THR B 1 24 ? 19.148 -17.25 -8.917 1 97.55 24 THR B N 1
ATOM 2751 C CA . THR B 1 24 ? 18.823 -18.672 -8.94 1 97.55 24 THR B CA 1
ATOM 2752 C C . THR B 1 24 ? 17.783 -19.007 -7.875 1 97.55 24 THR B C 1
ATOM 2754 O O . THR B 1 24 ? 17.948 -18.652 -6.706 1 97.55 24 THR B O 1
ATOM 2757 N N . LEU B 1 25 ? 16.694 -19.534 -8.265 1 96.64 25 LEU B N 1
ATOM 2758 C CA . LEU B 1 25 ? 15.676 -19.989 -7.325 1 96.64 25 LEU B CA 1
ATOM 2759 C C . LEU B 1 25 ? 14.768 -21.032 -7.969 1 96.64 25 LEU B C 1
ATOM 2761 O O . LEU B 1 25 ? 14.712 -21.139 -9.196 1 96.64 25 LEU B O 1
ATOM 2765 N N . ASP B 1 26 ? 14.102 -21.808 -7.154 1 96.72 26 ASP B N 1
ATOM 2766 C CA . ASP B 1 26 ? 13.109 -22.79 -7.578 1 96.72 26 ASP B CA 1
ATOM 2767 C C . ASP B 1 26 ? 11.74 -22.482 -6.975 1 96.72 26 ASP B C 1
ATOM 2769 O O . ASP B 1 26 ? 11.588 -22.448 -5.752 1 96.72 26 ASP B O 1
ATOM 2773 N N . ILE B 1 27 ? 10.824 -22.265 -7.799 1 97.57 27 ILE B N 1
ATOM 2774 C CA . ILE B 1 27 ? 9.448 -22.097 -7.345 1 97.57 27 ILE B CA 1
ATOM 2775 C C . ILE B 1 27 ? 8.759 -23.458 -7.274 1 97.57 27 ILE B C 1
ATOM 2777 O O . ILE B 1 27 ? 8.537 -24.102 -8.302 1 97.57 27 ILE B O 1
ATOM 2781 N N . PRO B 1 28 ? 8.436 -23.867 -6.085 1 97.09 28 PRO B N 1
ATOM 2782 C CA . PRO B 1 28 ? 7.916 -25.227 -5.925 1 97.09 28 PRO B CA 1
ATOM 2783 C C . PRO B 1 28 ? 6.539 -25.41 -6.561 1 97.09 28 PRO B C 1
ATOM 2785 O O . PRO B 1 28 ? 5.703 -24.505 -6.502 1 97.09 28 PRO B O 1
ATOM 2788 N N . GLN B 1 29 ? 6.36 -26.601 -7.031 1 96.57 29 GLN B N 1
ATOM 2789 C CA . GLN B 1 29 ? 5.115 -26.979 -7.691 1 96.57 29 GLN B CA 1
ATOM 2790 C C . GLN B 1 29 ? 3.936 -26.91 -6.725 1 96.57 29 GLN B C 1
ATOM 2792 O O . GLN B 1 29 ? 4.002 -27.447 -5.617 1 96.57 29 GLN B O 1
ATOM 2797 N N . GLY B 1 30 ? 2.911 -26.147 -7.154 1 97.26 30 GLY B N 1
ATOM 2798 C CA . GLY B 1 30 ? 1.638 -26.172 -6.452 1 97.26 30 GLY B CA 1
ATOM 2799 C C . GLY B 1 30 ? 1.631 -25.319 -5.198 1 97.26 30 GLY B C 1
ATOM 2800 O O . GLY B 1 30 ? 0.679 -25.364 -4.416 1 97.26 30 GLY B O 1
ATOM 2801 N N . GLU B 1 31 ? 2.657 -24.524 -4.955 1 97.83 31 GLU B N 1
ATOM 2802 C CA . GLU B 1 31 ? 2.763 -23.686 -3.764 1 97.83 31 GLU B CA 1
ATOM 2803 C C . GLU B 1 31 ? 2.652 -22.206 -4.118 1 97.83 31 GLU B C 1
ATOM 2805 O O . GLU B 1 31 ? 2.795 -21.829 -5.283 1 97.83 31 GLU B O 1
ATOM 2810 N N . VAL B 1 32 ? 2.318 -21.439 -3.11 1 98.2 32 VAL B N 1
ATOM 2811 C CA . VAL B 1 32 ? 2.228 -19.991 -3.264 1 98.2 32 VAL B CA 1
ATOM 2812 C C . VAL B 1 32 ? 3.539 -19.342 -2.824 1 98.2 32 VAL B C 1
ATOM 2814 O O . VAL B 1 32 ? 3.954 -19.485 -1.672 1 98.2 32 VAL B O 1
ATOM 2817 N N . SER B 1 33 ? 4.199 -18.668 -3.77 1 98.49 33 SER B N 1
ATOM 2818 C CA . SER B 1 33 ? 5.444 -17.965 -3.481 1 98.49 33 SER B CA 1
ATOM 2819 C C . SER B 1 33 ? 5.276 -16.457 -3.634 1 98.49 33 SER B C 1
ATOM 2821 O O . SER B 1 33 ? 4.496 -15.996 -4.471 1 98.49 33 SER B O 1
ATOM 2823 N N . VAL B 1 34 ? 5.981 -15.719 -2.812 1 97.95 34 VAL B N 1
ATOM 2824 C CA . VAL B 1 34 ? 6 -14.263 -2.906 1 97.95 34 VAL B CA 1
ATOM 2825 C C . VAL B 1 34 ? 7.431 -13.776 -3.117 1 97.95 34 VAL B C 1
ATOM 2827 O O . VAL B 1 34 ? 8.363 -14.274 -2.48 1 97.95 34 VAL B O 1
ATOM 2830 N N . LEU B 1 35 ? 7.613 -12.957 -4.046 1 96.94 35 LEU B N 1
ATOM 2831 C CA . LEU B 1 35 ? 8.87 -12.246 -4.251 1 96.94 35 LEU B CA 1
ATOM 2832 C C . LEU B 1 35 ? 8.755 -10.794 -3.8 1 96.94 35 LEU B C 1
ATOM 2834 O O . LEU B 1 35 ? 8.014 -10.011 -4.398 1 96.94 35 LEU B O 1
ATOM 2838 N N . LEU B 1 36 ? 9.526 -10.461 -2.784 1 94.44 36 LEU B N 1
ATOM 2839 C CA . LEU B 1 36 ? 9.516 -9.139 -2.167 1 94.44 36 LEU B CA 1
ATOM 2840 C C . LEU B 1 36 ? 10.696 -8.303 -2.651 1 94.44 36 LEU B C 1
ATOM 2842 O O . LEU B 1 36 ? 11.677 -8.846 -3.163 1 94.44 36 LEU B O 1
ATOM 2846 N N . GLY B 1 37 ? 10.605 -7.015 -2.379 1 89.71 37 GLY B N 1
ATOM 2847 C CA . GLY B 1 37 ? 11.683 -6.08 -2.662 1 89.71 37 GLY B CA 1
ATOM 2848 C C . GLY B 1 37 ? 11.213 -4.642 -2.771 1 89.71 37 GLY B C 1
ATOM 2849 O O . GLY B 1 37 ? 10.032 -4.386 -3.012 1 89.71 37 GLY B O 1
ATOM 2850 N N . PRO B 1 38 ? 12.121 -3.772 -2.592 1 87.35 38 PRO B N 1
ATOM 2851 C CA . PRO B 1 38 ? 11.781 -2.358 -2.758 1 87.35 38 PRO B CA 1
ATOM 2852 C C . PRO B 1 38 ? 11.348 -2.018 -4.182 1 87.35 38 PRO B C 1
ATOM 2854 O O . PRO B 1 38 ? 11.549 -2.818 -5.1 1 87.35 38 PRO B O 1
ATOM 2857 N N . SER B 1 39 ? 10.711 -0.93 -4.291 1 83.29 39 SER B N 1
ATOM 2858 C CA . SER B 1 39 ? 10.33 -0.469 -5.622 1 83.29 39 SER B CA 1
ATOM 2859 C C . SER B 1 39 ? 11.55 -0.308 -6.522 1 83.29 39 SER B C 1
ATOM 2861 O O . SER B 1 39 ? 12.602 0.152 -6.074 1 83.29 39 SER B O 1
ATOM 2863 N N . GLY B 1 40 ? 11.496 -0.79 -7.729 1 80.8 40 GLY B N 1
ATOM 2864 C CA . GLY B 1 40 ? 12.56 -0.602 -8.702 1 80.8 40 GLY B CA 1
ATOM 2865 C C . GLY B 1 40 ? 13.577 -1.727 -8.7 1 80.8 40 GLY B C 1
ATOM 2866 O O . GLY B 1 40 ? 14.627 -1.623 -9.337 1 80.8 40 GLY B O 1
ATOM 2867 N N . THR B 1 41 ? 13.292 -2.774 -8.021 1 86.63 41 THR B N 1
ATOM 2868 C CA . THR B 1 41 ? 14.279 -3.843 -7.917 1 86.63 41 THR B CA 1
ATOM 2869 C C . THR B 1 41 ? 14.108 -4.849 -9.052 1 86.63 41 THR B C 1
ATOM 2871 O O . THR B 1 41 ? 14.828 -5.847 -9.117 1 86.63 41 THR B O 1
ATOM 2874 N N . GLY B 1 42 ? 13.091 -4.668 -9.856 1 90.74 42 GLY B N 1
ATOM 2875 C CA . GLY B 1 42 ? 12.971 -5.503 -11.04 1 90.74 42 GLY B CA 1
ATOM 2876 C C . GLY B 1 42 ? 11.986 -6.644 -10.868 1 90.74 42 GLY B C 1
ATOM 2877 O O . GLY B 1 42 ? 12.016 -7.616 -11.626 1 90.74 42 GLY B O 1
ATOM 2878 N N . LYS B 1 43 ? 11.158 -6.638 -9.917 1 93.79 43 LYS B N 1
ATOM 2879 C CA . LYS B 1 43 ? 10.194 -7.704 -9.656 1 93.79 43 LYS B CA 1
ATOM 2880 C C . LYS B 1 43 ? 9.303 -7.949 -10.869 1 93.79 43 LYS B C 1
ATOM 2882 O O . LYS B 1 43 ? 9.084 -9.096 -11.264 1 93.79 43 LYS B O 1
ATOM 2887 N N . SER B 1 44 ? 8.817 -6.849 -11.498 1 91.86 44 SER B N 1
ATOM 2888 C CA . SER B 1 44 ? 7.963 -6.973 -12.675 1 91.86 44 SER B CA 1
ATOM 2889 C C . SER B 1 44 ? 8.749 -7.489 -13.876 1 91.86 44 SER B C 1
ATOM 2891 O O . SER B 1 44 ? 8.221 -8.251 -14.688 1 91.86 44 SER B O 1
ATOM 2893 N N . VAL B 1 45 ? 9.983 -7.089 -13.993 1 93.62 45 VAL B N 1
ATOM 2894 C CA . VAL B 1 45 ? 10.858 -7.573 -15.056 1 93.62 45 VAL B CA 1
ATOM 2895 C C . VAL B 1 45 ? 11.068 -9.078 -14.908 1 93.62 45 VAL B C 1
ATOM 2897 O O . VAL B 1 45 ? 11.064 -9.812 -15.899 1 93.62 45 VAL B O 1
ATOM 2900 N N . PHE B 1 46 ? 11.196 -9.487 -13.711 1 95.52 46 PHE B N 1
ATOM 2901 C CA . PHE B 1 46 ? 11.369 -10.907 -13.431 1 95.52 46 PHE B CA 1
ATOM 2902 C C . PHE B 1 46 ? 10.143 -11.699 -13.871 1 95.52 46 PHE B C 1
ATOM 2904 O O . PHE B 1 46 ? 10.269 -12.723 -14.546 1 95.52 46 PHE B O 1
ATOM 2911 N N . LEU B 1 47 ? 8.959 -11.227 -13.519 1 94.9 47 LEU B N 1
ATOM 2912 C CA . LEU B 1 47 ? 7.716 -11.889 -13.9 1 94.9 47 LEU B CA 1
ATOM 2913 C C . LEU B 1 47 ? 7.593 -11.983 -15.417 1 94.9 47 LEU B C 1
ATOM 2915 O O . LEU B 1 47 ? 7.237 -13.037 -15.95 1 94.9 47 LEU B O 1
ATOM 2919 N N . LYS B 1 48 ? 7.904 -10.943 -16.104 1 93.6 48 LYS B N 1
ATOM 2920 C CA . LYS B 1 48 ? 7.809 -10.904 -17.561 1 93.6 48 LYS B CA 1
ATOM 2921 C C . LYS B 1 48 ? 8.806 -11.865 -18.202 1 93.6 48 LYS B C 1
ATOM 2923 O O . LYS B 1 48 ? 8.544 -12.416 -19.274 1 93.6 48 LYS B O 1
ATOM 2928 N N . SER B 1 49 ? 9.904 -12.054 -17.543 1 95.01 49 SER B N 1
ATOM 2929 C CA . SER B 1 49 ? 10.899 -12.997 -18.044 1 95.01 49 SER B CA 1
ATOM 2930 C C . SER B 1 49 ? 10.408 -14.435 -17.924 1 95.01 49 SER B C 1
ATOM 2932 O O . SER B 1 49 ? 10.72 -15.276 -18.769 1 95.01 49 SER B O 1
ATOM 2934 N N . LEU B 1 50 ? 9.65 -14.701 -16.89 1 94.91 50 LEU B N 1
ATOM 2935 C CA . LEU B 1 50 ? 9.153 -16.056 -16.675 1 94.91 50 LEU B CA 1
ATOM 2936 C C . LEU B 1 50 ? 8.17 -16.454 -17.771 1 94.91 50 LEU B C 1
ATOM 2938 O O . LEU B 1 50 ? 8.052 -17.635 -18.105 1 94.91 50 LEU B O 1
ATOM 2942 N N . ILE B 1 51 ? 7.487 -15.465 -18.345 1 91.84 51 ILE B N 1
ATOM 2943 C CA . ILE B 1 51 ? 6.501 -15.783 -19.371 1 91.84 51 ILE B CA 1
ATOM 2944 C C . ILE B 1 51 ? 7.103 -15.552 -20.755 1 91.84 51 ILE B C 1
ATOM 2946 O O . ILE B 1 51 ? 6.402 -15.64 -21.766 1 91.84 51 ILE B O 1
ATOM 2950 N N . GLY B 1 52 ? 8.305 -15.053 -20.869 1 90.94 52 GLY B N 1
ATOM 2951 C CA . GLY B 1 52 ? 9.025 -14.936 -22.127 1 90.94 52 GLY B CA 1
ATOM 2952 C C . GLY B 1 52 ? 8.786 -13.613 -22.83 1 90.94 52 GLY B C 1
ATOM 2953 O O . GLY B 1 52 ? 9.069 -13.478 -24.023 1 90.94 52 GLY B O 1
ATOM 2954 N N . LEU B 1 53 ? 8.196 -12.672 -22.141 1 89.36 53 LEU B N 1
ATOM 2955 C CA . LEU B 1 53 ? 8.002 -11.347 -22.72 1 89.36 53 LEU B CA 1
ATOM 2956 C C . LEU B 1 53 ? 9.313 -10.568 -22.749 1 89.36 53 LEU B C 1
ATOM 2958 O O . LEU B 1 53 ? 9.487 -9.667 -23.572 1 89.36 53 LEU B O 1
ATOM 2962 N N . LEU B 1 54 ? 10.222 -10.888 -21.834 1 91.65 54 LEU B N 1
ATOM 2963 C CA . LEU B 1 54 ? 11.556 -10.3 -21.778 1 91.65 54 LEU B CA 1
ATOM 2964 C C . LEU B 1 54 ? 12.626 -11.386 -21.734 1 91.65 54 LEU B C 1
ATOM 2966 O O . LEU B 1 54 ? 12.499 -12.358 -20.986 1 91.65 54 LEU B O 1
ATOM 2970 N N . ARG B 1 55 ? 13.64 -11.206 -22.535 1 92.5 55 ARG B N 1
ATOM 2971 C CA . ARG B 1 55 ? 14.687 -12.222 -22.597 1 92.5 55 ARG B CA 1
ATOM 2972 C C . ARG B 1 55 ? 15.915 -11.791 -21.803 1 92.5 55 ARG B C 1
ATOM 2974 O O . ARG B 1 55 ? 16.56 -10.795 -22.139 1 92.5 55 ARG B O 1
ATOM 2981 N N . PRO B 1 56 ? 16.253 -12.528 -20.808 1 94.24 56 PRO B N 1
ATOM 2982 C CA . PRO B 1 56 ? 17.506 -12.263 -20.097 1 94.24 56 PRO B CA 1
ATOM 2983 C C . PRO B 1 56 ? 18.741 -12.578 -20.939 1 94.24 56 PRO B C 1
ATOM 2985 O O . PRO B 1 56 ? 18.659 -13.353 -21.896 1 94.24 56 PRO B O 1
ATOM 2988 N N . GLU B 1 57 ? 19.879 -12.024 -20.61 1 93.54 57 GLU B N 1
ATOM 2989 C CA . GLU B 1 57 ? 21.122 -12.218 -21.352 1 93.54 57 GLU B CA 1
ATOM 2990 C C . GLU B 1 57 ? 21.795 -13.532 -20.968 1 93.54 57 GLU B C 1
ATOM 2992 O O . GLU B 1 57 ? 22.49 -14.141 -21.784 1 93.54 57 GLU B O 1
ATOM 2997 N N . ARG B 1 58 ? 21.631 -13.871 -19.718 1 94.94 58 ARG B N 1
ATOM 2998 C CA . ARG B 1 58 ? 22.275 -15.083 -19.222 1 94.94 58 ARG B CA 1
ATOM 2999 C C . ARG B 1 58 ? 21.326 -15.884 -18.336 1 94.94 58 ARG B C 1
ATOM 3001 O O . ARG B 1 58 ? 20.36 -15.338 -17.799 1 94.94 58 ARG B O 1
ATOM 3008 N N . GLY B 1 59 ? 21.597 -17.157 -18.277 1 96.12 59 GLY B N 1
ATOM 3009 C CA . GLY B 1 59 ? 20.855 -18.041 -17.392 1 96.12 59 GLY B CA 1
ATOM 3010 C C . GLY B 1 59 ? 19.821 -18.88 -18.118 1 96.12 59 GLY B C 1
ATOM 3011 O O . GLY B 1 59 ? 19.852 -18.99 -19.345 1 96.12 59 GLY B O 1
ATOM 3012 N N . SER B 1 60 ? 18.967 -19.539 -17.32 1 96.87 60 SER B N 1
ATOM 3013 C CA . SER B 1 60 ? 17.934 -20.389 -17.902 1 96.87 60 SER B CA 1
ATOM 3014 C C . SER B 1 60 ? 16.685 -20.418 -17.028 1 96.87 60 SER B C 1
ATOM 3016 O O . SER B 1 60 ? 16.762 -20.194 -15.818 1 96.87 60 SER B O 1
ATOM 3018 N N . ILE B 1 61 ? 15.633 -20.59 -17.631 1 97.33 61 ILE B N 1
ATOM 3019 C CA . ILE B 1 61 ? 14.334 -20.811 -17.005 1 97.33 61 ILE B CA 1
ATOM 3020 C C . ILE B 1 61 ? 13.72 -22.106 -17.533 1 97.33 61 ILE B C 1
ATOM 3022 O O . ILE B 1 61 ? 13.45 -22.228 -18.73 1 97.33 61 ILE B O 1
ATOM 3026 N N . ILE B 1 62 ? 13.559 -23.017 -16.638 1 97.41 62 ILE B N 1
ATOM 3027 C CA . ILE B 1 62 ? 13.02 -24.312 -17.038 1 97.41 62 ILE B CA 1
ATOM 3028 C C . ILE B 1 62 ? 11.604 -24.473 -16.489 1 97.41 62 ILE B C 1
ATOM 3030 O O . ILE B 1 62 ? 11.386 -24.373 -15.279 1 97.41 62 ILE B O 1
ATOM 3034 N N . ILE B 1 63 ? 10.698 -24.706 -17.319 1 95.72 63 ILE B N 1
ATOM 3035 C CA . ILE B 1 63 ? 9.296 -24.936 -16.985 1 95.72 63 ILE B CA 1
ATOM 3036 C C . ILE B 1 63 ? 8.818 -26.233 -17.634 1 95.72 63 ILE B C 1
ATOM 3038 O O . ILE B 1 63 ? 8.869 -26.378 -18.857 1 95.72 63 ILE B O 1
ATOM 3042 N N . ASP B 1 64 ? 8.367 -27.103 -16.802 1 90.04 64 ASP B N 1
ATOM 3043 C CA . ASP B 1 64 ? 7.904 -28.396 -17.295 1 90.04 64 ASP B CA 1
ATOM 3044 C C . ASP B 1 64 ? 8.958 -29.056 -18.181 1 90.04 64 ASP B C 1
ATOM 3046 O O . ASP B 1 64 ? 8.651 -29.518 -19.282 1 90.04 64 ASP B O 1
ATOM 3050 N N . GLY B 1 65 ? 10.2 -28.861 -17.812 1 90.08 65 GLY B N 1
ATOM 3051 C CA . GLY B 1 65 ? 11.308 -29.523 -18.481 1 90.08 65 GLY B CA 1
ATOM 3052 C C . GLY B 1 65 ? 11.811 -28.765 -19.695 1 90.08 65 GLY B C 1
ATOM 3053 O O . GLY B 1 65 ? 12.784 -29.176 -20.331 1 90.08 65 GLY B O 1
ATOM 3054 N N . THR B 1 66 ? 11.223 -27.687 -20.042 1 93.95 66 THR B N 1
ATOM 3055 C CA . THR B 1 66 ? 11.598 -26.919 -21.225 1 93.95 66 THR B CA 1
ATOM 3056 C C . THR B 1 66 ? 12.299 -25.623 -20.828 1 93.95 66 THR B C 1
ATOM 3058 O O . THR B 1 66 ? 11.786 -24.859 -20.008 1 93.95 66 THR B O 1
ATOM 3061 N N . ASP B 1 67 ? 13.415 -25.414 -21.402 1 96.33 67 ASP B N 1
ATOM 3062 C CA . ASP B 1 67 ? 14.095 -24.131 -21.248 1 96.33 67 ASP B CA 1
ATOM 3063 C C . ASP B 1 67 ? 13.488 -23.074 -22.167 1 96.33 67 ASP B C 1
ATOM 3065 O O . ASP B 1 67 ? 13.693 -23.108 -23.382 1 96.33 67 ASP B O 1
ATOM 3069 N N . ILE B 1 68 ? 12.855 -22.084 -21.61 1 94.58 68 ILE B N 1
ATOM 3070 C CA . ILE B 1 68 ? 12.037 -21.177 -22.407 1 94.58 68 ILE B CA 1
ATOM 3071 C C . ILE B 1 68 ? 12.934 -20.184 -23.144 1 94.58 68 ILE B C 1
ATOM 3073 O O . ILE B 1 68 ? 12.486 -19.498 -24.066 1 94.58 68 ILE B O 1
ATOM 3077 N N . LEU B 1 69 ? 14.199 -20.063 -22.775 1 93.32 69 LEU B N 1
ATOM 3078 C CA . LEU B 1 69 ? 15.103 -19.144 -23.456 1 93.32 69 LEU B CA 1
ATOM 3079 C C . LEU B 1 69 ? 15.716 -19.798 -24.69 1 93.32 69 LEU B C 1
ATOM 3081 O O . LEU B 1 69 ? 16.298 -19.114 -25.536 1 93.32 69 LEU B O 1
ATOM 3085 N N . GLU B 1 70 ? 15.567 -21.118 -24.851 1 93.61 70 GLU B N 1
ATOM 3086 C CA . GLU B 1 70 ? 16.186 -21.839 -25.959 1 93.61 70 GLU B CA 1
ATOM 3087 C C . GLU B 1 70 ? 15.143 -22.595 -26.777 1 93.61 70 GLU B C 1
ATOM 3089 O O . GLU B 1 70 ? 15.466 -23.188 -27.808 1 93.61 70 GLU B O 1
ATOM 3094 N N . CYS B 1 71 ? 13.987 -22.511 -26.41 1 91.83 71 CYS B N 1
ATOM 3095 C CA . CYS B 1 71 ? 12.969 -23.332 -27.055 1 91.83 71 CYS B CA 1
ATOM 3096 C C . CYS B 1 71 ? 12.445 -22.658 -28.318 1 91.83 71 CYS B C 1
ATOM 3098 O O . CYS B 1 71 ? 12.747 -21.492 -28.575 1 91.83 71 CYS B O 1
ATOM 3100 N N . SER B 1 72 ? 11.732 -23.404 -29.099 1 93.83 72 SER B N 1
ATOM 3101 C CA . SER B 1 72 ? 11.129 -22.897 -30.327 1 93.83 72 SER B CA 1
ATOM 3102 C C . SER B 1 72 ? 9.917 -22.022 -30.028 1 93.83 72 SER B C 1
ATOM 3104 O O . SER B 1 72 ? 9.398 -22.032 -28.909 1 93.83 72 SER B O 1
ATOM 3106 N N . ALA B 1 73 ? 9.518 -21.303 -30.961 1 91.87 73 ALA B N 1
ATOM 3107 C CA . ALA B 1 73 ? 8.341 -20.45 -30.824 1 91.87 73 ALA B CA 1
ATOM 3108 C C . ALA B 1 73 ? 7.1 -21.276 -30.5 1 91.87 73 ALA B C 1
ATOM 3110 O O . ALA B 1 73 ? 6.246 -20.846 -29.72 1 91.87 73 ALA B O 1
ATOM 3111 N N . LYS B 1 74 ? 7.068 -22.397 -31.124 1 93.45 74 LYS B N 1
ATOM 3112 C CA . LYS B 1 74 ? 5.935 -23.288 -30.892 1 93.45 74 LYS B CA 1
ATOM 3113 C C . LYS B 1 74 ? 5.919 -23.793 -29.452 1 93.45 74 LYS B C 1
ATOM 3115 O O . LYS B 1 74 ? 4.871 -23.8 -28.802 1 93.45 74 LYS B O 1
ATOM 3120 N N . GLU B 1 75 ? 7.071 -24.186 -28.994 1 93.19 75 GLU B N 1
ATOM 3121 C CA . GLU B 1 75 ? 7.191 -24.646 -27.614 1 93.19 75 GLU B CA 1
ATOM 3122 C C . GLU B 1 75 ? 6.871 -23.526 -26.629 1 93.19 75 GLU B C 1
ATOM 3124 O O . GLU B 1 75 ? 6.204 -23.754 -25.617 1 93.19 75 GLU B O 1
ATOM 3129 N N . LEU B 1 76 ? 7.354 -22.392 -26.945 1 92.56 76 LEU B N 1
ATOM 3130 C CA . LEU B 1 76 ? 7.098 -21.236 -26.092 1 92.56 76 LEU B CA 1
ATOM 3131 C C . LEU B 1 76 ? 5.606 -20.929 -26.026 1 92.56 76 LEU B C 1
ATOM 3133 O O . LEU B 1 76 ? 5.085 -20.582 -24.963 1 92.56 76 LEU B O 1
ATOM 3137 N N . TYR B 1 77 ? 4.989 -21.054 -27.134 1 90.87 77 TYR B N 1
ATOM 3138 C CA . TYR B 1 77 ? 3.548 -20.837 -27.201 1 90.87 77 TYR B CA 1
ATOM 3139 C C . TYR B 1 77 ? 2.807 -21.811 -26.292 1 90.87 77 TYR B C 1
ATOM 3141 O O . TYR B 1 77 ? 1.899 -21.416 -25.557 1 90.87 77 TYR B O 1
ATOM 3149 N N . GLU B 1 78 ? 3.193 -23.014 -26.329 1 90.77 78 GLU B N 1
ATOM 3150 C CA . GLU B 1 78 ? 2.568 -24.04 -25.5 1 90.77 78 GLU B CA 1
ATOM 3151 C C . GLU B 1 78 ? 2.797 -23.767 -24.017 1 90.77 78 GLU B C 1
ATOM 3153 O O . GLU B 1 78 ? 1.886 -23.928 -23.202 1 90.77 78 GLU B O 1
ATOM 3158 N N . ILE B 1 79 ? 3.978 -23.338 -23.723 1 91.44 79 ILE B N 1
ATOM 3159 C CA . ILE B 1 79 ? 4.321 -23.032 -22.339 1 91.44 79 ILE B CA 1
ATOM 3160 C C . ILE B 1 79 ? 3.483 -21.854 -21.848 1 91.44 79 ILE B C 1
ATOM 3162 O O . ILE B 1 79 ? 3.035 -21.839 -20.699 1 91.44 79 ILE B O 1
ATOM 3166 N N . ARG B 1 80 ? 3.231 -20.891 -22.668 1 91.67 80 ARG B N 1
ATOM 3167 C CA . ARG B 1 80 ? 2.487 -19.693 -22.295 1 91.67 80 ARG B CA 1
ATOM 3168 C C . ARG B 1 80 ? 1.04 -20.031 -21.952 1 91.67 80 ARG B C 1
ATOM 3170 O O . ARG B 1 80 ? 0.405 -19.333 -21.16 1 91.67 80 ARG B O 1
ATOM 3177 N N . THR B 1 81 ? 0.547 -21.088 -22.49 1 90.96 81 THR B N 1
ATOM 3178 C CA . THR B 1 81 ? -0.828 -21.488 -22.211 1 90.96 81 THR B CA 1
ATOM 3179 C C . THR B 1 81 ? -0.949 -22.063 -20.803 1 90.96 81 THR B C 1
ATOM 3181 O O . THR B 1 81 ? -2.054 -22.2 -20.276 1 90.96 81 THR B O 1
ATOM 3184 N N . LEU B 1 82 ? 0.208 -22.378 -20.218 1 93.78 82 LEU B N 1
ATOM 3185 C CA . LEU B 1 82 ? 0.217 -22.893 -18.853 1 93.78 82 LEU B CA 1
ATOM 3186 C C . LEU B 1 82 ? 0.054 -21.761 -17.844 1 93.78 82 LEU B C 1
ATOM 3188 O O . LEU B 1 82 ? -0.222 -22.008 -16.668 1 93.78 82 LEU B O 1
ATOM 3192 N N . PHE B 1 83 ? 0.181 -20.533 -18.382 1 95.91 83 PHE B N 1
ATOM 3193 C CA . PHE B 1 83 ? 0.232 -19.401 -17.465 1 95.91 83 PHE B CA 1
ATOM 3194 C C . PHE B 1 83 ? -1.101 -18.663 -17.44 1 95.91 83 PHE B C 1
ATOM 3196 O O . PHE B 1 83 ? -1.749 -18.506 -18.477 1 95.91 83 PHE B O 1
ATOM 3203 N N . GLY B 1 84 ? -1.528 -18.295 -16.228 1 96.26 84 GLY B N 1
ATOM 3204 C CA . GLY B 1 84 ? -2.437 -17.184 -15.991 1 96.26 84 GLY B CA 1
ATOM 3205 C C . GLY B 1 84 ? -1.766 -15.995 -15.329 1 96.26 84 GLY B C 1
ATOM 3206 O O . GLY B 1 84 ? -1.032 -16.155 -14.352 1 96.26 84 GLY B O 1
ATOM 3207 N N . VAL B 1 85 ? -2.031 -14.818 -15.883 1 95.83 85 VAL B N 1
ATOM 3208 C CA . VAL B 1 85 ? -1.316 -13.66 -15.358 1 95.83 85 VAL B CA 1
ATOM 3209 C C . VAL B 1 85 ? -2.315 -12.592 -14.917 1 95.83 85 VAL B C 1
ATOM 3211 O O . VAL B 1 85 ? -3.211 -12.219 -15.679 1 95.83 85 VAL B O 1
ATOM 3214 N N . LEU B 1 86 ? -2.177 -12.189 -13.693 1 96.18 86 LEU B N 1
ATOM 3215 C CA . LEU B 1 86 ? -2.869 -11.008 -13.189 1 96.18 86 LEU B CA 1
ATOM 3216 C C . LEU B 1 86 ? -1.941 -9.798 -13.178 1 96.18 86 LEU B C 1
ATOM 3218 O O . LEU B 1 86 ? -1.008 -9.734 -12.375 1 96.18 86 LEU B O 1
ATOM 3222 N N . PHE B 1 87 ? -2.262 -8.843 -13.955 1 91.73 87 PHE B N 1
ATOM 3223 C CA . PHE B 1 87 ? -1.452 -7.634 -14.043 1 91.73 87 PHE B CA 1
ATOM 3224 C C . PHE B 1 87 ? -1.873 -6.621 -12.985 1 91.73 87 PHE B C 1
ATOM 3226 O O . PHE B 1 87 ? -2.963 -6.724 -12.419 1 91.73 87 PHE B O 1
ATOM 3233 N N . GLN B 1 88 ? -1.067 -5.639 -12.7 1 86.57 88 GLN B N 1
ATOM 3234 C CA . GLN B 1 88 ? -1.23 -4.655 -11.634 1 86.57 88 GLN B CA 1
ATOM 3235 C C . GLN B 1 88 ? -2.571 -3.937 -11.749 1 86.57 88 GLN B C 1
ATOM 3237 O O . GLN B 1 88 ? -3.273 -3.759 -10.751 1 86.57 88 GLN B O 1
ATOM 3242 N N . ASP B 1 89 ? -3.06 -3.509 -12.824 1 84.08 89 ASP B N 1
ATOM 3243 C CA . ASP B 1 89 ? -4.325 -2.795 -12.974 1 84.08 89 ASP B CA 1
ATOM 3244 C C . ASP B 1 89 ? -5.399 -3.7 -13.572 1 84.08 89 ASP B C 1
ATOM 3246 O O . ASP B 1 89 ? -6.446 -3.222 -14.014 1 84.08 89 ASP B O 1
ATOM 3250 N N . GLY B 1 90 ? -5.108 -4.951 -13.491 1 86.25 90 GLY B N 1
ATOM 3251 C CA . GLY B 1 90 ? -6.016 -5.903 -14.111 1 86.25 90 GLY B CA 1
ATOM 3252 C C . GLY B 1 90 ? -5.872 -5.969 -15.62 1 86.25 90 GLY B C 1
ATOM 3253 O O . GLY B 1 90 ? -6.096 -7.02 -16.224 1 86.25 90 GLY B O 1
ATOM 3254 N N . ALA B 1 91 ? -5.484 -4.819 -16.143 1 88.95 91 ALA B N 1
ATOM 3255 C CA . ALA B 1 91 ? -5.22 -4.703 -17.575 1 88.95 91 ALA B CA 1
ATOM 3256 C C . ALA B 1 91 ? -6.403 -5.213 -18.394 1 88.95 91 ALA B C 1
ATOM 3258 O O . ALA B 1 91 ? -6.226 -6 -19.327 1 88.95 91 ALA B O 1
ATOM 3259 N N . LEU B 1 92 ? -7.619 -4.853 -18.03 1 94.26 92 LEU B N 1
ATOM 3260 C CA . LEU B 1 92 ? -8.819 -5.226 -18.771 1 94.26 92 LEU B CA 1
ATOM 3261 C C . LEU B 1 92 ? -8.996 -4.341 -20 1 94.26 92 LEU B C 1
ATOM 3263 O O . LEU B 1 92 ? -8.606 -3.171 -19.989 1 94.26 92 LEU B O 1
ATOM 3267 N N . PHE B 1 93 ? -9.566 -4.976 -21.004 1 93.92 93 PHE B N 1
ATOM 3268 C CA . PHE B 1 93 ? -9.945 -4.181 -22.166 1 93.92 93 PHE B CA 1
ATOM 3269 C C . PHE B 1 93 ? -11.141 -3.291 -21.846 1 93.92 93 PHE B C 1
ATOM 3271 O O . PHE B 1 93 ? -12.235 -3.788 -21.57 1 93.92 93 PHE B O 1
ATOM 3278 N N . GLY B 1 94 ? -11 -2.036 -21.931 1 92.46 94 GLY B N 1
ATOM 3279 C CA . GLY B 1 94 ? -12.035 -1.084 -21.559 1 92.46 94 GLY B CA 1
ATOM 3280 C C . GLY B 1 94 ? -13.247 -1.134 -22.471 1 92.46 94 GLY B C 1
ATOM 3281 O O . GLY B 1 94 ? -14.342 -0.724 -22.08 1 92.46 94 GLY B O 1
ATOM 3282 N N . SER B 1 95 ? -13.091 -1.623 -23.704 1 93.89 95 SER B N 1
ATOM 3283 C CA . SER B 1 95 ? -14.151 -1.623 -24.706 1 93.89 95 SER B CA 1
ATOM 3284 C C . SER B 1 95 ? -14.981 -2.9 -24.633 1 93.89 95 SER B C 1
ATOM 3286 O O . SER B 1 95 ? -15.916 -3.085 -25.415 1 93.89 95 SER B O 1
ATOM 3288 N N . MET B 1 96 ? -14.617 -3.774 -23.731 1 96.26 96 MET B N 1
ATOM 3289 C CA . MET B 1 96 ? -15.317 -5.044 -23.563 1 96.26 96 MET B CA 1
ATOM 3290 C C . MET B 1 96 ? -15.891 -5.167 -22.156 1 96.26 96 MET B C 1
ATOM 3292 O O . MET B 1 96 ? -15.334 -4.619 -21.203 1 96.26 96 MET B O 1
ATOM 3296 N N . ASN B 1 97 ? -16.969 -5.825 -22.131 1 97.48 97 ASN B N 1
ATOM 3297 C CA . ASN B 1 97 ? -17.516 -6.099 -20.807 1 97.48 97 ASN B CA 1
ATOM 3298 C C . ASN B 1 97 ? -16.748 -7.214 -20.103 1 97.48 97 ASN B C 1
ATOM 3300 O O . ASN B 1 97 ? -15.811 -7.781 -20.668 1 97.48 97 ASN B O 1
ATOM 3304 N N . LEU B 1 98 ? -17.132 -7.488 -18.905 1 97.66 98 LEU B N 1
ATOM 3305 C CA . LEU B 1 98 ? -16.398 -8.451 -18.091 1 97.66 98 LEU B CA 1
ATOM 3306 C C . LEU B 1 98 ? -16.467 -9.846 -18.704 1 97.66 98 LEU B C 1
ATOM 3308 O O . LEU B 1 98 ? -15.486 -10.591 -18.673 1 97.66 98 LEU B O 1
ATOM 3312 N N . PHE B 1 99 ? -17.619 -10.2 -19.297 1 98.11 99 PHE B N 1
ATOM 3313 C CA . PHE B 1 99 ? -17.754 -11.496 -19.952 1 98.11 99 PHE B CA 1
ATOM 3314 C C . PHE B 1 99 ? -16.771 -11.622 -21.11 1 98.11 99 PHE B C 1
ATOM 3316 O O . PHE B 1 99 ? -16.018 -12.595 -21.189 1 98.11 99 PHE B O 1
ATOM 3323 N N . ASP B 1 100 ? -16.757 -10.689 -21.932 1 98.05 100 ASP B N 1
ATOM 3324 C CA . ASP B 1 100 ? -15.926 -10.735 -23.131 1 98.05 100 ASP B CA 1
ATOM 3325 C C . ASP B 1 100 ? -14.443 -10.67 -22.773 1 98.05 100 ASP B C 1
ATOM 3327 O O . ASP B 1 100 ? -13.613 -11.305 -23.426 1 98.05 100 ASP B O 1
ATOM 3331 N N . ASN B 1 101 ? -14.12 -9.85 -21.805 1 97.88 101 ASN B N 1
ATOM 3332 C CA . ASN B 1 101 ? -12.746 -9.813 -21.316 1 97.88 101 ASN B CA 1
ATOM 3333 C C . ASN B 1 101 ? -12.262 -11.198 -20.897 1 97.88 101 ASN B C 1
ATOM 3335 O O . ASN B 1 101 ? -11.164 -11.615 -21.268 1 97.88 101 ASN B O 1
ATOM 3339 N N . THR B 1 102 ? -13.113 -11.885 -20.137 1 97.58 102 THR B N 1
ATOM 3340 C CA . THR B 1 102 ? -12.766 -13.186 -19.575 1 97.58 102 THR B CA 1
ATOM 3341 C C . THR B 1 102 ? -12.768 -14.261 -20.657 1 97.58 102 THR B C 1
ATOM 3343 O O . THR B 1 102 ? -11.98 -15.208 -20.6 1 97.58 102 THR B O 1
ATOM 3346 N N . ALA B 1 103 ? -13.586 -14.086 -21.686 1 97.98 103 ALA B N 1
ATOM 3347 C CA . ALA B 1 103 ? -13.731 -15.068 -22.759 1 97.98 103 ALA B CA 1
ATOM 3348 C C . ALA B 1 103 ? -12.599 -14.941 -23.774 1 97.98 103 ALA B C 1
ATOM 3350 O O . ALA B 1 103 ? -12.355 -15.859 -24.56 1 97.98 103 ALA B O 1
ATOM 3351 N N . PHE B 1 104 ? -11.963 -13.88 -23.759 1 96.29 104 PHE B N 1
ATOM 3352 C CA . PHE B 1 104 ? -11.024 -13.502 -24.808 1 96.29 104 PHE B CA 1
ATOM 3353 C C . PHE B 1 104 ? -9.971 -14.585 -25.009 1 96.29 104 PHE B C 1
ATOM 3355 O O . PHE B 1 104 ? -9.732 -15.024 -26.136 1 96.29 104 PHE B O 1
ATOM 3362 N N . PRO B 1 105 ? -9.297 -15.058 -23.9 1 95.28 105 PRO B N 1
ATOM 3363 C CA . PRO B 1 105 ? -8.271 -16.084 -24.096 1 95.28 105 PRO B CA 1
ATOM 3364 C C . PRO B 1 105 ? -8.835 -17.38 -24.674 1 95.28 105 PRO B C 1
ATOM 3366 O O . PRO B 1 105 ? -8.159 -18.06 -25.451 1 95.28 105 PRO B O 1
ATOM 3369 N N . LEU B 1 106 ? -10.049 -17.756 -24.298 1 96.68 106 LEU B N 1
ATOM 3370 C CA . LEU B 1 106 ? -10.668 -18.967 -24.825 1 96.68 106 LEU B CA 1
ATOM 3371 C C . LEU B 1 106 ? -10.92 -18.841 -26.324 1 96.68 106 LEU B C 1
ATOM 3373 O O . LEU B 1 106 ? -10.633 -19.768 -27.086 1 96.68 106 LEU B O 1
ATOM 3377 N N . ARG B 1 107 ? -11.404 -17.662 -26.706 1 95.93 107 ARG B N 1
ATOM 3378 C CA . ARG B 1 107 ? -11.714 -17.417 -28.111 1 95.93 107 ARG B CA 1
ATOM 3379 C C . ARG B 1 107 ? -10.444 -17.378 -28.954 1 95.93 107 ARG B C 1
ATOM 3381 O O . ARG B 1 107 ? -10.447 -17.802 -30.111 1 95.93 107 ARG B O 1
ATOM 3388 N N . GLU B 1 108 ? -9.366 -16.987 -28.336 1 91.89 108 GLU B N 1
ATOM 3389 C CA . GLU B 1 108 ? -8.114 -16.808 -29.064 1 91.89 108 GLU B CA 1
ATOM 3390 C C . GLU B 1 108 ? -7.311 -18.105 -29.109 1 91.89 108 GLU B C 1
ATOM 3392 O O . GLU B 1 108 ? -6.601 -18.368 -30.082 1 91.89 108 GLU B O 1
ATOM 3397 N N . HIS B 1 109 ? -7.449 -18.94 -28.104 1 91.34 109 HIS B N 1
ATOM 3398 C CA . HIS B 1 109 ? -6.476 -20.019 -27.975 1 91.34 109 HIS B CA 1
ATOM 3399 C C . HIS B 1 109 ? -7.154 -21.383 -28.041 1 91.34 109 HIS B C 1
ATOM 3401 O O . HIS B 1 109 ? -6.484 -22.417 -27.988 1 91.34 109 HIS B O 1
ATOM 3407 N N . THR B 1 110 ? -8.463 -21.393 -28.103 1 92.72 110 THR B N 1
ATOM 3408 C CA . THR B 1 110 ? -9.167 -22.669 -28.176 1 92.72 110 THR B CA 1
ATOM 3409 C C . THR B 1 110 ? -10.19 -22.657 -29.309 1 92.72 110 THR B C 1
ATOM 3411 O O . THR B 1 110 ? -10.473 -21.605 -29.886 1 92.72 110 THR B O 1
ATOM 3414 N N . LYS B 1 111 ? -10.7 -23.832 -29.64 1 94.46 111 LYS B N 1
ATOM 3415 C CA . LYS B 1 111 ? -11.741 -23.976 -30.653 1 94.46 111 LYS B CA 1
ATOM 3416 C C . LYS B 1 111 ? -13.081 -24.338 -30.018 1 94.46 111 LYS B C 1
ATOM 3418 O O . LYS B 1 111 ? -13.905 -25.014 -30.637 1 94.46 111 LYS B O 1
ATOM 3423 N N . LYS B 1 112 ? -13.212 -23.939 -28.868 1 95.81 112 LYS B N 1
ATOM 3424 C CA . LYS B 1 112 ? -14.447 -24.245 -28.15 1 95.81 112 LYS B CA 1
ATOM 3425 C C . LYS B 1 112 ? -15.624 -23.463 -28.724 1 95.81 112 LYS B C 1
ATOM 3427 O O . LYS B 1 112 ? -15.453 -22.347 -29.22 1 95.81 112 LYS B O 1
ATOM 3432 N N . LYS B 1 113 ? -16.831 -24.02 -28.67 1 96.86 113 LYS B N 1
ATOM 3433 C CA . LYS B 1 113 ? -18.056 -23.348 -29.095 1 96.86 113 LYS B CA 1
ATOM 3434 C C . LYS B 1 113 ? -18.481 -22.289 -28.082 1 96.86 113 LYS B C 1
ATOM 3436 O O . LYS B 1 113 ? -18.14 -22.379 -26.901 1 96.86 113 LYS B O 1
ATOM 3441 N N . GLU B 1 114 ? -19.215 -21.38 -28.491 1 96.86 114 GLU B N 1
ATOM 3442 C CA . GLU B 1 114 ? -19.613 -20.248 -27.659 1 96.86 114 GLU B CA 1
ATOM 3443 C C . GLU B 1 114 ? -20.383 -20.714 -26.426 1 96.86 114 GLU B C 1
ATOM 3445 O O . GLU B 1 114 ? -20.281 -20.108 -25.358 1 96.86 114 GLU B O 1
ATOM 3450 N N . GLY B 1 115 ? -21.161 -21.731 -26.565 1 97.14 115 GLY B N 1
ATOM 3451 C CA . GLY B 1 115 ? -21.867 -22.273 -25.415 1 97.14 115 GLY B CA 1
ATOM 3452 C C . GLY B 1 115 ? -20.937 -22.776 -24.327 1 97.14 115 GLY B C 1
ATOM 3453 O O . GLY B 1 115 ? -21.158 -22.513 -23.143 1 97.14 115 GLY B O 1
ATOM 3454 N N . GLU B 1 116 ? -19.958 -23.498 -24.767 1 97.47 116 GLU B N 1
ATOM 3455 C CA . GLU B 1 116 ? -18.951 -23.995 -23.834 1 97.47 116 GLU B CA 1
ATOM 3456 C C . GLU B 1 116 ? -18.169 -22.846 -23.204 1 97.47 116 GLU B C 1
ATOM 3458 O O . GLU B 1 116 ? -17.881 -22.868 -22.005 1 97.47 116 GLU B O 1
ATOM 3463 N N . ILE B 1 117 ? -17.829 -21.914 -24.021 1 97.73 117 ILE B N 1
ATOM 3464 C CA . ILE B 1 117 ? -17.105 -20.738 -23.552 1 97.73 117 ILE B CA 1
ATOM 3465 C C . ILE B 1 117 ? -17.922 -20.025 -22.476 1 97.73 117 ILE B C 1
ATOM 3467 O O . ILE B 1 117 ? -17.386 -19.641 -21.434 1 97.73 117 ILE B O 1
ATOM 3471 N N . ARG B 1 118 ? -19.187 -19.886 -22.704 1 97.7 118 ARG B N 1
ATOM 3472 C CA . ARG B 1 118 ? -20.066 -19.226 -21.744 1 97.7 118 ARG B CA 1
ATOM 3473 C C . ARG B 1 118 ? -20.051 -19.95 -20.402 1 97.7 118 ARG B C 1
ATOM 3475 O O . ARG B 1 118 ? -19.956 -19.316 -19.349 1 97.7 118 ARG B O 1
ATOM 3482 N N . ASP B 1 119 ? -20.108 -21.182 -20.453 1 97.89 119 ASP B N 1
ATOM 3483 C CA . ASP B 1 119 ? -20.136 -21.973 -19.227 1 97.89 119 ASP B CA 1
ATOM 3484 C C . ASP B 1 119 ? -18.85 -21.787 -18.424 1 97.89 119 ASP B C 1
ATOM 3486 O O . ASP B 1 119 ? -18.895 -21.572 -17.211 1 97.89 119 ASP B O 1
ATOM 3490 N N . ILE B 1 120 ? -17.731 -21.886 -19.075 1 97.5 120 ILE B N 1
ATOM 3491 C CA . ILE B 1 120 ? -16.433 -21.758 -18.422 1 97.5 120 ILE B CA 1
ATOM 3492 C C . ILE B 1 120 ? -16.29 -20.359 -17.826 1 97.5 120 ILE B C 1
ATOM 3494 O O . ILE B 1 120 ? -15.899 -20.208 -16.667 1 97.5 120 ILE B O 1
ATOM 3498 N N . VAL B 1 121 ? -16.651 -19.345 -18.631 1 97.98 121 VAL B N 1
ATOM 3499 C CA . VAL B 1 121 ? -16.506 -17.953 -18.22 1 97.98 121 VAL B CA 1
ATOM 3500 C C . VAL B 1 121 ? -17.383 -17.68 -17 1 97.98 121 VAL B C 1
ATOM 3502 O O . VAL B 1 121 ? -16.928 -17.082 -16.022 1 97.98 121 VAL B O 1
ATOM 3505 N N . MET B 1 122 ? -18.601 -18.13 -17.042 1 97.71 122 MET B N 1
ATOM 3506 C CA . MET B 1 122 ? -19.523 -17.892 -15.936 1 97.71 122 MET B CA 1
ATOM 3507 C C . MET B 1 122 ? -19.04 -18.586 -14.666 1 97.71 122 MET B C 1
ATOM 3509 O O . MET B 1 122 ? -19.16 -18.037 -13.57 1 97.71 122 MET B O 1
ATOM 3513 N N . GLU B 1 123 ? -18.532 -19.71 -14.831 1 96.93 123 GLU B N 1
ATOM 3514 C CA . GLU B 1 123 ? -17.976 -20.437 -13.694 1 96.93 123 GLU B CA 1
ATOM 3515 C C . GLU B 1 123 ? -16.836 -19.657 -13.044 1 96.93 123 GLU B C 1
ATOM 3517 O O . GLU B 1 123 ? -16.785 -19.529 -11.819 1 96.93 123 GLU B O 1
ATOM 3522 N N . LYS B 1 124 ? -15.915 -19.148 -13.851 1 97.07 124 LYS B N 1
ATOM 3523 C CA . LYS B 1 124 ? -14.758 -18.434 -13.321 1 97.07 124 LYS B CA 1
ATOM 3524 C C . LYS B 1 124 ? -15.169 -17.099 -12.707 1 97.07 124 LYS B C 1
ATOM 3526 O O . LYS B 1 124 ? -14.621 -16.685 -11.683 1 97.07 124 LYS B O 1
ATOM 3531 N N . LEU B 1 125 ? -16.14 -16.429 -13.321 1 96.69 125 LEU B N 1
ATOM 3532 C CA . LEU B 1 125 ? -16.638 -15.181 -12.754 1 96.69 125 LEU B CA 1
ATOM 3533 C C . LEU B 1 125 ? -17.282 -15.421 -11.392 1 96.69 125 LEU B C 1
ATOM 3535 O O . LEU B 1 125 ? -17.095 -14.63 -10.465 1 96.69 125 LEU B O 1
ATOM 3539 N N . GLU B 1 126 ? -17.955 -16.497 -11.268 1 94.64 126 GLU B N 1
ATOM 3540 C CA . GLU B 1 126 ? -18.551 -16.863 -9.987 1 94.64 126 GLU B CA 1
ATOM 3541 C C . GLU B 1 126 ? -17.478 -17.19 -8.952 1 94.64 126 GLU B C 1
ATOM 3543 O O . GLU B 1 126 ? -17.598 -16.811 -7.785 1 94.64 126 GLU B O 1
ATOM 3548 N N . MET B 1 127 ? -16.467 -17.809 -9.37 1 91.96 127 MET B N 1
ATOM 3549 C CA . MET B 1 127 ? -15.367 -18.212 -8.499 1 91.96 127 MET B CA 1
ATOM 3550 C C . MET B 1 127 ? -14.705 -16.996 -7.86 1 91.96 127 MET B C 1
ATOM 3552 O O . MET B 1 127 ? -14.253 -17.06 -6.715 1 91.96 127 MET B O 1
ATOM 3556 N N . VAL B 1 128 ? -14.681 -15.895 -8.625 1 93.49 128 VAL B N 1
ATOM 3557 C CA . VAL B 1 128 ? -14.005 -14.715 -8.096 1 93.49 128 VAL B CA 1
ATOM 3558 C C . VAL B 1 128 ? -15.031 -13.759 -7.492 1 93.49 128 VAL B C 1
ATOM 3560 O O . VAL B 1 128 ? -14.713 -12.606 -7.19 1 93.49 128 VAL B O 1
ATOM 3563 N N . GLY B 1 129 ? -16.314 -14.119 -7.423 1 89.98 129 GLY B N 1
ATOM 3564 C CA . GLY B 1 129 ? -17.354 -13.348 -6.761 1 89.98 129 GLY B CA 1
ATOM 3565 C C . GLY B 1 129 ? -17.959 -12.278 -7.65 1 89.98 129 GLY B C 1
ATOM 3566 O O . GLY B 1 129 ? -18.429 -11.248 -7.159 1 89.98 129 GLY B O 1
ATOM 3567 N N . LEU B 1 130 ? -17.913 -12.477 -8.947 1 93.02 130 LEU B N 1
ATOM 3568 C CA . LEU B 1 130 ? -18.427 -11.47 -9.869 1 93.02 130 LEU B CA 1
ATOM 3569 C C . LEU B 1 130 ? -19.63 -12.002 -10.64 1 93.02 130 LEU B C 1
ATOM 3571 O O . LEU B 1 130 ? -19.949 -11.505 -11.722 1 93.02 130 LEU B O 1
ATOM 3575 N N . GLY B 1 131 ? -20.242 -13.044 -10.07 1 92.13 131 GLY B N 1
ATOM 3576 C CA . GLY B 1 131 ? -21.471 -13.52 -10.685 1 92.13 131 GLY B CA 1
ATOM 3577 C C . GLY B 1 131 ? -22.539 -12.448 -10.793 1 92.13 131 GLY B C 1
ATOM 3578 O O . GLY B 1 131 ? -22.82 -11.744 -9.821 1 92.13 131 GLY B O 1
ATOM 3579 N N . GLY B 1 132 ? -23.078 -12.251 -11.945 1 91.91 132 GLY B N 1
ATOM 3580 C CA . GLY B 1 132 ? -24.114 -11.248 -12.134 1 91.91 132 GLY B CA 1
ATOM 3581 C C . GLY B 1 132 ? -23.58 -9.931 -12.664 1 91.91 132 GLY B C 1
ATOM 3582 O O . GLY B 1 132 ? -24.353 -9.043 -13.03 1 91.91 132 GLY B O 1
ATOM 3583 N N . ASP B 1 133 ? -22.34 -9.83 -12.736 1 93.5 133 ASP B N 1
ATOM 3584 C CA . ASP B 1 133 ? -21.733 -8.576 -13.171 1 93.5 133 ASP B CA 1
ATOM 3585 C C . ASP B 1 133 ? -21.106 -8.72 -14.555 1 93.5 133 ASP B C 1
ATOM 3587 O O . ASP B 1 133 ? -20.304 -7.88 -14.97 1 93.5 133 ASP B O 1
ATOM 3591 N N . GLU B 1 134 ? -21.411 -9.755 -15.21 1 95.16 134 GLU B N 1
ATOM 3592 C CA . GLU B 1 134 ? -20.712 -10.113 -16.44 1 95.16 134 GLU B CA 1
ATOM 3593 C C . GLU B 1 134 ? -20.909 -9.048 -17.516 1 95.16 134 GLU B C 1
ATOM 3595 O O . GLU B 1 134 ? -20.071 -8.897 -18.407 1 95.16 134 GLU B O 1
ATOM 3600 N N . LYS B 1 135 ? -21.95 -8.248 -17.407 1 96.29 135 LYS B N 1
ATOM 3601 C CA . LYS B 1 135 ? -22.268 -7.284 -18.456 1 96.29 135 LYS B CA 1
ATOM 3602 C C . LYS B 1 135 ? -21.634 -5.927 -18.166 1 96.29 135 LYS B C 1
ATOM 3604 O O . LYS B 1 135 ? -21.627 -5.043 -19.025 1 96.29 135 LYS B O 1
ATOM 3609 N N . LYS B 1 136 ? -21.055 -5.76 -17.058 1 96.04 136 LYS B N 1
ATOM 3610 C CA . LYS B 1 136 ? -20.448 -4.484 -16.688 1 96.04 136 LYS B CA 1
ATOM 3611 C C . LYS B 1 136 ? -19.135 -4.264 -17.433 1 96.04 136 LYS B C 1
ATOM 3613 O O . LYS B 1 136 ? -18.452 -5.224 -17.797 1 96.04 136 LYS B O 1
ATOM 3618 N N . PHE B 1 137 ? -18.82 -3.025 -17.612 1 95.76 137 PHE B N 1
ATOM 3619 C CA . PHE B 1 137 ? -17.556 -2.633 -18.224 1 95.76 137 PHE B CA 1
ATOM 3620 C C . PHE B 1 137 ? -16.537 -2.245 -17.16 1 95.76 137 PHE B C 1
ATOM 3622 O O . PHE B 1 137 ? -16.908 -1.874 -16.044 1 95.76 137 PHE B O 1
ATOM 3629 N N . PRO B 1 138 ? -15.251 -2.292 -17.475 1 93.23 138 PRO B N 1
ATOM 3630 C CA . PRO B 1 138 ? -14.201 -1.965 -16.507 1 93.23 138 PRO B CA 1
ATOM 3631 C C . PRO B 1 138 ? -14.352 -0.562 -15.924 1 93.23 138 PRO B C 1
ATOM 3633 O O . PRO B 1 138 ? -14 -0.33 -14.765 1 93.23 138 PRO B O 1
ATOM 3636 N N . GLY B 1 139 ? -14.867 0.309 -16.687 1 89.9 139 GLY B N 1
ATOM 3637 C CA . GLY B 1 139 ? -15.058 1.669 -16.209 1 89.9 139 GLY B CA 1
ATOM 3638 C C . GLY B 1 139 ? -16.181 1.794 -15.197 1 89.9 139 GLY B C 1
ATOM 3639 O O . GLY B 1 139 ? -16.288 2.807 -14.502 1 89.9 139 GLY B O 1
ATOM 3640 N N . GLU B 1 140 ? -16.977 0.755 -14.984 1 90.78 140 GLU B N 1
ATOM 3641 C CA . GLU B 1 140 ? -18.167 0.799 -14.141 1 90.78 140 GLU B CA 1
ATOM 3642 C C . GLU B 1 140 ? -17.944 0.048 -12.831 1 90.78 140 GLU B C 1
ATOM 3644 O O . GLU B 1 140 ? -18.868 -0.097 -12.028 1 90.78 140 GLU B O 1
ATOM 3649 N N . ILE B 1 141 ? -16.79 -0.42 -12.687 1 87.99 141 ILE B N 1
ATOM 3650 C CA . ILE B 1 141 ? -16.582 -1.269 -11.519 1 87.99 141 ILE B CA 1
ATOM 3651 C C . ILE B 1 141 ? -15.44 -0.71 -10.672 1 87.99 141 ILE B C 1
ATOM 3653 O O . ILE B 1 141 ? -14.647 0.105 -11.149 1 87.99 141 ILE B O 1
ATOM 3657 N N . SER B 1 142 ? -15.358 -1.156 -9.43 1 83.77 142 SER B N 1
ATOM 3658 C CA . SER B 1 142 ? -14.331 -0.708 -8.495 1 83.77 142 SER B CA 1
ATOM 3659 C C . SER B 1 142 ? -12.985 -1.357 -8.801 1 83.77 142 SER B C 1
ATOM 3661 O O . SER B 1 142 ? -12.911 -2.306 -9.584 1 83.77 142 SER B O 1
ATOM 3663 N N . GLY B 1 143 ? -11.95 -0.807 -8.237 1 83.62 143 GLY B N 1
ATOM 3664 C CA . GLY B 1 143 ? -10.619 -1.371 -8.395 1 83.62 143 GLY B CA 1
ATOM 3665 C C . GLY B 1 143 ? -10.53 -2.823 -7.963 1 83.62 143 GLY B C 1
ATOM 3666 O O . GLY B 1 143 ? -9.898 -3.639 -8.636 1 83.62 143 GLY B O 1
ATOM 3667 N N . GLY B 1 144 ? -11.16 -3.143 -6.848 1 86.99 144 GLY B N 1
ATOM 3668 C CA . GLY B 1 144 ? -11.178 -4.517 -6.372 1 86.99 144 GLY B CA 1
ATOM 3669 C C . GLY B 1 144 ? -11.873 -5.47 -7.325 1 86.99 144 GLY B C 1
ATOM 3670 O O . GLY B 1 144 ? -11.409 -6.592 -7.538 1 86.99 144 GLY B O 1
ATOM 3671 N N . MET B 1 145 ? -12.943 -5.006 -7.881 1 90.3 145 MET B N 1
ATOM 3672 C CA . MET B 1 145 ? -13.664 -5.82 -8.855 1 90.3 145 MET B CA 1
ATOM 3673 C C . MET B 1 145 ? -12.828 -6.03 -10.113 1 90.3 145 MET B C 1
ATOM 3675 O O . MET B 1 145 ? -12.846 -7.113 -10.702 1 90.3 145 MET B O 1
ATOM 3679 N N . ARG B 1 146 ? -12.158 -5.023 -10.466 1 92.67 146 ARG B N 1
ATOM 3680 C CA . ARG B 1 146 ? -11.308 -5.111 -11.649 1 92.67 146 ARG B CA 1
ATOM 3681 C C . ARG B 1 146 ? -10.228 -6.173 -11.469 1 92.67 146 ARG B C 1
ATOM 3683 O O . ARG B 1 146 ? -9.923 -6.919 -12.401 1 92.67 146 ARG B O 1
ATOM 3690 N N . LYS B 1 147 ? -9.64 -6.216 -10.286 1 93.72 147 LYS B N 1
ATOM 3691 C CA . LYS B 1 147 ? -8.623 -7.222 -9.993 1 93.72 147 LYS B CA 1
ATOM 3692 C C . LYS B 1 147 ? -9.213 -8.629 -10.036 1 93.72 147 LYS B C 1
ATOM 3694 O O . LYS B 1 147 ? -8.58 -9.557 -10.543 1 93.72 147 LYS B O 1
ATOM 3699 N N . ARG B 1 148 ? -10.358 -8.75 -9.55 1 94.43 148 ARG B N 1
ATOM 3700 C CA . ARG B 1 148 ? -11.02 -10.05 -9.554 1 94.43 148 ARG B CA 1
ATOM 3701 C C . ARG B 1 148 ? -11.359 -10.488 -10.975 1 94.43 148 ARG B C 1
ATOM 3703 O O . ARG B 1 148 ? -11.2 -11.66 -11.324 1 94.43 148 ARG B O 1
ATOM 3710 N N . ALA B 1 149 ? -11.826 -9.529 -11.733 1 95.75 149 ALA B N 1
ATOM 3711 C CA . ALA B 1 149 ? -12.102 -9.832 -13.135 1 95.75 149 ALA B CA 1
ATOM 3712 C C . ALA B 1 149 ? -10.831 -10.258 -13.864 1 95.75 149 ALA B C 1
ATOM 3714 O O . ALA B 1 149 ? -10.856 -11.183 -14.679 1 95.75 149 ALA B O 1
ATOM 3715 N N . GLY B 1 150 ? -9.766 -9.53 -13.574 1 96.48 150 GLY B N 1
ATOM 3716 C CA . GLY B 1 150 ? -8.481 -9.927 -14.128 1 96.48 150 GLY B CA 1
ATOM 3717 C C .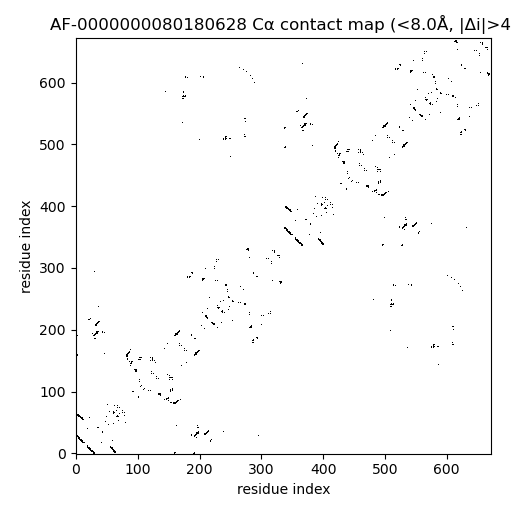 GLY B 1 150 ? -8.075 -11.337 -13.742 1 96.48 150 GLY B C 1
ATOM 3718 O O . GLY B 1 150 ? -7.51 -12.071 -14.556 1 96.48 150 GLY B O 1
ATOM 3719 N N . LEU B 1 151 ? -8.347 -11.683 -12.507 1 96.57 151 LEU B N 1
ATOM 3720 C CA . LEU B 1 151 ? -8.047 -13.029 -12.031 1 96.57 151 LEU B CA 1
ATOM 3721 C C . LEU B 1 151 ? -8.898 -14.065 -12.758 1 96.57 151 LEU B C 1
ATOM 3723 O O . LEU B 1 151 ? -8.401 -15.127 -13.139 1 96.57 151 LEU B O 1
ATOM 3727 N N . ALA B 1 152 ? -10.161 -13.77 -12.972 1 97.3 152 ALA B N 1
ATOM 3728 C CA . ALA B 1 152 ? -11.027 -14.673 -13.725 1 97.3 152 ALA B CA 1
ATOM 3729 C C . ALA B 1 152 ? -10.463 -14.938 -15.118 1 97.3 152 ALA B C 1
ATOM 3731 O O . ALA B 1 152 ? -10.423 -16.085 -15.57 1 97.3 152 ALA B O 1
ATOM 3732 N N . ARG B 1 153 ? -10.075 -13.92 -15.748 1 97.39 153 ARG B N 1
ATOM 3733 C CA . ARG B 1 153 ? -9.491 -14.051 -17.079 1 97.39 153 ARG B CA 1
ATOM 3734 C C . ARG B 1 153 ? -8.231 -14.91 -17.041 1 97.39 153 ARG B C 1
ATOM 3736 O O . ARG B 1 153 ? -7.994 -15.713 -17.946 1 97.39 153 ARG B O 1
ATOM 3743 N N . ALA B 1 154 ? -7.451 -14.727 -15.995 1 96.52 154 ALA B N 1
ATOM 3744 C CA . ALA B 1 154 ? -6.219 -15.496 -15.835 1 96.52 154 ALA B CA 1
ATOM 3745 C C . ALA B 1 154 ? -6.52 -16.977 -15.624 1 96.52 154 ALA B C 1
ATOM 3747 O O . ALA B 1 154 ? -5.682 -17.834 -15.914 1 96.52 154 ALA B O 1
ATOM 3748 N N . LEU B 1 155 ? -7.707 -17.337 -15.217 1 97.19 155 LEU B N 1
ATOM 3749 C CA . LEU B 1 155 ? -8.026 -18.688 -14.769 1 97.19 155 LEU B CA 1
ATOM 3750 C C . LEU B 1 155 ? -8.742 -19.47 -15.865 1 97.19 155 LEU B C 1
ATOM 3752 O O . LEU B 1 155 ? -8.862 -20.694 -15.783 1 97.19 155 LEU B O 1
ATOM 3756 N N . VAL B 1 156 ? -9.176 -18.887 -16.913 1 96.07 156 VAL B N 1
ATOM 3757 C CA . VAL B 1 156 ? -10.152 -19.47 -17.828 1 96.07 156 VAL B CA 1
ATOM 3758 C C . VAL B 1 156 ? -9.506 -20.607 -18.617 1 96.07 156 VAL B C 1
ATOM 3760 O O . VAL B 1 156 ? -10.193 -21.526 -19.069 1 96.07 156 VAL B O 1
ATOM 3763 N N . LEU B 1 157 ? -8.216 -20.571 -18.799 1 94.44 157 LEU B N 1
ATOM 3764 C CA . LEU B 1 157 ? -7.548 -21.618 -19.565 1 94.44 157 LEU B CA 1
ATOM 3765 C C . LEU B 1 157 ? -7.036 -22.721 -18.644 1 94.44 157 LEU B C 1
ATOM 3767 O O . LEU B 1 157 ? -6.222 -23.551 -19.056 1 94.44 157 LEU B O 1
ATOM 3771 N N . ASP B 1 158 ? -7.426 -22.631 -17.359 1 94.18 158 ASP B N 1
ATOM 3772 C CA . ASP B 1 158 ? -7.008 -23.619 -16.37 1 94.18 158 ASP B CA 1
ATOM 3773 C C . ASP B 1 158 ? -5.486 -23.674 -16.258 1 94.18 158 ASP B C 1
ATOM 3775 O O . ASP B 1 158 ? -4.881 -24.728 -16.465 1 94.18 158 ASP B O 1
ATOM 3779 N N . PRO B 1 159 ? -4.939 -22.614 -15.847 1 96.51 159 PRO B N 1
ATOM 3780 C CA . PRO B 1 159 ? -3.479 -22.508 -15.799 1 96.51 159 PRO B CA 1
ATOM 3781 C C . PRO B 1 159 ? -2.856 -23.408 -14.734 1 96.51 159 PRO B C 1
ATOM 3783 O O . PRO B 1 159 ? -3.511 -23.741 -13.743 1 96.51 159 PRO B O 1
ATOM 3786 N N . GLN B 1 160 ? -1.603 -23.802 -14.974 1 97.48 160 GLN B N 1
ATOM 3787 C CA . GLN B 1 160 ? -0.826 -24.553 -13.993 1 97.48 160 GLN B CA 1
ATOM 3788 C C . GLN B 1 160 ? 0.064 -23.626 -13.17 1 97.48 160 GLN B C 1
ATOM 3790 O O . GLN B 1 160 ? 0.571 -24.017 -12.117 1 97.48 160 GLN B O 1
ATOM 3795 N N . ILE B 1 161 ? 0.26 -22.433 -13.707 1 97.95 161 ILE B N 1
ATOM 3796 C CA . ILE B 1 161 ? 1.036 -21.393 -13.04 1 97.95 161 ILE B CA 1
ATOM 3797 C C . ILE B 1 161 ? 0.273 -20.071 -13.087 1 97.95 161 ILE B C 1
ATOM 3799 O O . ILE B 1 161 ? -0.24 -19.679 -14.137 1 97.95 161 ILE B O 1
ATOM 3803 N N . ILE B 1 162 ? 0.142 -19.434 -11.977 1 97.89 162 ILE B N 1
ATOM 3804 C CA . ILE B 1 162 ? -0.496 -18.124 -11.911 1 97.89 162 ILE B CA 1
ATOM 3805 C C . ILE B 1 162 ? 0.51 -17.083 -11.424 1 97.89 162 ILE B C 1
ATOM 3807 O O . ILE B 1 162 ? 1.141 -17.262 -10.38 1 97.89 162 ILE B O 1
ATOM 3811 N N . LEU B 1 163 ? 0.697 -16.044 -12.196 1 97.86 163 LEU B N 1
ATOM 3812 C CA . LEU B 1 163 ? 1.57 -14.932 -11.835 1 97.86 163 LEU B CA 1
ATOM 3813 C C . LEU B 1 163 ? 0.754 -13.695 -11.476 1 97.86 163 LEU B C 1
ATOM 3815 O O . LEU B 1 163 ? -0.136 -13.293 -12.229 1 97.86 163 LEU B O 1
ATOM 3819 N N . CYS B 1 164 ? 1.021 -13.127 -10.337 1 97.49 164 CYS B N 1
ATOM 3820 C CA . CYS B 1 164 ? 0.328 -11.924 -9.887 1 97.49 164 CYS B CA 1
ATOM 3821 C C . CYS B 1 164 ? 1.302 -10.764 -9.719 1 97.49 164 CYS B C 1
ATOM 3823 O O . CYS B 1 164 ? 2.176 -10.803 -8.851 1 97.49 164 CYS B O 1
ATOM 3825 N N . ASP B 1 165 ? 1.125 -9.77 -10.465 1 95.69 165 ASP B N 1
ATOM 3826 C CA . ASP B 1 165 ? 1.964 -8.578 -10.395 1 95.69 165 ASP B CA 1
ATOM 3827 C C . ASP B 1 165 ? 1.315 -7.5 -9.53 1 95.69 165 ASP B C 1
ATOM 3829 O O . ASP B 1 165 ? 0.457 -6.751 -10.002 1 95.69 165 ASP B O 1
ATOM 3833 N N . GLU B 1 166 ? 1.743 -7.406 -8.315 1 93.92 166 GLU B N 1
ATOM 3834 C CA . GLU B 1 166 ? 1.246 -6.441 -7.339 1 93.92 166 GLU B CA 1
ATOM 3835 C C . GLU B 1 166 ? -0.28 -6.439 -7.292 1 93.92 166 GLU B C 1
ATOM 3837 O O . GLU B 1 166 ? -0.909 -5.391 -7.454 1 93.92 166 GLU B O 1
ATOM 3842 N N . PRO B 1 167 ? -0.835 -7.514 -6.969 1 94.23 167 PRO B N 1
ATOM 3843 C CA . PRO B 1 167 ? -2.293 -7.65 -7.015 1 94.23 167 PRO B CA 1
ATOM 3844 C C . PRO B 1 167 ? -3.002 -6.744 -6.012 1 94.23 167 PRO B C 1
ATOM 3846 O O . PRO B 1 167 ? -4.194 -6.463 -6.164 1 94.23 167 PRO B O 1
ATOM 3849 N N . ASP B 1 168 ? -2.335 -6.295 -5.029 1 90.76 168 ASP B N 1
ATOM 3850 C CA . ASP B 1 168 ? -2.954 -5.503 -3.97 1 90.76 168 ASP B CA 1
ATOM 3851 C C . ASP B 1 168 ? -2.831 -4.008 -4.259 1 90.76 168 ASP B C 1
ATOM 3853 O O . ASP B 1 168 ? -3.349 -3.181 -3.507 1 90.76 168 ASP B O 1
ATOM 3857 N N . SER B 1 169 ? -2.231 -3.641 -5.337 1 87.91 169 SER B N 1
ATOM 3858 C CA . SER B 1 169 ? -2.046 -2.23 -5.66 1 87.91 169 SER B CA 1
ATOM 3859 C C . SER B 1 169 ? -3.383 -1.503 -5.747 1 87.91 169 SER B C 1
ATOM 3861 O O . SER B 1 169 ? -4.316 -1.984 -6.395 1 87.91 169 SER B O 1
ATOM 3863 N N . GLY B 1 170 ? -3.435 -0.341 -5.039 1 83.22 170 GLY B N 1
ATOM 3864 C CA . GLY B 1 170 ? -4.635 0.478 -5.104 1 83.22 170 GLY B CA 1
ATOM 3865 C C . GLY B 1 170 ? -5.768 -0.055 -4.248 1 83.22 170 GLY B C 1
ATOM 3866 O O . GLY B 1 170 ? -6.878 0.481 -4.275 1 83.22 170 GLY B O 1
ATOM 3867 N N . LEU B 1 171 ? -5.513 -1.081 -3.502 1 89.29 171 LEU B N 1
ATOM 3868 C CA . LEU B 1 171 ? -6.55 -1.662 -2.657 1 89.29 171 LEU B CA 1
ATOM 3869 C C . LEU B 1 171 ? -6.349 -1.265 -1.198 1 89.29 171 LEU B C 1
ATOM 3871 O O . LEU B 1 171 ? -5.213 -1.105 -0.745 1 89.29 171 LEU B O 1
ATOM 3875 N N . ASP B 1 172 ? -7.47 -1.093 -0.521 1 89.9 172 ASP B N 1
ATOM 3876 C CA . ASP B 1 172 ? -7.405 -0.871 0.92 1 89.9 172 ASP B CA 1
ATOM 3877 C C . ASP B 1 172 ? -7.144 -2.178 1.666 1 89.9 172 ASP B C 1
ATOM 3879 O O . ASP B 1 172 ? -7.222 -3.26 1.079 1 89.9 172 ASP B O 1
ATOM 3883 N N . PRO B 1 173 ? -6.829 -2.141 2.932 1 88.65 173 PRO B N 1
ATOM 3884 C CA . PRO B 1 173 ? -6.404 -3.328 3.678 1 88.65 173 PRO B CA 1
ATOM 3885 C C . PRO B 1 173 ? -7.479 -4.411 3.726 1 88.65 173 PRO B C 1
ATOM 3887 O O . PRO B 1 173 ? -7.16 -5.603 3.714 1 88.65 173 PRO B O 1
ATOM 3890 N N . VAL B 1 174 ? -8.707 -4.053 3.807 1 88.9 174 VAL B N 1
ATOM 3891 C CA . VAL B 1 174 ? -9.788 -5.029 3.893 1 88.9 174 VAL B CA 1
ATOM 3892 C C . VAL B 1 174 ? -9.93 -5.762 2.561 1 88.9 174 VAL B C 1
ATOM 3894 O O . VAL B 1 174 ? -10.014 -6.992 2.529 1 88.9 174 VAL B O 1
ATOM 3897 N N . ARG B 1 175 ? -9.904 -5.053 1.496 1 89.26 175 ARG B N 1
ATOM 3898 C CA . ARG B 1 175 ? -9.995 -5.659 0.171 1 89.26 175 ARG B CA 1
ATOM 3899 C C . ARG B 1 175 ? -8.768 -6.514 -0.126 1 89.26 175 ARG B C 1
ATOM 3901 O O . ARG B 1 175 ? -8.87 -7.544 -0.795 1 89.26 175 ARG B O 1
ATOM 3908 N N . THR B 1 176 ? -7.668 -6.061 0.314 1 90.82 176 THR B N 1
ATOM 3909 C CA . THR B 1 176 ? -6.456 -6.862 0.188 1 90.82 176 THR B CA 1
ATOM 3910 C C . THR B 1 176 ? -6.624 -8.211 0.88 1 90.82 176 THR B C 1
ATOM 3912 O O . THR B 1 176 ? -6.215 -9.244 0.346 1 90.82 176 THR B O 1
ATOM 3915 N N . ALA B 1 177 ? -7.207 -8.175 2.037 1 89.84 177 ALA B N 1
ATOM 3916 C CA . ALA B 1 177 ? -7.442 -9.412 2.778 1 89.84 177 ALA B CA 1
ATOM 3917 C C . ALA B 1 177 ? -8.374 -10.344 2.009 1 89.84 177 ALA B C 1
ATOM 3919 O O . ALA B 1 177 ? -8.156 -11.557 1.971 1 89.84 177 ALA B O 1
ATOM 3920 N N . TYR B 1 178 ? -9.358 -9.77 1.378 1 89.44 178 TYR B N 1
ATOM 3921 C CA . TYR B 1 178 ? -10.281 -10.564 0.574 1 89.44 178 TYR B CA 1
ATOM 3922 C C . TYR B 1 178 ? -9.567 -11.19 -0.617 1 89.44 178 TYR B C 1
ATOM 3924 O O . TYR B 1 178 ? -9.786 -12.362 -0.934 1 89.44 178 TYR B O 1
ATOM 3932 N N . LEU B 1 179 ? -8.828 -10.408 -1.243 1 91.81 179 LEU B N 1
ATOM 3933 C CA . LEU B 1 179 ? -8.095 -10.912 -2.399 1 91.81 179 LEU B CA 1
ATOM 3934 C C . LEU B 1 179 ? -7.124 -12.014 -1.989 1 91.81 179 LEU B C 1
ATOM 3936 O O . LEU B 1 179 ? -6.976 -13.012 -2.697 1 91.81 179 LEU B O 1
ATOM 3940 N N . SER B 1 180 ? -6.425 -11.844 -0.882 1 93.99 180 SER B N 1
ATOM 3941 C CA . SER B 1 180 ? -5.515 -12.855 -0.353 1 93.99 180 SER B CA 1
ATOM 3942 C C . SER B 1 180 ? -6.24 -14.173 -0.103 1 93.99 180 SER B C 1
ATOM 3944 O O . SER B 1 180 ? -5.745 -15.24 -0.475 1 93.99 180 SER B O 1
ATOM 3946 N N . GLN B 1 181 ? -7.412 -14.054 0.472 1 92.71 181 GLN B N 1
ATOM 3947 C CA . GLN B 1 181 ? -8.231 -15.238 0.713 1 92.71 181 GLN B CA 1
ATOM 3948 C C . GLN B 1 181 ? -8.597 -15.929 -0.598 1 92.71 181 GLN B C 1
ATOM 3950 O O . GLN B 1 181 ? -8.524 -17.155 -0.7 1 92.71 181 GLN B O 1
ATOM 3955 N N . LEU B 1 182 ? -8.976 -15.102 -1.472 1 93.09 182 LEU B N 1
ATOM 3956 C CA . LEU B 1 182 ? -9.378 -15.632 -2.77 1 93.09 182 LEU B CA 1
ATOM 3957 C C . LEU B 1 182 ? -8.229 -16.39 -3.426 1 93.09 182 LEU B C 1
ATOM 3959 O O . LEU B 1 182 ? -8.428 -17.479 -3.969 1 93.09 182 LEU B O 1
ATOM 3963 N N . ILE B 1 183 ? -7.069 -15.888 -3.422 1 95.26 183 ILE B N 1
ATOM 3964 C CA . ILE B 1 183 ? -5.895 -16.517 -4.019 1 95.26 183 ILE B CA 1
ATOM 3965 C C . ILE B 1 183 ? -5.636 -17.865 -3.351 1 95.26 183 ILE B C 1
ATOM 3967 O O . ILE B 1 183 ? -5.355 -18.857 -4.027 1 95.26 183 ILE B O 1
ATOM 3971 N N . LEU B 1 184 ? -5.76 -17.948 -2.071 1 95.84 184 LEU B N 1
ATOM 3972 C CA . LEU B 1 184 ? -5.529 -19.195 -1.351 1 95.84 184 LEU B CA 1
ATOM 3973 C C . LEU B 1 184 ? -6.612 -20.218 -1.675 1 95.84 184 LEU B C 1
ATOM 3975 O O . LEU B 1 184 ? -6.327 -21.411 -1.804 1 95.84 184 LEU B O 1
ATOM 3979 N N . ASP B 1 185 ? -7.826 -19.71 -1.726 1 94.76 185 ASP B N 1
ATOM 3980 C CA . ASP B 1 185 ? -8.919 -20.602 -2.101 1 94.76 185 ASP B CA 1
ATOM 3981 C C . ASP B 1 185 ? -8.697 -21.188 -3.493 1 94.76 185 ASP B C 1
ATOM 3983 O O . ASP B 1 185 ? -8.953 -22.372 -3.722 1 94.76 185 ASP B O 1
ATOM 3987 N N . ILE B 1 186 ? -8.263 -20.352 -4.349 1 95.2 186 ILE B N 1
ATOM 3988 C CA . ILE B 1 186 ? -7.978 -20.804 -5.707 1 95.2 186 ILE B CA 1
ATOM 3989 C C . ILE B 1 186 ? -6.86 -21.844 -5.681 1 95.2 186 ILE B C 1
ATOM 3991 O O . ILE B 1 186 ? -6.954 -22.882 -6.34 1 95.2 186 ILE B O 1
ATOM 3995 N N . ASN B 1 187 ? -5.79 -21.601 -4.953 1 96.67 187 ASN B N 1
ATOM 3996 C CA . ASN B 1 187 ? -4.703 -22.566 -4.824 1 96.67 187 ASN B CA 1
ATOM 3997 C C . ASN B 1 187 ? -5.197 -23.894 -4.259 1 96.67 187 ASN B C 1
ATOM 3999 O O . ASN B 1 187 ? -4.762 -24.96 -4.698 1 96.67 187 ASN B O 1
ATOM 4003 N N . ALA B 1 188 ? -6.073 -23.825 -3.303 1 95.55 188 ALA B N 1
ATOM 4004 C CA . ALA B 1 188 ? -6.637 -25.036 -2.711 1 95.55 188 ALA B CA 1
ATOM 4005 C C . ALA B 1 188 ? -7.436 -25.829 -3.741 1 95.55 188 ALA B C 1
ATOM 4007 O O . ALA B 1 188 ? -7.378 -27.061 -3.767 1 95.55 188 ALA B O 1
ATOM 4008 N N . GLN B 1 189 ? -8.087 -25.129 -4.57 1 94.34 189 GLN B N 1
ATOM 4009 C CA . GLN B 1 189 ? -9.001 -25.754 -5.521 1 94.34 189 GLN B CA 1
ATOM 4010 C C . GLN B 1 189 ? -8.241 -26.359 -6.698 1 94.34 189 GLN B C 1
ATOM 4012 O O . GLN B 1 189 ? -8.562 -27.46 -7.15 1 94.34 189 GLN B O 1
ATOM 4017 N N . ILE B 1 190 ? -7.24 -25.688 -7.169 1 94.15 190 ILE B N 1
ATOM 4018 C CA . ILE B 1 190 ? -6.71 -26.153 -8.446 1 94.15 190 ILE B CA 1
ATOM 4019 C C . ILE B 1 190 ? -5.245 -26.552 -8.282 1 94.15 190 ILE B C 1
ATOM 4021 O O . ILE B 1 190 ? -4.628 -27.07 -9.216 1 94.15 190 ILE B O 1
ATOM 4025 N N . ASP B 1 191 ? -4.628 -26.293 -7.14 1 96.69 191 ASP B N 1
ATOM 4026 C CA . ASP B 1 191 ? -3.27 -26.7 -6.795 1 96.69 191 ASP B CA 1
ATOM 4027 C C . ASP B 1 191 ? -2.259 -26.145 -7.796 1 96.69 191 ASP B C 1
ATOM 4029 O O . ASP B 1 191 ? -1.287 -26.82 -8.144 1 96.69 191 ASP B O 1
ATOM 4033 N N . ALA B 1 192 ? -2.584 -24.961 -8.286 1 97 192 ALA B N 1
ATOM 4034 C CA . ALA B 1 192 ? -1.68 -24.289 -9.217 1 97 192 ALA B CA 1
ATOM 4035 C C . ALA B 1 192 ? -0.483 -23.69 -8.484 1 97 192 ALA B C 1
ATOM 4037 O O . ALA B 1 192 ? -0.573 -23.364 -7.298 1 97 192 ALA B O 1
ATOM 4038 N N . THR B 1 193 ? 0.68 -23.618 -9.224 1 98.27 193 THR B N 1
ATOM 4039 C CA . THR B 1 193 ? 1.824 -22.853 -8.741 1 98.27 193 THR B CA 1
ATOM 4040 C C . THR B 1 193 ? 1.554 -21.355 -8.841 1 98.27 193 THR B C 1
ATOM 4042 O O . THR B 1 193 ? 1.139 -20.863 -9.893 1 98.27 193 THR B O 1
ATOM 4045 N N . ILE B 1 194 ? 1.721 -20.631 -7.718 1 98.2 194 ILE B N 1
ATOM 4046 C CA . ILE B 1 194 ? 1.402 -19.208 -7.732 1 98.2 194 ILE B CA 1
ATOM 4047 C C . ILE B 1 194 ? 2.633 -18.399 -7.326 1 98.2 194 ILE B C 1
ATOM 4049 O O . ILE B 1 194 ? 3.321 -18.746 -6.363 1 98.2 194 ILE B O 1
ATOM 4053 N N . LEU B 1 195 ? 2.938 -17.384 -8.095 1 98.39 195 LEU B N 1
ATOM 4054 C CA . LEU B 1 195 ? 3.977 -16.419 -7.751 1 98.39 195 LEU B CA 1
ATOM 4055 C C . LEU B 1 195 ? 3.403 -15.008 -7.671 1 98.39 195 LEU B C 1
ATOM 4057 O O . LEU B 1 195 ? 2.813 -14.518 -8.637 1 98.39 195 LEU B O 1
ATOM 4061 N N . ILE B 1 196 ? 3.545 -14.406 -6.521 1 98.03 196 ILE B N 1
ATOM 4062 C CA . ILE B 1 196 ? 3.083 -13.041 -6.292 1 98.03 196 ILE B CA 1
ATOM 4063 C C . ILE B 1 196 ? 4.282 -12.115 -6.102 1 98.03 196 ILE B C 1
ATOM 4065 O O . ILE B 1 196 ? 5.161 -12.388 -5.282 1 98.03 196 ILE B O 1
ATOM 4069 N N . VAL B 1 197 ? 4.37 -11.127 -6.897 1 96.84 197 VAL B N 1
ATOM 4070 C CA . VAL B 1 197 ? 5.36 -10.081 -6.663 1 96.84 197 VAL B CA 1
ATOM 4071 C C . VAL B 1 197 ? 4.698 -8.885 -5.984 1 96.84 197 VAL B C 1
ATOM 4073 O O . VAL B 1 197 ? 3.681 -8.376 -6.461 1 96.84 197 VAL B O 1
ATOM 4076 N N . THR B 1 198 ? 5.247 -8.458 -4.884 1 94.25 198 THR B N 1
ATOM 4077 C CA . THR B 1 198 ? 4.619 -7.377 -4.133 1 94.25 198 THR B CA 1
ATOM 4078 C C . THR B 1 198 ? 5.608 -6.753 -3.152 1 94.25 198 THR B C 1
ATOM 4080 O O . THR B 1 198 ? 6.686 -7.303 -2.915 1 94.25 198 THR B O 1
ATOM 4083 N N . HIS B 1 199 ? 5.305 -5.631 -2.657 1 92.15 199 HIS B N 1
ATOM 4084 C CA . HIS B 1 199 ? 6.033 -5.027 -1.548 1 92.15 199 HIS B CA 1
ATOM 4085 C C . HIS B 1 199 ? 5.178 -4.981 -0.286 1 92.15 199 HIS B C 1
ATOM 4087 O O . HIS B 1 199 ? 5.582 -4.398 0.722 1 92.15 199 HIS B O 1
ATOM 4093 N N . ASN B 1 200 ? 4.04 -5.566 -0.35 1 91.04 200 ASN B N 1
ATOM 4094 C CA . ASN B 1 200 ? 3.104 -5.542 0.769 1 91.04 200 ASN B CA 1
ATOM 4095 C C . ASN B 1 200 ? 3.499 -6.541 1.852 1 91.04 200 ASN B C 1
ATOM 4097 O O . ASN B 1 200 ? 3.425 -7.753 1.641 1 91.04 200 ASN B O 1
ATOM 4101 N N . ILE B 1 201 ? 3.734 -6.059 2.996 1 88.04 201 ILE B N 1
ATOM 4102 C CA . ILE B 1 201 ? 4.253 -6.873 4.09 1 88.04 201 ILE B CA 1
ATOM 4103 C C . ILE B 1 201 ? 3.153 -7.793 4.614 1 88.04 201 ILE B C 1
ATOM 4105 O O . ILE B 1 201 ? 3.421 -8.933 5.002 1 88.04 201 ILE B O 1
ATOM 4109 N N . ASN B 1 202 ? 1.954 -7.318 4.624 1 86.86 202 ASN B N 1
ATOM 4110 C CA . ASN B 1 202 ? 0.857 -8.135 5.132 1 86.86 202 ASN B CA 1
ATOM 4111 C C . ASN B 1 202 ? 0.657 -9.391 4.289 1 86.86 202 ASN B C 1
ATOM 4113 O O . ASN B 1 202 ? 0.438 -10.477 4.828 1 86.86 202 ASN B O 1
ATOM 4117 N N . ILE B 1 203 ? 0.732 -9.192 3.022 1 92.57 203 ILE B N 1
ATOM 4118 C CA . ILE B 1 203 ? 0.632 -10.348 2.139 1 92.57 203 ILE B CA 1
ATOM 4119 C C . ILE B 1 203 ? 1.798 -11.299 2.4 1 92.57 203 ILE B C 1
ATOM 4121 O O . ILE B 1 203 ? 1.599 -12.505 2.563 1 92.57 203 ILE B O 1
ATOM 4125 N N . ALA B 1 204 ? 2.947 -10.778 2.501 1 92.85 204 ALA B N 1
ATOM 4126 C CA . ALA B 1 204 ? 4.151 -11.585 2.684 1 92.85 204 ALA B CA 1
ATOM 4127 C C . ALA B 1 204 ? 4.087 -12.378 3.986 1 92.85 204 ALA B C 1
ATOM 4129 O O . ALA B 1 204 ? 4.601 -13.497 4.065 1 92.85 204 ALA B O 1
ATOM 4130 N N . ARG B 1 205 ? 3.413 -11.862 4.918 1 89.98 205 ARG B N 1
ATOM 4131 C CA . ARG B 1 205 ? 3.384 -12.476 6.242 1 89.98 205 ARG B CA 1
ATOM 4132 C C . ARG B 1 205 ? 2.298 -13.542 6.328 1 89.98 205 ARG B C 1
ATOM 4134 O O . ARG B 1 205 ? 2.411 -14.49 7.108 1 89.98 205 ARG B O 1
ATOM 4141 N N . THR B 1 206 ? 1.286 -13.482 5.482 1 90.61 206 THR B N 1
ATOM 4142 C CA . THR B 1 206 ? 0.106 -14.275 5.806 1 90.61 206 THR B CA 1
ATOM 4143 C C . THR B 1 206 ? -0.236 -15.227 4.664 1 90.61 206 THR B C 1
ATOM 4145 O O . THR B 1 206 ? -0.956 -16.208 4.861 1 90.61 206 THR B O 1
ATOM 4148 N N . VAL B 1 207 ? 0.312 -15.06 3.533 1 94.65 207 VAL B N 1
ATOM 4149 C CA . VAL B 1 207 ? -0.249 -15.751 2.377 1 94.65 207 VAL B CA 1
ATOM 4150 C C . VAL B 1 207 ? 0.707 -16.85 1.919 1 94.65 207 VAL B C 1
ATOM 4152 O O . VAL B 1 207 ? 0.299 -17.998 1.73 1 94.65 207 VAL B O 1
ATOM 4155 N N . PRO B 1 208 ? 1.95 -16.588 1.801 1 97.11 208 PRO B N 1
ATOM 4156 C CA . PRO B 1 208 ? 2.789 -17.468 0.984 1 97.11 208 PRO B CA 1
ATOM 4157 C C . PRO B 1 208 ? 3.25 -18.712 1.74 1 97.11 208 PRO B C 1
ATOM 4159 O O . PRO B 1 208 ? 3.234 -18.731 2.974 1 97.11 208 PRO B O 1
ATOM 4162 N N . ASP B 1 209 ? 3.602 -19.689 0.98 1 97.52 209 ASP B N 1
ATOM 4163 C CA . ASP B 1 209 ? 4.371 -20.844 1.434 1 97.52 209 ASP B CA 1
ATOM 4164 C C . ASP B 1 209 ? 5.87 -20.56 1.383 1 97.52 209 ASP B C 1
ATOM 4166 O O . ASP B 1 209 ? 6.635 -21.086 2.194 1 97.52 209 ASP B O 1
ATOM 4170 N N . ASN B 1 210 ? 6.262 -19.804 0.422 1 97.82 210 ASN B N 1
ATOM 4171 C CA . ASN B 1 210 ? 7.653 -19.417 0.215 1 97.82 210 ASN B CA 1
ATOM 4172 C C . ASN B 1 210 ? 7.793 -17.911 0.014 1 97.82 210 ASN B C 1
ATOM 4174 O O . ASN B 1 210 ? 6.902 -17.27 -0.545 1 97.82 210 ASN B O 1
ATOM 4178 N N . ILE B 1 211 ? 8.917 -17.414 0.446 1 97.2 211 ILE B N 1
ATOM 4179 C CA . ILE B 1 211 ? 9.211 -15.993 0.292 1 97.2 211 ILE B CA 1
ATOM 4180 C C . ILE B 1 211 ? 10.601 -15.817 -0.315 1 97.2 211 ILE B C 1
ATOM 4182 O O . ILE B 1 211 ? 11.524 -16.57 0.002 1 97.2 211 ILE B O 1
ATOM 4186 N N . GLY B 1 212 ? 10.726 -14.909 -1.195 1 96.75 212 GLY B N 1
ATOM 4187 C CA . GLY B 1 212 ? 11.996 -14.417 -1.705 1 96.75 212 GLY B CA 1
ATOM 4188 C C . GLY B 1 212 ? 12.114 -12.905 -1.654 1 96.75 212 GLY B C 1
ATOM 4189 O O . GLY B 1 212 ? 11.105 -12.2 -1.59 1 96.75 212 GLY B O 1
ATOM 4190 N N . MET B 1 213 ? 13.38 -12.46 -1.676 1 95.26 213 MET B N 1
ATOM 4191 C CA . MET B 1 213 ? 13.608 -11.018 -1.647 1 95.26 213 MET B CA 1
ATOM 4192 C C . MET B 1 213 ? 14.683 -10.617 -2.652 1 95.26 213 MET B C 1
ATOM 4194 O O . MET B 1 213 ? 15.77 -11.195 -2.669 1 95.26 213 MET B O 1
ATOM 4198 N N . LEU B 1 214 ? 14.315 -9.703 -3.447 1 94.3 214 LEU B N 1
ATOM 4199 C CA . LEU B 1 214 ? 15.265 -9.089 -4.368 1 94.3 214 LEU B CA 1
ATOM 4200 C C . LEU B 1 214 ? 15.791 -7.772 -3.808 1 94.3 214 LEU B C 1
ATOM 4202 O O . LEU B 1 214 ? 15.01 -6.912 -3.393 1 94.3 214 LEU B O 1
ATOM 4206 N N . PHE B 1 215 ? 17.098 -7.663 -3.751 1 90.9 215 PHE B N 1
ATOM 4207 C CA . PHE B 1 215 ? 17.741 -6.449 -3.261 1 90.9 215 PHE B CA 1
ATOM 4208 C C . PHE B 1 215 ? 19.109 -6.264 -3.907 1 90.9 215 PHE B C 1
ATOM 4210 O O . PHE B 1 215 ? 19.875 -7.222 -4.038 1 90.9 215 PHE B O 1
ATOM 4217 N N . ARG B 1 216 ? 19.419 -5.104 -4.357 1 88.3 216 ARG B N 1
ATOM 4218 C CA . ARG B 1 216 ? 20.704 -4.74 -4.946 1 88.3 216 ARG B CA 1
ATOM 4219 C C . ARG B 1 216 ? 21.06 -5.67 -6.101 1 88.3 216 ARG B C 1
ATOM 4221 O O . ARG B 1 216 ? 22.167 -6.211 -6.15 1 88.3 216 ARG B O 1
ATOM 4228 N N . LYS B 1 217 ? 20.104 -5.983 -6.845 1 91.15 217 LYS B N 1
ATOM 4229 C CA . LYS B 1 217 ? 20.258 -6.691 -8.113 1 91.15 217 LYS B CA 1
ATOM 4230 C C . LYS B 1 217 ? 20.506 -8.179 -7.885 1 91.15 217 LYS B C 1
ATOM 4232 O O . LYS B 1 217 ? 20.874 -8.901 -8.814 1 91.15 217 LYS B O 1
ATOM 4237 N N . HIS B 1 218 ? 20.3 -8.563 -6.639 1 93.9 218 HIS B N 1
ATOM 4238 C CA . HIS B 1 218 ? 20.492 -9.973 -6.321 1 93.9 218 HIS B CA 1
ATOM 4239 C C . HIS B 1 218 ? 19.295 -10.535 -5.562 1 93.9 218 HIS B C 1
ATOM 4241 O O . HIS B 1 218 ? 18.521 -9.779 -4.969 1 93.9 218 HIS B O 1
ATOM 4247 N N . LEU B 1 219 ? 19.206 -11.794 -5.654 1 95.74 219 LEU B N 1
ATOM 4248 C CA . LEU B 1 219 ? 18.299 -12.501 -4.757 1 95.74 219 LEU B CA 1
ATOM 4249 C C . LEU B 1 219 ? 18.943 -12.714 -3.391 1 95.74 219 LEU B C 1
ATOM 4251 O O . LEU B 1 219 ? 19.898 -13.483 -3.263 1 95.74 219 LEU B O 1
ATOM 4255 N N . VAL B 1 220 ? 18.413 -12.093 -2.4 1 94.12 220 VAL B N 1
ATOM 4256 C CA . VAL B 1 220 ? 18.991 -12.161 -1.062 1 94.12 220 VAL B CA 1
ATOM 4257 C C . VAL B 1 220 ? 18.754 -13.546 -0.466 1 94.12 220 VAL B C 1
ATOM 4259 O O . VAL B 1 220 ? 19.659 -14.136 0.129 1 94.12 220 VAL B O 1
ATOM 4262 N N . MET B 1 221 ? 17.517 -13.958 -0.617 1 93.71 221 MET B N 1
ATOM 4263 C CA . MET B 1 221 ? 17.12 -15.26 -0.09 1 93.71 221 MET B CA 1
ATOM 4264 C C . MET B 1 221 ? 15.807 -15.722 -0.713 1 93.71 221 MET B C 1
ATOM 4266 O O . MET B 1 221 ? 15.009 -14.901 -1.171 1 93.71 221 MET B O 1
ATOM 4270 N N . PHE B 1 222 ? 15.674 -17.026 -0.765 1 95.78 222 PHE B N 1
ATOM 4271 C CA . PHE B 1 222 ? 14.425 -17.658 -1.173 1 95.78 222 PHE B CA 1
ATOM 4272 C C . PHE B 1 222 ? 14.225 -18.981 -0.444 1 95.78 222 PHE B C 1
ATOM 4274 O O . PHE B 1 222 ? 15.153 -19.785 -0.338 1 95.78 222 PHE B O 1
ATOM 4281 N N . GLY B 1 223 ? 13.065 -19.214 0.143 1 94.89 223 GLY B N 1
ATOM 4282 C CA . GLY B 1 223 ? 12.777 -20.453 0.848 1 94.89 223 GLY B CA 1
ATOM 4283 C C . GLY B 1 223 ? 11.427 -20.446 1.54 1 94.89 223 GLY B C 1
ATOM 4284 O O . GLY B 1 223 ? 10.61 -19.552 1.308 1 94.89 223 GLY B O 1
ATOM 4285 N N . PRO B 1 224 ? 11.235 -21.473 2.291 1 95.3 224 PRO B N 1
ATOM 4286 C CA . PRO B 1 224 ? 9.973 -21.537 3.033 1 95.3 224 PRO B CA 1
ATOM 4287 C C . PRO B 1 224 ? 9.734 -20.302 3.898 1 95.3 224 PRO B C 1
ATOM 4289 O O . PRO B 1 224 ? 10.684 -19.73 4.44 1 95.3 224 PRO B O 1
ATOM 4292 N N . ARG B 1 225 ? 8.522 -19.892 3.997 1 95.05 225 ARG B N 1
ATOM 4293 C CA . ARG B 1 225 ? 8.151 -18.657 4.681 1 95.05 225 ARG B CA 1
ATOM 4294 C C . ARG B 1 225 ? 8.703 -18.632 6.103 1 95.05 225 ARG B C 1
ATOM 4296 O O . ARG B 1 225 ? 9.153 -17.589 6.582 1 95.05 225 ARG B O 1
ATOM 4303 N N . GLU B 1 226 ? 8.744 -19.776 6.812 1 92.53 226 GLU B N 1
ATOM 4304 C CA . GLU B 1 226 ? 9.219 -19.831 8.191 1 92.53 226 GLU B CA 1
ATOM 4305 C C . GLU B 1 226 ? 10.671 -19.373 8.293 1 92.53 226 GLU B C 1
ATOM 4307 O O . GLU B 1 226 ? 11.042 -18.672 9.237 1 92.53 226 GLU B O 1
ATOM 4312 N N . VAL B 1 227 ? 11.399 -19.725 7.329 1 90.41 227 VAL B N 1
ATOM 4313 C CA . VAL B 1 227 ? 12.829 -19.434 7.321 1 90.41 227 VAL B CA 1
ATOM 4314 C C . VAL B 1 227 ? 13.05 -17.935 7.13 1 90.41 227 VAL B C 1
ATOM 4316 O O . VAL B 1 227 ? 13.85 -17.323 7.841 1 90.41 227 VAL B O 1
ATOM 4319 N N . LEU B 1 228 ? 12.332 -17.303 6.227 1 91.54 228 LEU B N 1
ATOM 4320 C CA . LEU B 1 228 ? 12.501 -15.878 5.962 1 91.54 228 LEU B CA 1
ATOM 4321 C C . LEU B 1 228 ? 11.924 -15.041 7.098 1 91.54 228 LEU B C 1
ATOM 4323 O O . LEU B 1 228 ? 12.489 -14.007 7.462 1 91.54 228 LEU B O 1
ATOM 4327 N N . LEU B 1 229 ? 10.837 -15.503 7.618 1 90.81 229 LEU B N 1
ATOM 4328 C CA . LEU B 1 229 ? 10.157 -14.742 8.66 1 90.81 229 LEU B CA 1
ATOM 4329 C C . LEU B 1 229 ? 10.969 -14.742 9.951 1 90.81 229 LEU B C 1
ATOM 4331 O O . LEU B 1 229 ? 10.758 -13.896 10.822 1 90.81 229 LEU B O 1
ATOM 4335 N N . THR B 1 230 ? 11.88 -15.686 10.083 1 88.08 230 THR B N 1
ATOM 4336 C CA . THR B 1 230 ? 12.722 -15.762 11.272 1 88.08 230 THR B CA 1
ATOM 4337 C C . THR B 1 230 ? 14.174 -15.441 10.928 1 88.08 230 THR B C 1
ATOM 4339 O O . THR B 1 230 ? 15.078 -15.704 11.723 1 88.08 230 THR B O 1
ATOM 4342 N N . SER B 1 231 ? 14.386 -14.887 9.773 1 88.24 231 SER B N 1
ATOM 4343 C CA . SER B 1 231 ? 15.737 -14.641 9.28 1 88.24 231 SER B CA 1
ATOM 4344 C C . SER B 1 231 ? 16.402 -13.495 10.035 1 88.24 231 SER B C 1
ATOM 4346 O O . SER B 1 231 ? 15.749 -12.504 10.369 1 88.24 231 SER B O 1
ATOM 4348 N N . ASP B 1 232 ? 17.7 -13.629 10.113 1 86.46 232 ASP B N 1
ATOM 4349 C CA . ASP B 1 232 ? 18.49 -12.558 10.711 1 86.46 232 ASP B CA 1
ATOM 4350 C C . ASP B 1 232 ? 19.146 -11.693 9.637 1 86.46 232 ASP B C 1
ATOM 4352 O O . ASP B 1 232 ? 19.92 -10.787 9.95 1 86.46 232 ASP B O 1
ATOM 4356 N N . GLU B 1 233 ? 18.823 -12.054 8.46 1 88.9 233 GLU B N 1
ATOM 4357 C CA . GLU B 1 233 ? 19.337 -11.217 7.379 1 88.9 233 GLU B CA 1
ATOM 4358 C C . GLU B 1 233 ? 18.837 -9.781 7.508 1 88.9 233 GLU B C 1
ATOM 4360 O O . GLU B 1 233 ? 17.63 -9.533 7.473 1 88.9 233 GLU B O 1
ATOM 4365 N N . PRO B 1 234 ? 19.701 -8.799 7.626 1 88.16 234 PRO B N 1
ATOM 4366 C CA . PRO B 1 234 ? 19.322 -7.423 7.959 1 88.16 234 PRO B CA 1
ATOM 4367 C C . PRO B 1 234 ? 18.31 -6.836 6.978 1 88.16 234 PRO B C 1
ATOM 4369 O O . PRO B 1 234 ? 17.35 -6.182 7.393 1 88.16 234 PRO B O 1
ATOM 4372 N N . VAL B 1 235 ? 18.553 -7.044 5.714 1 89.79 235 VAL B N 1
ATOM 4373 C CA . VAL B 1 235 ? 17.674 -6.45 4.711 1 89.79 235 VAL B CA 1
ATOM 4374 C C . VAL B 1 235 ? 16.283 -7.073 4.809 1 89.79 235 VAL B C 1
ATOM 4376 O O . VAL B 1 235 ? 15.275 -6.38 4.653 1 89.79 235 VAL B O 1
ATOM 4379 N N . VAL B 1 236 ? 16.182 -8.342 5.092 1 90.87 236 VAL B N 1
ATOM 4380 C CA . VAL B 1 236 ? 14.91 -9.047 5.211 1 90.87 236 VAL B CA 1
ATOM 4381 C C . VAL B 1 236 ? 14.161 -8.556 6.448 1 90.87 236 VAL B C 1
ATOM 4383 O O . VAL B 1 236 ? 12.983 -8.201 6.368 1 90.87 236 VAL B O 1
ATOM 4386 N N . ARG B 1 237 ? 14.877 -8.43 7.504 1 88.46 237 ARG B N 1
ATOM 4387 C CA . ARG B 1 237 ? 14.284 -7.966 8.754 1 88.46 237 ARG B CA 1
ATOM 4388 C C . ARG B 1 237 ? 13.781 -6.533 8.623 1 88.46 237 ARG B C 1
ATOM 4390 O O . ARG B 1 237 ? 12.684 -6.21 9.084 1 88.46 237 ARG B O 1
ATOM 4397 N N . GLN B 1 238 ? 14.602 -5.772 8.033 1 88.24 238 GLN B N 1
ATOM 4398 C CA . GLN B 1 238 ? 14.237 -4.373 7.838 1 88.24 238 GLN B CA 1
ATOM 4399 C C . GLN B 1 238 ? 12.949 -4.247 7.029 1 88.24 238 GLN B C 1
ATOM 4401 O O . GLN B 1 238 ? 12.04 -3.508 7.411 1 88.24 238 GLN B O 1
ATOM 4406 N N . PHE B 1 239 ? 12.896 -4.969 5.977 1 89.49 239 PHE B N 1
ATOM 4407 C CA . PHE B 1 239 ? 11.773 -4.852 5.056 1 89.49 239 PHE B CA 1
ATOM 4408 C C . PHE B 1 239 ? 10.499 -5.409 5.681 1 89.49 239 PHE B C 1
ATOM 4410 O O . PHE B 1 239 ? 9.453 -4.757 5.658 1 89.49 239 PHE B O 1
ATOM 4417 N N . LEU B 1 240 ? 10.578 -6.538 6.276 1 88.54 240 LEU B N 1
ATOM 4418 C CA . LEU B 1 240 ? 9.41 -7.228 6.814 1 88.54 240 LEU B CA 1
ATOM 4419 C C . LEU B 1 240 ? 8.842 -6.478 8.014 1 88.54 240 LEU B C 1
ATOM 4421 O O . LEU B 1 240 ? 7.667 -6.642 8.354 1 88.54 240 LEU B O 1
ATOM 4425 N N . ASN B 1 241 ? 9.685 -5.65 8.58 1 85.32 241 ASN B N 1
ATOM 4426 C CA . ASN B 1 241 ? 9.217 -4.891 9.735 1 85.32 241 ASN B CA 1
ATOM 4427 C C . ASN B 1 241 ? 8.974 -3.426 9.382 1 85.32 241 ASN B C 1
ATOM 4429 O O . ASN B 1 241 ? 8.512 -2.65 10.22 1 85.32 241 ASN B O 1
ATOM 4433 N N . GLY B 1 242 ? 9.313 -3.077 8.161 1 84.11 242 GLY B N 1
ATOM 4434 C CA . GLY B 1 242 ? 9.096 -1.713 7.706 1 84.11 242 GLY B CA 1
ATOM 4435 C C . GLY B 1 242 ? 9.851 -0.684 8.525 1 84.11 242 GLY B C 1
ATOM 4436 O O . GLY B 1 242 ? 9.311 0.375 8.852 1 84.11 242 GLY B O 1
ATOM 4437 N N . ARG B 1 243 ? 10.984 -0.974 8.896 1 81.96 243 ARG B N 1
ATOM 4438 C CA . ARG B 1 243 ? 11.785 -0.085 9.731 1 81.96 243 ARG B CA 1
ATOM 4439 C C . ARG B 1 243 ? 12.787 0.7 8.892 1 81.96 243 ARG B C 1
ATOM 4441 O O . ARG B 1 243 ? 13.15 0.277 7.792 1 81.96 243 ARG B O 1
ATOM 4448 N N . ARG B 1 244 ? 13.202 1.763 9.473 1 79.44 244 ARG B N 1
ATOM 4449 C CA . ARG B 1 244 ? 14.19 2.592 8.789 1 79.44 244 ARG B CA 1
ATOM 4450 C C . ARG B 1 244 ? 15.597 2.034 8.977 1 79.44 244 ARG B C 1
ATOM 4452 O O . ARG B 1 244 ? 16.489 2.301 8.169 1 79.44 244 ARG B O 1
ATOM 4459 N N . ILE B 1 245 ? 15.672 1.253 9.976 1 77.16 245 ILE B N 1
ATOM 4460 C CA . ILE B 1 245 ? 17.006 0.788 10.342 1 77.16 245 ILE B CA 1
ATOM 4461 C C . ILE B 1 245 ? 17.376 -0.431 9.501 1 77.16 245 ILE B C 1
ATOM 4463 O O . ILE B 1 245 ? 16.692 -1.457 9.549 1 77.16 245 ILE B O 1
ATOM 4467 N N . GLY B 1 246 ? 18.464 -0.366 8.769 1 77.93 246 GLY B N 1
ATOM 4468 C CA . GLY B 1 246 ? 18.929 -1.434 7.899 1 77.93 246 GLY B CA 1
ATOM 4469 C C . GLY B 1 246 ? 19.548 -0.927 6.61 1 77.93 246 GLY B C 1
ATOM 4470 O O . GLY B 1 246 ? 19.83 0.266 6.478 1 77.93 246 GLY B O 1
ATOM 4471 N N . PRO B 1 247 ? 19.788 -1.79 5.733 1 80.46 247 PRO B N 1
ATOM 4472 C CA . PRO B 1 247 ? 20.535 -1.459 4.518 1 80.46 247 PRO B CA 1
ATOM 4473 C C . PRO B 1 247 ? 19.717 -0.631 3.529 1 80.46 247 PRO B C 1
ATOM 4475 O O . PRO B 1 247 ? 20.282 0.005 2.636 1 80.46 247 PRO B O 1
ATOM 4478 N N . ILE B 1 248 ? 18.41 -0.623 3.626 1 79.66 248 ILE B N 1
ATOM 4479 C CA . ILE B 1 248 ? 17.56 0.087 2.677 1 79.66 248 ILE B CA 1
ATOM 4480 C C . ILE B 1 248 ? 17.373 1.533 3.132 1 79.66 248 ILE B C 1
ATOM 4482 O O . ILE B 1 248 ? 17.038 1.786 4.292 1 79.66 248 ILE B O 1
ATOM 4486 N N . GLY B 1 249 ? 17.696 2.427 2.263 1 74.93 249 GLY B N 1
ATOM 4487 C CA . GLY B 1 249 ? 17.504 3.838 2.56 1 74.93 249 GLY B CA 1
ATOM 4488 C C . GLY B 1 249 ? 16.403 4.477 1.735 1 74.93 249 GLY B C 1
ATOM 4489 O O . GLY B 1 249 ? 15.648 3.781 1.053 1 74.93 249 GLY B O 1
ATOM 4490 N N . MET B 1 250 ? 16.246 5.73 1.822 1 69.18 250 MET B N 1
ATOM 4491 C CA . MET B 1 250 ? 15.207 6.462 1.102 1 69.18 250 MET B CA 1
ATOM 4492 C C . MET B 1 250 ? 15.456 6.422 -0.402 1 69.18 250 MET B C 1
ATOM 4494 O O . MET B 1 250 ? 14.514 6.307 -1.188 1 69.18 250 MET B O 1
ATOM 4498 N N . SER B 1 251 ? 16.514 6.771 -0.883 1 60.52 251 SER B N 1
ATOM 4499 C CA . SER B 1 251 ? 16.792 6.789 -2.315 1 60.52 251 SER B CA 1
ATOM 4500 C C . SER B 1 251 ? 17.366 5.456 -2.784 1 60.52 251 SER B C 1
ATOM 4502 O O . SER B 1 251 ? 17.126 5.035 -3.918 1 60.52 251 SER B O 1
ATOM 4504 N N . GLU B 1 252 ? 18.247 5.061 -2.132 1 62.37 252 GLU B N 1
ATOM 4505 C CA . GLU B 1 252 ? 18.952 3.836 -2.498 1 62.37 252 GLU B CA 1
ATOM 4506 C C . GLU B 1 252 ? 19.483 3.115 -1.263 1 62.37 252 GLU B C 1
ATOM 4508 O O . GLU B 1 252 ? 18.972 3.308 -0.157 1 62.37 252 GLU B O 1
ATOM 4513 N N . GLU B 1 253 ? 20.397 2.383 -1.533 1 59.72 253 GLU B N 1
ATOM 4514 C CA . GLU B 1 253 ? 21.114 1.707 -0.456 1 59.72 253 GLU B CA 1
ATOM 4515 C C . GLU B 1 253 ? 21.865 2.706 0.419 1 59.72 253 GLU B C 1
ATOM 4517 O O . GLU B 1 253 ? 22.349 3.728 -0.071 1 59.72 253 GLU B O 1
ATOM 4522 N N . LYS B 1 254 ? 21.586 2.48 1.755 1 65.32 254 LYS B N 1
ATOM 4523 C CA . LYS B 1 254 ? 22.317 3.303 2.714 1 65.32 254 LYS B CA 1
ATOM 4524 C C . LYS B 1 254 ? 23.806 2.971 2.702 1 65.32 254 LYS B C 1
ATOM 4526 O O . LYS B 1 254 ? 24.189 1.822 2.473 1 65.32 254 LYS B O 1
ATOM 4531 N N . ASP B 1 255 ? 24.524 4.007 2.654 1 56.02 255 ASP B N 1
ATOM 4532 C CA . ASP B 1 255 ? 25.935 3.744 2.923 1 56.02 255 ASP B CA 1
ATOM 4533 C C . ASP B 1 255 ? 26.151 3.352 4.382 1 56.02 255 ASP B C 1
ATOM 4535 O O . ASP B 1 255 ? 25.241 3.471 5.205 1 56.02 255 ASP B O 1
ATOM 4539 N N . GLU B 1 256 ? 27.188 2.63 4.575 1 48.98 256 GLU B N 1
ATOM 4540 C CA . GLU B 1 256 ? 27.537 2.117 5.896 1 48.98 256 GLU B CA 1
ATOM 4541 C C . GLU B 1 256 ? 27.392 3.198 6.964 1 48.98 256 GLU B C 1
ATOM 4543 O O . GLU B 1 256 ? 26.965 2.916 8.085 1 48.98 256 GLU B O 1
ATOM 4548 N N . ALA B 1 257 ? 27.724 4.453 6.585 1 46.15 257 ALA B N 1
ATOM 4549 C CA . ALA B 1 257 ? 27.692 5.543 7.557 1 46.15 257 ALA B CA 1
ATOM 4550 C C . ALA B 1 257 ? 26.259 5.882 7.954 1 46.15 257 ALA B C 1
ATOM 4552 O O . ALA B 1 257 ? 25.965 6.075 9.137 1 46.15 257 ALA B O 1
ATOM 4553 N N . THR B 1 258 ? 25.403 5.946 7.003 1 58.16 258 THR B N 1
ATOM 4554 C CA . THR B 1 258 ? 23.997 6.234 7.266 1 58.16 258 THR B CA 1
ATOM 4555 C C . THR B 1 258 ? 23.368 5.128 8.109 1 58.16 258 THR B C 1
ATOM 4557 O O . THR B 1 258 ? 22.598 5.405 9.031 1 58.16 258 THR B O 1
ATOM 4560 N N . MET B 1 259 ? 23.871 4.012 7.895 1 56.5 259 MET B N 1
ATOM 4561 C CA . MET B 1 259 ? 23.37 2.87 8.654 1 56.5 259 MET B CA 1
ATOM 4562 C C . MET B 1 259 ? 23.824 2.942 10.108 1 56.5 259 MET B C 1
ATOM 4564 O O . MET B 1 259 ? 23.052 2.637 11.019 1 56.5 259 MET B O 1
ATOM 4568 N N . ALA B 1 260 ? 25.081 3.258 10.268 1 52.55 260 ALA B N 1
ATOM 4569 C CA . ALA B 1 260 ? 25.644 3.373 11.611 1 52.55 260 ALA B CA 1
ATOM 4570 C C . ALA B 1 260 ? 24.947 4.473 12.406 1 52.55 260 ALA B C 1
ATOM 4572 O O . ALA B 1 260 ? 24.677 4.31 13.598 1 52.55 260 ALA B O 1
ATOM 4573 N N . GLU B 1 261 ? 24.615 5.577 11.725 1 55.7 261 GLU B N 1
ATOM 4574 C CA . GLU B 1 261 ? 23.939 6.688 12.39 1 55.7 261 GLU B CA 1
ATOM 4575 C C . GLU B 1 261 ? 22.526 6.299 12.815 1 55.7 261 GLU B C 1
ATOM 4577 O O . GLU B 1 261 ? 22.086 6.644 13.914 1 55.7 261 GLU B O 1
ATOM 4582 N N . GLU B 1 262 ? 21.92 5.553 12.01 1 64.48 262 GLU B N 1
ATOM 4583 C CA . GLU B 1 262 ? 20.559 5.121 12.312 1 64.48 262 GLU B CA 1
ATOM 4584 C C . GLU B 1 262 ? 20.54 4.118 13.461 1 64.48 262 GLU B C 1
ATOM 4586 O O . GLU B 1 262 ? 19.656 4.165 14.319 1 64.48 262 GLU B O 1
ATOM 4591 N N . GLN B 1 263 ? 21.574 3.267 13.392 1 57.61 263 GLN B N 1
ATOM 4592 C CA . GLN B 1 263 ? 21.704 2.315 14.49 1 57.61 263 GLN B CA 1
ATOM 4593 C C . GLN B 1 263 ? 21.974 3.031 15.81 1 57.61 263 GLN B C 1
ATOM 4595 O O . GLN B 1 263 ? 21.439 2.645 16.852 1 57.61 263 GLN B O 1
ATOM 4600 N N . ALA B 1 264 ? 22.749 4.081 15.683 1 57.04 264 ALA B N 1
ATOM 4601 C CA . ALA B 1 264 ? 23.052 4.861 16.88 1 57.04 264 ALA B CA 1
ATOM 4602 C C . ALA B 1 264 ? 21.791 5.509 17.446 1 57.04 264 ALA B C 1
ATOM 4604 O O . ALA B 1 264 ? 21.612 5.575 18.664 1 57.04 264 ALA B O 1
ATOM 4605 N N . LEU B 1 265 ? 20.999 5.877 16.6 1 60.5 265 LEU B N 1
ATOM 4606 C CA . LEU B 1 265 ? 19.753 6.498 17.036 1 60.5 265 LEU B CA 1
ATOM 4607 C C . LEU B 1 265 ? 18.838 5.472 17.697 1 60.5 265 LEU B C 1
ATOM 4609 O O . LEU B 1 265 ? 18.174 5.776 18.691 1 60.5 265 LEU B O 1
ATOM 4613 N N . LEU B 1 266 ? 18.871 4.314 17.183 1 57.15 266 LEU B N 1
ATOM 4614 C CA . LEU B 1 266 ? 18.099 3.228 17.775 1 57.15 266 LEU B CA 1
ATOM 4615 C C . LEU B 1 266 ? 18.62 2.887 19.168 1 57.15 266 LEU B C 1
ATOM 4617 O O . LEU B 1 266 ? 17.834 2.674 20.094 1 57.15 266 LEU B O 1
ATOM 4621 N N . ASP B 1 267 ? 19.92 2.826 19.096 1 55.88 267 ASP B N 1
ATOM 4622 C CA . ASP B 1 267 ? 20.551 2.506 20.373 1 55.88 267 ASP B CA 1
ATOM 4623 C C . ASP B 1 267 ? 20.241 3.573 21.42 1 55.88 267 ASP B C 1
ATOM 4625 O O . ASP B 1 267 ? 20.21 3.284 22.618 1 55.88 267 ASP B O 1
ATOM 4629 N N . ALA B 1 268 ? 19.942 4.723 20.837 1 54.36 268 ALA B N 1
ATOM 4630 C CA . ALA B 1 268 ? 19.618 5.827 21.738 1 54.36 268 ALA B CA 1
ATOM 4631 C C . ALA B 1 268 ? 18.125 5.862 22.049 1 54.36 268 ALA B C 1
ATOM 4633 O O . ALA B 1 268 ? 17.635 6.809 22.667 1 54.36 268 ALA B O 1
ATOM 4634 N N . GLY B 1 269 ? 17.381 4.854 21.548 1 53.83 269 GLY B N 1
ATOM 4635 C CA . GLY B 1 269 ? 15.985 4.704 21.927 1 53.83 269 GLY B CA 1
ATOM 4636 C C . GLY B 1 269 ? 15.023 5.279 20.905 1 53.83 269 GLY B C 1
ATOM 4637 O O . GLY B 1 269 ? 13.821 5.375 21.161 1 53.83 269 GLY B O 1
ATOM 4638 N N . HIS B 1 270 ? 15.599 5.73 19.922 1 58.93 270 HIS B N 1
ATOM 4639 C CA . HIS B 1 270 ? 14.731 6.335 18.918 1 58.93 270 HIS B CA 1
ATOM 4640 C C . HIS B 1 270 ? 14.001 5.27 18.107 1 58.93 270 HIS B C 1
ATOM 4642 O O . HIS B 1 270 ? 14.61 4.291 17.67 1 58.93 270 HIS B O 1
ATOM 4648 N N . HIS B 1 271 ? 12.707 5.446 18.022 1 57.43 271 HIS B N 1
ATOM 4649 C CA . HIS B 1 271 ? 11.846 4.481 17.348 1 57.43 271 HIS B CA 1
ATOM 4650 C C . HIS B 1 271 ? 12.129 4.443 15.85 1 57.43 271 HIS B C 1
ATOM 4652 O O . HIS B 1 271 ? 12.28 5.489 15.215 1 57.43 271 HIS B O 1
ATOM 4658 N N . ALA B 1 272 ? 12.528 3.394 15.408 1 52.74 272 ALA B N 1
ATOM 4659 C CA . ALA B 1 272 ? 12.931 3.174 14.021 1 52.74 272 ALA B CA 1
ATOM 4660 C C . ALA B 1 272 ? 11.723 3.197 13.089 1 52.74 272 ALA B C 1
ATOM 4662 O O . ALA B 1 272 ? 11.866 3.042 11.874 1 52.74 272 ALA B O 1
ATOM 4663 N N . GLY B 1 273 ? 10.763 3.626 13.647 1 54.85 273 GLY B N 1
ATOM 4664 C CA . GLY B 1 273 ? 9.59 3.531 12.792 1 54.85 273 GLY B CA 1
ATOM 4665 C C . GLY B 1 273 ? 9.081 2.111 12.633 1 54.85 273 GLY B C 1
ATOM 4666 O O . GLY B 1 273 ? 9.637 1.178 13.216 1 54.85 273 GLY B O 1
ATOM 4667 N N . GLY B 1 274 ? 8.006 1.842 12.13 1 55.45 274 GLY B N 1
ATOM 4668 C CA . GLY B 1 274 ? 7.438 0.525 11.887 1 55.45 274 GLY B CA 1
ATOM 4669 C C . GLY B 1 274 ? 6.591 0.019 13.039 1 55.45 274 GLY B C 1
ATOM 4670 O O . GLY B 1 274 ? 6.58 0.615 14.118 1 55.45 274 GLY B O 1
ATOM 4671 N N . THR B 1 275 ? 5.596 -0.655 12.635 1 50.65 275 THR B N 1
ATOM 4672 C CA . THR B 1 275 ? 4.741 -1.192 13.688 1 50.65 275 THR B CA 1
ATOM 4673 C C . THR B 1 275 ? 5.506 -2.195 14.547 1 50.65 275 THR B C 1
ATOM 4675 O O . THR B 1 275 ? 6.71 -2.385 14.365 1 50.65 275 THR B O 1
ATOM 4678 N N . GLU B 1 276 ? 4.791 -3.242 15.116 1 50.93 276 GLU B N 1
ATOM 4679 C CA . GLU B 1 276 ? 5.202 -4.314 16.018 1 50.93 276 GLU B CA 1
ATOM 4680 C C . GLU B 1 276 ? 6.205 -5.247 15.346 1 50.93 276 GLU B C 1
ATOM 4682 O O . GLU B 1 276 ? 6.086 -5.54 14.154 1 50.93 276 GLU B O 1
ATOM 4687 N N . GLU B 1 277 ? 7.47 -5.191 15.892 1 54.15 277 GLU B N 1
ATOM 4688 C CA . GLU B 1 277 ? 8.39 -6.213 15.401 1 54.15 277 GLU B CA 1
ATOM 4689 C C . GLU B 1 277 ? 7.712 -7.579 15.332 1 54.15 277 GLU B C 1
ATOM 4691 O O . GLU B 1 277 ? 7.069 -8.007 16.293 1 54.15 277 GLU B O 1
ATOM 4696 N N . VAL B 1 278 ? 7.405 -8.046 14.196 1 54 278 VAL B N 1
ATOM 4697 C CA . VAL B 1 278 ? 6.914 -9.41 14.028 1 54 278 VAL B CA 1
ATOM 4698 C C . VAL B 1 278 ? 7.919 -10.398 14.615 1 54 278 VAL B C 1
ATOM 4700 O O . VAL B 1 278 ? 9.058 -10.485 14.149 1 54 278 VAL B O 1
ATOM 4703 N N . GLU B 1 279 ? 7.73 -10.703 15.977 1 61.16 279 GLU B N 1
ATOM 4704 C CA . GLU B 1 279 ? 8.507 -11.818 16.51 1 61.16 279 GLU B CA 1
ATOM 4705 C C . GLU B 1 279 ? 7.769 -13.141 16.328 1 61.16 279 GLU B C 1
ATOM 4707 O O . GLU B 1 279 ? 6.613 -13.274 16.735 1 61.16 279 GLU B O 1
ATOM 4712 N N . GLY B 1 280 ? 8.297 -14.003 15.463 1 72.08 280 GLY B N 1
ATOM 4713 C CA . GLY B 1 280 ? 7.751 -15.323 15.19 1 72.08 280 GLY B CA 1
ATOM 4714 C C . GLY B 1 280 ? 7.155 -15.447 13.801 1 72.08 280 GLY B C 1
ATOM 4715 O O . GLY B 1 280 ? 7.509 -14.687 12.898 1 72.08 280 GLY B O 1
ATOM 4716 N N . VAL B 1 281 ? 6.432 -16.533 13.7 1 82.38 281 VAL B N 1
ATOM 4717 C CA . VAL B 1 281 ? 5.826 -16.837 12.408 1 82.38 281 VAL B CA 1
ATOM 4718 C C . VAL B 1 281 ? 4.318 -16.611 12.478 1 82.38 281 VAL B C 1
ATOM 4720 O O . VAL B 1 281 ? 3.592 -17.406 13.082 1 82.38 281 VAL B O 1
ATOM 4723 N N . PRO B 1 282 ? 3.857 -15.487 11.955 1 83.59 282 PRO B N 1
ATOM 4724 C CA . PRO B 1 282 ? 2.405 -15.295 11.918 1 83.59 282 PRO B CA 1
ATOM 4725 C C . PRO B 1 282 ? 1.678 -16.43 11.202 1 83.59 282 PRO B C 1
ATOM 4727 O O . PRO B 1 282 ? 2.207 -17.001 10.245 1 83.59 282 PRO B O 1
ATOM 4730 N N . PRO B 1 283 ? 0.516 -16.711 11.719 1 85.77 283 PRO B N 1
ATOM 4731 C CA . PRO B 1 283 ? -0.233 -17.779 11.053 1 85.77 283 PRO B CA 1
ATOM 4732 C C . PRO B 1 283 ? -0.577 -17.444 9.604 1 85.77 283 PRO B C 1
ATOM 4734 O O . PRO B 1 283 ? -0.886 -16.292 9.29 1 85.77 283 PRO B O 1
ATOM 4737 N N . GLN B 1 284 ? -0.485 -18.44 8.836 1 90.19 284 GLN B N 1
ATOM 4738 C CA . GLN B 1 284 ? -0.9 -18.307 7.444 1 90.19 284 GLN B CA 1
ATOM 4739 C C . GLN B 1 284 ? -2.42 -18.35 7.317 1 90.19 284 GLN B C 1
ATOM 4741 O O . GLN B 1 284 ? -3.087 -19.101 8.031 1 90.19 284 GLN B O 1
ATOM 4746 N N . ILE B 1 285 ? -2.952 -17.579 6.412 1 89.23 285 ILE B N 1
ATOM 4747 C CA . ILE B 1 285 ? -4.37 -17.668 6.08 1 89.23 285 ILE B CA 1
ATOM 4748 C C . ILE B 1 285 ? -4.698 -19.077 5.592 1 89.23 285 ILE B C 1
ATOM 4750 O O . ILE B 1 285 ? -3.922 -19.68 4.847 1 89.23 285 ILE B O 1
ATOM 4754 N N . THR B 1 286 ? -5.811 -19.576 6.007 1 90.5 286 THR B N 1
ATOM 4755 C CA . THR B 1 286 ? -6.247 -20.901 5.581 1 90.5 286 THR B CA 1
ATOM 4756 C C . THR B 1 286 ? -7.374 -20.796 4.558 1 90.5 286 THR B C 1
ATOM 4758 O O . THR B 1 286 ? -8.08 -19.787 4.506 1 90.5 286 THR B O 1
ATOM 4761 N N . ALA B 1 287 ? -7.483 -21.807 3.814 1 90.53 287 ALA B N 1
ATOM 4762 C CA . ALA B 1 287 ? -8.562 -21.848 2.83 1 90.53 287 ALA B CA 1
ATOM 4763 C C . ALA B 1 287 ? -9.926 -21.783 3.51 1 90.53 287 ALA B C 1
ATOM 4765 O O . ALA B 1 287 ? -10.087 -22.25 4.64 1 90.53 287 ALA B O 1
ATOM 4766 N N . THR B 1 288 ? -10.885 -21.192 2.852 1 88.21 288 THR B N 1
ATOM 4767 C CA . THR B 1 288 ? -12.251 -21.093 3.354 1 88.21 288 THR B CA 1
ATOM 4768 C C . THR B 1 288 ? -12.828 -22.479 3.628 1 88.21 288 THR B C 1
ATOM 4770 O O . THR B 1 288 ? -12.565 -23.425 2.883 1 88.21 288 THR B O 1
ATOM 4773 N N . PRO B 1 289 ? -13.606 -22.583 4.672 1 85.22 289 PRO B N 1
ATOM 4774 C CA . PRO B 1 289 ? -14.226 -23.882 4.945 1 85.22 289 PRO B CA 1
ATOM 4775 C C . PRO B 1 289 ? -15.008 -24.424 3.751 1 85.22 289 PRO B C 1
ATOM 4777 O O . PRO B 1 289 ? -15.721 -23.672 3.082 1 85.22 289 PRO B O 1
ATOM 4780 N N . GLY B 1 290 ? -14.862 -25.672 3.532 1 86.62 290 GLY B N 1
ATOM 4781 C CA . GLY B 1 290 ? -15.517 -26.288 2.39 1 86.62 290 GLY B CA 1
ATOM 4782 C C . GLY B 1 290 ? -14.596 -26.465 1.197 1 86.62 290 GLY B C 1
ATOM 4783 O O . GLY B 1 290 ? -14.88 -27.262 0.301 1 86.62 290 GLY B O 1
ATOM 4784 N N . MET B 1 291 ? -13.555 -25.771 1.223 1 88.5 291 MET B N 1
ATOM 4785 C CA . MET B 1 291 ? -12.554 -25.923 0.171 1 88.5 291 MET B CA 1
ATOM 4786 C C . MET B 1 291 ? -11.743 -27.199 0.373 1 88.5 291 MET B C 1
ATOM 4788 O O . MET B 1 291 ? -11.651 -27.711 1.49 1 88.5 291 MET B O 1
ATOM 4792 N N . PRO B 1 292 ? -11.193 -27.701 -0.688 1 92.24 292 PRO B N 1
ATOM 4793 C CA . PRO B 1 292 ? -10.249 -28.809 -0.532 1 92.24 292 PRO B CA 1
ATOM 4794 C C . PRO B 1 292 ? -9.03 -28.433 0.307 1 92.24 292 PRO B C 1
ATOM 4796 O O . PRO B 1 292 ? -8.729 -27.247 0.467 1 92.24 292 PRO B O 1
ATOM 4799 N N . GLU B 1 293 ? -8.456 -29.412 0.847 1 93.01 293 GLU B N 1
ATOM 4800 C CA . GLU B 1 293 ? -7.22 -29.179 1.588 1 93.01 293 GLU B CA 1
ATOM 4801 C C . GLU B 1 293 ? -6.127 -28.624 0.678 1 93.01 293 GLU B C 1
ATOM 4803 O O . GLU B 1 293 ? -5.935 -29.111 -0.438 1 93.01 293 GLU B O 1
ATOM 4808 N N . ARG B 1 294 ? -5.502 -27.659 1.149 1 94.32 294 ARG B N 1
ATOM 4809 C CA . ARG B 1 294 ? -4.411 -27.073 0.377 1 94.32 294 ARG B CA 1
ATOM 4810 C C . ARG B 1 294 ? -3.15 -27.925 0.477 1 94.32 294 ARG B C 1
ATOM 4812 O O . ARG B 1 294 ? -2.43 -27.863 1.476 1 94.32 294 ARG B O 1
ATOM 4819 N N . LYS B 1 295 ? -2.775 -28.601 -0.504 1 95.47 295 LYS B N 1
ATOM 4820 C CA . LYS B 1 295 ? -1.672 -29.556 -0.529 1 95.47 295 LYS B CA 1
ATOM 4821 C C . LYS B 1 295 ? -0.326 -28.845 -0.428 1 95.47 295 LYS B C 1
ATOM 4823 O O . LYS B 1 295 ? 0.648 -29.415 0.068 1 95.47 295 LYS B O 1
ATOM 4828 N N . GLY B 1 296 ? -0.288 -27.603 -0.873 1 94.06 296 GLY B N 1
ATOM 4829 C CA . GLY B 1 296 ? 0.94 -26.826 -0.813 1 94.06 296 GLY B CA 1
ATOM 4830 C C . GLY B 1 296 ? 1.471 -26.657 0.598 1 94.06 296 GLY B C 1
ATOM 4831 O O . GLY B 1 296 ? 2.685 -26.637 0.812 1 94.06 296 GLY B O 1
ATOM 4832 N N . VAL B 1 297 ? 0.618 -26.591 1.563 1 93.79 297 VAL B N 1
ATOM 4833 C CA . VAL B 1 297 ? 1.002 -26.42 2.961 1 93.79 297 VAL B CA 1
ATOM 4834 C C . VAL B 1 297 ? 1.767 -27.652 3.441 1 93.79 297 VAL B C 1
ATOM 4836 O O . VAL B 1 297 ? 2.812 -27.53 4.083 1 93.79 297 VAL B O 1
ATOM 4839 N N . ALA B 1 298 ? 1.247 -28.788 3.073 1 93.89 298 ALA B N 1
ATOM 4840 C CA . ALA B 1 298 ? 1.891 -30.038 3.47 1 93.89 298 ALA B CA 1
ATOM 4841 C C . ALA B 1 298 ? 3.273 -30.168 2.837 1 93.89 298 ALA B C 1
ATOM 4843 O O . ALA B 1 298 ? 4.227 -30.589 3.496 1 93.89 298 ALA B O 1
ATOM 4844 N N . ARG B 1 299 ? 3.369 -29.86 1.601 1 95.6 299 ARG B N 1
ATOM 4845 C CA . ARG B 1 299 ? 4.645 -29.926 0.897 1 95.6 299 ARG B CA 1
ATOM 4846 C C . ARG B 1 299 ? 5.678 -29.013 1.55 1 95.6 299 ARG B C 1
ATOM 4848 O O . ARG B 1 299 ? 6.816 -29.424 1.786 1 95.6 299 ARG B O 1
ATOM 4855 N N . ARG B 1 300 ? 5.273 -27.816 1.83 1 94.74 300 ARG B N 1
ATOM 4856 C CA . ARG B 1 300 ? 6.168 -26.862 2.476 1 94.74 300 ARG B CA 1
ATOM 4857 C C . ARG B 1 300 ? 6.605 -27.363 3.848 1 94.74 300 ARG B C 1
ATOM 4859 O O . ARG B 1 300 ? 7.79 -27.312 4.185 1 94.74 300 ARG B O 1
ATOM 4866 N N . GLN B 1 301 ? 5.659 -27.816 4.635 1 93.31 301 GLN B N 1
ATOM 4867 C CA . GLN B 1 301 ? 5.971 -28.281 5.983 1 93.31 301 GLN B CA 1
ATOM 4868 C C . GLN B 1 301 ? 6.975 -29.43 5.95 1 93.31 301 GLN B C 1
ATOM 4870 O O . GLN B 1 301 ? 7.863 -29.509 6.801 1 93.31 301 GLN B O 1
ATOM 4875 N N . ALA B 1 302 ? 6.822 -30.272 5 1 94.14 302 ALA B N 1
ATOM 4876 C CA . ALA B 1 302 ? 7.772 -31.369 4.833 1 94.14 302 ALA B CA 1
ATOM 4877 C C . ALA B 1 302 ? 9.175 -30.84 4.546 1 94.14 302 ALA B C 1
ATOM 4879 O O . ALA B 1 302 ? 10.155 -31.318 5.121 1 94.14 302 ALA B O 1
ATOM 4880 N N . ARG B 1 303 ? 9.274 -29.849 3.734 1 93.67 303 ARG B N 1
ATOM 4881 C CA . ARG B 1 303 ? 10.565 -29.258 3.398 1 93.67 303 ARG B CA 1
ATOM 4882 C C . ARG B 1 303 ? 11.175 -28.554 4.605 1 93.67 303 ARG B C 1
ATOM 4884 O O . ARG B 1 303 ? 12.385 -28.634 4.831 1 93.67 303 ARG B O 1
ATOM 4891 N N . VAL B 1 304 ? 10.347 -27.838 5.34 1 93.18 304 VAL B N 1
ATOM 4892 C CA . VAL B 1 304 ? 10.804 -27.125 6.528 1 93.18 304 VAL B CA 1
ATOM 4893 C C . VAL B 1 304 ? 11.352 -28.119 7.549 1 93.18 304 VAL B C 1
ATOM 4895 O O . VAL B 1 304 ? 12.398 -27.881 8.158 1 93.18 304 VAL B O 1
ATOM 4898 N N . ARG B 1 305 ? 10.702 -29.218 7.723 1 92.62 305 ARG B N 1
ATOM 4899 C CA . ARG B 1 305 ? 11.146 -30.243 8.661 1 92.62 305 ARG B CA 1
ATOM 4900 C C . ARG B 1 305 ? 12.509 -30.799 8.261 1 92.62 305 ARG B C 1
ATOM 4902 O O . ARG B 1 305 ? 13.349 -31.077 9.119 1 92.62 305 ARG B O 1
ATOM 4909 N N . GLU B 1 306 ? 12.661 -30.861 6.992 1 91.85 306 GLU B N 1
ATOM 4910 C CA . GLU B 1 306 ? 13.916 -31.406 6.483 1 91.85 306 GLU B CA 1
ATOM 4911 C C . GLU B 1 306 ? 15.072 -30.437 6.714 1 91.85 306 GLU B C 1
ATOM 4913 O O . GLU B 1 306 ? 16.214 -30.86 6.909 1 91.85 306 GLU B O 1
ATOM 4918 N N . MET B 1 307 ? 14.756 -29.174 6.741 1 90.62 307 MET B N 1
ATOM 4919 C CA . MET B 1 307 ? 15.842 -28.201 6.816 1 90.62 307 MET B CA 1
ATOM 4920 C C . MET B 1 307 ? 15.973 -27.638 8.227 1 90.62 307 MET B C 1
ATOM 4922 O O . MET B 1 307 ? 16.838 -26.801 8.488 1 90.62 307 MET B O 1
ATOM 4926 N N . LEU B 1 308 ? 15.149 -27.99 9.114 1 89.54 308 LEU B N 1
ATOM 4927 C CA . LEU B 1 308 ? 15.059 -27.427 10.457 1 89.54 308 LEU B CA 1
ATOM 4928 C C . LEU B 1 308 ? 16.415 -27.465 11.154 1 89.54 308 LEU B C 1
ATOM 4930 O O . LEU B 1 308 ? 16.8 -26.504 11.825 1 89.54 308 LEU B O 1
ATOM 4934 N N . HIS B 1 309 ? 17.163 -28.465 10.928 1 87.57 309 HIS B N 1
ATOM 4935 C CA . HIS B 1 309 ? 18.42 -28.679 11.637 1 87.57 309 HIS B CA 1
ATOM 4936 C C . HIS B 1 309 ? 19.495 -27.71 11.156 1 87.57 309 HIS B C 1
ATOM 4938 O O . HIS B 1 309 ? 20.5 -27.503 11.839 1 87.57 309 HIS B O 1
ATOM 4944 N N . THR B 1 310 ? 19.226 -27.11 10.004 1 87.13 310 THR B N 1
ATOM 4945 C CA . THR B 1 310 ? 20.229 -26.215 9.436 1 87.13 310 THR B CA 1
ATOM 4946 C C . THR B 1 310 ? 20.014 -24.784 9.921 1 87.13 310 THR B C 1
ATOM 4948 O O . THR B 1 310 ? 20.844 -23.907 9.672 1 87.13 310 THR B O 1
ATOM 4951 N N . LEU B 1 311 ? 18.968 -24.501 10.691 1 86.98 311 LEU B N 1
ATOM 4952 C CA . LEU B 1 311 ? 18.588 -23.145 11.074 1 86.98 311 LEU B CA 1
ATOM 4953 C C . LEU B 1 311 ? 19.034 -22.837 12.499 1 86.98 311 LEU B C 1
ATOM 4955 O O . LEU B 1 311 ? 19.262 -23.751 13.294 1 86.98 311 LEU B O 1
ATOM 4959 N N . PRO B 1 312 ? 19.17 -21.549 12.754 1 83.37 312 PRO B N 1
ATOM 4960 C CA . PRO B 1 312 ? 19.515 -21.175 14.128 1 83.37 312 PRO B CA 1
ATOM 4961 C C . PRO B 1 312 ? 18.466 -21.626 15.142 1 83.37 312 PRO B C 1
ATOM 4963 O O . PRO B 1 312 ? 17.291 -21.773 14.797 1 83.37 312 PRO B O 1
ATOM 4966 N N . LYS B 1 313 ? 18.939 -21.768 16.379 1 84.2 313 LYS B N 1
ATOM 4967 C CA . LYS B 1 313 ? 18.1 -22.326 17.435 1 84.2 313 LYS B CA 1
ATOM 4968 C C . LYS B 1 313 ? 16.844 -21.485 17.641 1 84.2 313 LYS B C 1
ATOM 4970 O O . LYS B 1 313 ? 15.749 -22.025 17.813 1 84.2 313 LYS B O 1
ATOM 4975 N N . GLU B 1 314 ? 17.035 -20.247 17.645 1 78.16 314 GLU B N 1
ATOM 4976 C CA . GLU B 1 314 ? 15.886 -19.372 17.86 1 78.16 314 GLU B CA 1
ATOM 4977 C C . GLU B 1 314 ? 14.857 -19.53 16.744 1 78.16 314 GLU B C 1
ATOM 4979 O O . GLU B 1 314 ? 13.652 -19.545 17.001 1 78.16 314 GLU B O 1
ATOM 4984 N N . ALA B 1 315 ? 15.377 -19.673 15.619 1 83.43 315 ALA B N 1
ATOM 4985 C CA . ALA B 1 315 ? 14.499 -19.888 14.471 1 83.43 315 ALA B CA 1
ATOM 4986 C C . ALA B 1 315 ? 13.8 -21.241 14.561 1 83.43 315 ALA B C 1
ATOM 4988 O O . ALA B 1 315 ? 12.608 -21.352 14.263 1 83.43 315 ALA B O 1
ATOM 4989 N N . GLN B 1 316 ? 14.548 -22.225 14.96 1 87.49 316 GLN B N 1
ATOM 4990 C CA . GLN B 1 316 ? 13.965 -23.553 15.114 1 87.49 316 GLN B CA 1
ATOM 4991 C C . GLN B 1 316 ? 12.79 -23.528 16.087 1 87.49 316 GLN B C 1
ATOM 4993 O O . GLN B 1 316 ? 11.726 -24.081 15.799 1 87.49 316 GLN B O 1
ATOM 4998 N N . ALA B 1 317 ? 13.047 -22.839 17.193 1 83.03 317 ALA B N 1
ATOM 4999 C CA . ALA B 1 317 ? 12.014 -22.774 18.223 1 83.03 317 ALA B CA 1
ATOM 5000 C C . ALA B 1 317 ? 10.755 -22.093 17.694 1 83.03 317 ALA B C 1
ATOM 5002 O O . ALA B 1 317 ? 9.642 -22.578 17.912 1 83.03 317 ALA B O 1
ATOM 5003 N N . ALA B 1 318 ? 10.939 -21.057 17.024 1 81.8 318 ALA B N 1
ATOM 5004 C CA . ALA B 1 318 ? 9.813 -20.308 16.472 1 81.8 318 ALA B CA 1
ATOM 5005 C C . ALA B 1 318 ? 9.073 -21.129 15.419 1 81.8 318 ALA B C 1
ATOM 5007 O O . ALA B 1 318 ? 7.841 -21.114 15.365 1 81.8 318 ALA B O 1
ATOM 5008 N N . ILE B 1 319 ? 9.807 -21.835 14.701 1 84.97 319 ILE B N 1
ATOM 5009 C CA . ILE B 1 319 ? 9.247 -22.614 13.602 1 84.97 319 ILE B CA 1
ATOM 5010 C C . ILE B 1 319 ? 8.484 -23.814 14.157 1 84.97 319 ILE B C 1
ATOM 5012 O O . ILE B 1 319 ? 7.388 -24.131 13.688 1 84.97 319 ILE B O 1
ATOM 5016 N N . LEU B 1 320 ? 9.092 -24.44 15.125 1 84.89 320 LEU B N 1
ATOM 5017 C CA . LEU B 1 320 ? 8.431 -25.584 15.744 1 84.89 320 LEU B CA 1
ATOM 5018 C C . LEU B 1 320 ? 7.121 -25.165 16.403 1 84.89 320 LEU B C 1
ATOM 5020 O O . LEU B 1 320 ? 6.128 -25.892 16.337 1 84.89 320 LEU B O 1
ATOM 5024 N N . ASP B 1 321 ? 7.129 -24.012 16.943 1 80.55 321 ASP B N 1
ATOM 5025 C CA . ASP B 1 321 ? 5.91 -23.464 17.531 1 80.55 321 ASP B CA 1
ATOM 5026 C C . ASP B 1 321 ? 4.822 -23.288 16.474 1 80.55 321 ASP B C 1
ATOM 5028 O O . ASP B 1 321 ? 3.649 -23.569 16.729 1 80.55 321 ASP B O 1
ATOM 5032 N N . ASP B 1 322 ? 5.162 -22.922 15.374 1 79.77 322 ASP B N 1
ATOM 5033 C CA . ASP B 1 322 ? 4.229 -22.72 14.27 1 79.77 322 ASP B CA 1
ATOM 5034 C C . ASP B 1 322 ? 3.726 -24.054 13.724 1 79.77 322 ASP B C 1
ATOM 5036 O O . ASP B 1 322 ? 2.525 -24.229 13.507 1 79.77 322 ASP B O 1
ATOM 5040 N N . LEU B 1 323 ? 4.657 -24.964 13.579 1 83.42 323 LEU B N 1
ATOM 5041 C CA . LEU B 1 323 ? 4.315 -26.259 13.001 1 83.42 323 LEU B CA 1
ATOM 5042 C C . LEU B 1 323 ? 3.376 -27.033 13.92 1 83.42 323 LEU B C 1
ATOM 5044 O O . LEU B 1 323 ? 2.531 -27.797 13.45 1 83.42 323 LEU B O 1
ATOM 5048 N N . GLU B 1 324 ? 3.568 -26.711 15.255 1 76.24 324 GLU B N 1
ATOM 5049 C CA . GLU B 1 324 ? 2.757 -27.428 16.234 1 76.24 324 GLU B CA 1
ATOM 5050 C C . GLU B 1 324 ? 1.44 -26.703 16.497 1 76.24 324 GLU B C 1
ATOM 5052 O O . GLU B 1 324 ? 0.552 -27.241 17.162 1 76.24 324 GLU B O 1
ATOM 5057 N N . GLY B 1 325 ? 1.334 -25.491 15.958 1 70.29 325 GLY B N 1
ATOM 5058 C CA . GLY B 1 325 ? 0.084 -24.758 16.077 1 70.29 325 GLY B CA 1
ATOM 5059 C C . GLY B 1 325 ? -0.079 -24.069 17.418 1 70.29 325 GLY B C 1
ATOM 5060 O O . GLY B 1 325 ? -1.188 -23.682 17.793 1 70.29 325 GLY B O 1
ATOM 5061 N N . THR B 1 326 ? 1.077 -24.065 18.203 1 57.98 326 THR B N 1
ATOM 5062 C CA . THR B 1 326 ? 0.986 -23.5 19.545 1 57.98 326 THR B CA 1
ATOM 5063 C C . THR B 1 326 ? 1.111 -21.98 19.5 1 57.98 326 THR B C 1
ATOM 5065 O O . THR B 1 326 ? 0.523 -21.279 20.327 1 57.98 326 THR B O 1
ATOM 5068 N N . HIS B 1 327 ? 1.786 -21.465 18.482 1 55.34 327 HIS B N 1
ATOM 5069 C CA . HIS B 1 327 ? 2.006 -20.052 18.196 1 55.34 327 HIS B CA 1
ATOM 5070 C C . HIS B 1 327 ? 2.364 -19.282 19.463 1 55.34 327 HIS B C 1
ATOM 5072 O O . HIS B 1 327 ? 1.823 -18.202 19.712 1 55.34 327 HIS B O 1
ATOM 5078 N N . LYS B 1 328 ? 3.229 -19.897 20.485 1 51.78 328 LYS B N 1
ATOM 5079 C CA . LYS B 1 328 ? 3.7 -19.321 21.741 1 51.78 328 LYS B CA 1
ATOM 5080 C C . LYS B 1 328 ? 4.586 -18.104 21.49 1 51.78 328 LYS B C 1
ATOM 5082 O O . LYS B 1 328 ? 4.686 -17.216 22.338 1 51.78 328 LYS B O 1
ATOM 5087 N N . PHE B 1 329 ? 5.529 -18.093 20.578 1 44.87 329 PHE B N 1
ATOM 5088 C CA . PHE B 1 329 ? 6.477 -17.008 20.355 1 44.87 329 PHE B CA 1
ATOM 5089 C C . PHE B 1 329 ? 5.762 -15.761 19.848 1 44.87 329 PHE B C 1
ATOM 5091 O O . PHE B 1 329 ? 5.005 -15.824 18.877 1 44.87 329 PHE B O 1
ATOM 5098 N N . GLN B 1 330 ? 5.468 -14.927 20.701 1 42.54 330 GLN B N 1
ATOM 5099 C CA . GLN B 1 330 ? 4.821 -13.633 20.509 1 42.54 330 GLN B CA 1
ATOM 5100 C C . GLN B 1 330 ? 5.772 -12.634 19.856 1 42.54 330 GLN B C 1
ATOM 5102 O O . GLN B 1 330 ? 6.992 -12.756 19.984 1 42.54 330 GLN B O 1
ATOM 5107 N N . SER B 1 331 ? 5.45 -11.968 18.7 1 38.19 331 SER B N 1
ATOM 5108 C CA . SER B 1 331 ? 6.242 -10.847 18.206 1 38.19 331 SER B CA 1
ATOM 5109 C C . SER B 1 331 ? 6.89 -10.08 19.353 1 38.19 331 SER B C 1
ATOM 5111 O O . SER B 1 331 ? 6.196 -9.569 20.235 1 38.19 331 SER B O 1
ATOM 5113 N N . HIS B 1 332 ? 7.959 -10.389 19.876 1 31.36 332 HIS B N 1
ATOM 5114 C CA . HIS B 1 332 ? 8.647 -9.863 21.049 1 31.36 332 HIS B CA 1
ATOM 5115 C C . HIS B 1 332 ? 9.05 -8.406 20.846 1 31.36 332 HIS B C 1
ATOM 5117 O O . HIS B 1 332 ? 9.296 -7.978 19.716 1 31.36 332 HIS B O 1
ATOM 5123 N N . GLU B 1 333 ? 8.79 -7.505 21.832 1 29.28 333 GLU B N 1
ATOM 5124 C CA . GLU B 1 333 ? 9.225 -6.165 22.214 1 29.28 333 GLU B CA 1
ATOM 5125 C C . GLU B 1 333 ? 10.744 -6.091 22.334 1 29.28 333 GLU B C 1
ATOM 5127 O O . GLU B 1 333 ? 11.361 -6.925 23.002 1 29.28 333 GLU B O 1
ATOM 5132 N N . PHE B 1 334 ? 11.585 -5.815 21.388 1 26.09 334 PHE B N 1
ATOM 5133 C CA . PHE B 1 334 ? 12.941 -5.456 21.787 1 26.09 334 PHE B CA 1
ATOM 5134 C C . PHE B 1 334 ? 12.921 -4.503 22.976 1 26.09 334 PHE B C 1
ATOM 5136 O O . PHE B 1 334 ? 12.395 -3.392 22.88 1 26.09 334 PHE B O 1
ATOM 5143 N N . GLY B 1 335 ? 12.787 -5.068 24.183 1 23.15 335 GLY B N 1
ATOM 5144 C CA . GLY B 1 335 ? 13.183 -4.392 25.408 1 23.15 335 GLY B CA 1
ATOM 5145 C C . GLY B 1 335 ? 14.605 -3.864 25.365 1 23.15 335 GLY B C 1
ATOM 5146 O O . GLY B 1 335 ? 15.1 -3.317 26.353 1 23.15 335 GLY B O 1
ATOM 5147 N N . GLY B 1 336 ? 15.548 -4.134 24.386 1 21.44 336 GLY B N 1
ATOM 5148 C CA . GLY B 1 336 ? 16.753 -3.464 24.849 1 21.44 336 GLY B CA 1
ATOM 5149 C C . GLY B 1 336 ? 16.675 -1.953 24.74 1 21.44 336 GLY B C 1
ATOM 5150 O O . GLY B 1 336 ? 15.886 -1.422 23.954 1 21.44 336 GLY B O 1
#

Foldseek 3Di:
DAKKKWWFQFWAADVVGTLATGETDIQDFLFEEEEAEDPSSCLVVVVCVQLPVDATPDTFMAIPRDTLNPDDPVVSVVRNLQEFEQEQQLPFDQVAFLLCSLLVCCVVPHPDDPVVSNVLLQVLCVLLPNRPRRGHGPVPDDSLSSRSSSRSSSPSSPHQEYEYEASCPPHDPVSVVVVLQSVQLVSLARSHRYYYYHLDLVSLQARGQKYWYRAPNYIPDIAGSLDLLQDPPFVSQCSNQVFCAGQAHDPHGDDPVNNVVLVVCVVVVDGRDGDQQQFARDYYDAHDPPGHHNVNNVVSVVVCVVCLVVHDPSSSVRVVCVVVVVNPGGSDDPPD/DAWKKWWFQFWAADVVGTLATGETDIQDFLFEEEEAEDPSSC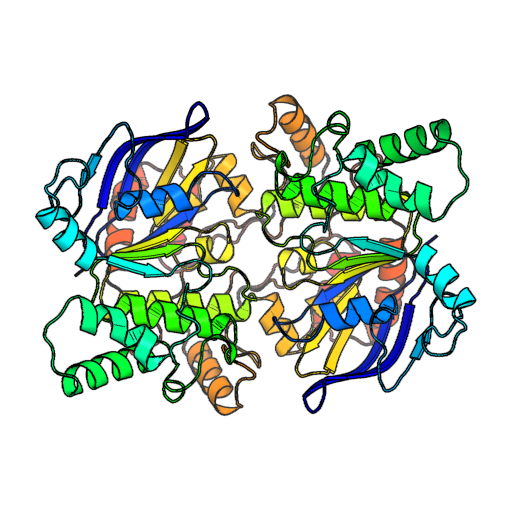LVVVVCVQLPVDATPDTFMAIPRDTLNPDDPVVSVVRNLQEFEQEQQLPFDQVAFLLCSLLVCCVVPHPDDPVVSNVLLQVLCVLLPNRPRRGHGPVPDDSLSSRSSSRSSSPSSPHQEYEYEASCPPHDPVSVVSVLQSVQLVSLARSHRYYYYHLDLVSLQARGQKYWYRAPNYIPDIAGSLDLLQDPPFVSQCSNQVFCAGQAHDPHGDDPVNNVVLVVVVVVVDGRDGDQQPFARDYYDAHDPPGHHNVNNVVSVVVCVVCLVVDDPSSSVRVVCRVVVVNPGGSDDPPD

Nearest PDB structures (foldseek):
  8fee-assembly1_H  TM=9.820E-01  e=2.418E-51  Mycolicibacterium smegmatis MC2 155
  7cha-assembly1_J  TM=9.429E-01  e=1.364E-29  Pseudomonas aeruginosa PAO1
  6xgz-assembly3_E  TM=8.861E-01  e=1.568E-28  Escherichia coli LAU-EC10
  7d06-assembly1_B  TM=9.281E-01  e=2.154E-27  Acinetobacter baumannii
  6xgz-assembly2_C  TM=8.724E-01  e=4.065E-28  Escherichia coli LAU-EC10

InterPro domains:
  IPR003439 ABC transporter-like, ATP-binding domain [PF00005] (21-168)
  IPR003439 ABC transporter-like, ATP-binding domain [PS50893] (5-241)
  IPR003593 AAA+ ATPase domain [SM00382] (29-225)
  IPR017871 ABC transporter-like, conserved site [PS00211] (141-155)
  IPR027417 P-loop containing nucleoside triphosphate hydrolase [G3DSA:3.40.50.300] (3-273)
  IPR027417 P-loop containing nucleoside triphosphate hydrolase [SSF52540] (5-232)